Protein 2G6Z (pdb70)

Radius of gyration: 23.93 Å; Cα contacts (8 Å, |Δi|>4): 828; chains: 3; bounding box: 57×59×56 Å

Nearest PDB structures (foldseek):
  2g6z-assembly1_B  TM=1.006E+00  e=5.703E-30  Homo sapiens
  6apx-assembly1_A  TM=9.761E-01  e=1.807E-21  Escherichia coli K-12
  6d65-assembly2_C  TM=9.763E-01  e=1.696E-21  Escherichia coli K-12
  3ezz-assembly1_B  TM=9.803E-01  e=3.618E-21  Homo sapiens
  2wgp-assembly1_A  TM=9.678E-01  e=1.660E-16  Homo sapiens

Sequence (436 aa):
GSHMGPVEILPFLYLGSAYHASKCEFLANLHITALLNVSRRTSEACMTHLHYKWIPVEDSHTADISSHFQEAIDFIDCVREKGGKVLVHSEAGISRSPTICMAYLMKTKQFRLKEAFDYIKQRRSMVSPNFGFMGQLLQYESEILPSGPVEILPFLYLGSAYHASKCEFLANLHITALLNVSRRTSEACMTHLHYKWIPVEDSHTADISSHFQEAIDFIDCVREKGGKVLVHSEAGISRSPTICMAYLMKTKQFRLKEAFDYIKQRRSMVSPNFGFMGQLLQYESEILPSGSHMGPVEILPFLYLGSAYHASKCEFLANLHITALLNVSRRTSEACMTHLHYKWIPVEDSHTADISSHFQEAIDFIDCVREKGGKVLVHSEAGISRSPTICMAYLMKTKQFRLKEAFDYIKQRRSMVSPNFGFMGQLLQYESEILP

InterPro domains:
  IPR000340 Dual specificity phosphatase, catalytic domain [PF00782] (186-315)
  IPR000387 Tyrosine-specific protein phosphatases domain [PS50056] (240-297)
  IPR001763 Rhodanese-like domain [PF00581] (10-134)
  IPR001763 Rhodanese-like domain [PS50206] (19-141)
  IPR001763 Rhodanese-like domain [SM00450] (9-138)
  IPR003595 Protein-tyrosine phosphatase, catalytic [SM00404] (219-316)
  IPR008343 Mitogen-activated protein (MAP) kinase phosphatase [PIRSF000939] (4-383)
  IPR008343 Mitogen-activated protein (MAP) kinase phosphatase [PR01764] (24-34)
  IPR008343 Mitogen-activated protein (MAP) kinase phosphatase [PR01764] (50-62)
  IPR008343 Mitogen-activated protein (MAP) kinase phosphatase [PR01764] (205-215)
  IPR008343 Mitogen-activated protein (MAP) kinase phosphatase [PR01764] (225-234)
  IPR008343 Mitogen-activated protein (MAP) kinase phosphatase [PR01764] (241-253)
  IPR016130 Protein-tyrosine phosphatase, active site [PS00383] (261-271)
  IPR020422 Dual specificity protein phosphatase domain [PS50054] (178-319)
  IPR020422 Dual specificity protein phosphatase domain [SM00195] (178-316)
  IPR029021 Protein-tyrosine phosphatase-like [G3DSA:3.90.190.10] (175-320)
  IPR029021 Protein-tyrosine phosphatase-like [SSF52799] (165-319)
  IPR036873 Rhodanese-like domain superfamily [G3DSA:3.40.250.10] (2-143)
  IPR036873 Rhodanese-like domain superfamily [SSF52821] (3-144)

CATH classification: 3.90.190.10

Secondary structure (DSSP, 8-state):
--S---EEEETTEEEEEHHHHT-HHHHHHHT--EEEE-SS----TT-TTSEEEE----SSTTS--GGGHHHHHHHHHHHHHTT--EEEEESSSSSHHHHHHHHHHHHHH---HHHHHHHHHHH-TT----HHHHHHHHHHHHHHS--/-PEEEETTEEEEEHHHHT-HHHHHHHT--EEEE-SS----TT-BTSEEEE----SSTTS--GGGHHHHHHHHHHHHHTT--EEEEESSSSSHHHHHHHHHHHHHH---HHHHHHHHHHH-TT----HHHHHHHHHHHHHHS--/-TT--PEEEETTEEEEETTGGG-HHHHHHHT--EEEE-SS----TT-BTSEEEE----SSTTS--GGGHHHHHHHHHHHHHTT--EEEEESSSSSHHHHHHHHHHHHHH---HHHHHHHHHHH-TT----HHHHHHHHHHHHHH--

Organism: Homo sapiens (NCBI:txid9606)

Foldseek 3Di:
DVVDAWWALDLQETFGEPVNQQPQVNCVVSQAAEEEEADQDDDPRNPPNHHYHYHYWHQDLPTDQLVCLVVLLVVSVVCVVVVGHYYYYYHGRAARSLLSQLSNCCQPVVDASVRSVVSVCVGPVNHDHDVSSVVSSNVSRPVRHDD/DWWDLDLQETFDEPVCQQPLVNCVVSQAAEEEEADQDDDPRPPPNHHYHYHHWHQDLVTDQLVCLVVLLVVSVVCVVVVGHYYYYYHGRAARSLLSQLSNCCQPVVDASVRSVVSVCVRPVNHDHDVSSSVSSNVSRPVRDDD/DVVDAWWALDLQETEGAPVNQQPQVNCVVSQAAEEEEADQDDDCRNPPNHHYHYHHWHQDLVTDDLVCLVVLLVVSVVCVVVVGHYYYYYHGRAAPSLLSQLSNCCQPVVDASVRSVVSVCVGPVNHDHDPSSSVSSNVSRVVRHD

Structure (mmCIF, N/CA/C/O backbone):
data_2G6Z
#
_entry.id   2G6Z
#
_cell.length_a   92.712
_cell.length_b   92.712
_cell.length_c   165.213
_cell.angle_alpha   90.00
_cell.angle_beta   90.00
_cell.angle_gamma   90.00
#
_symmetry.space_group_name_H-M   'P 43 2 2'
#
loop_
_entity.id
_entity.type
_entity.pdbx_description
1 polymer 'Dual specificity protein phosphatase 5'
2 non-polymer 'SULFATE ION'
3 water water
#
loop_
_atom_site.group_PDB
_atom_site.id
_atom_site.type_symbol
_atom_site.label_atom_id
_atom_site.label_alt_id
_atom_site.label_comp_id
_atom_site.label_asym_id
_atom_site.label_entity_id
_atom_site.label_seq_id
_atom_site.pdbx_PDB_ins_code
_atom_site.Cartn_x
_atom_site.Cartn_y
_atom_site.Cartn_z
_atom_site.occupancy
_atom_site.B_iso_or_equiv
_atom_site.auth_seq_id
_atom_site.auth_comp_id
_atom_site.auth_asym_id
_atom_site.auth_atom_id
_atom_site.pdbx_PDB_model_num
ATOM 1 N N . GLY A 1 1 ? 20.032 92.360 13.895 1.00 76.79 174 GLY A N 1
ATOM 2 C CA . GLY A 1 1 ? 18.614 92.002 13.615 1.00 80.06 174 GLY A CA 1
ATOM 3 C C . GLY A 1 1 ? 17.733 91.838 14.848 1.00 86.26 174 GLY A C 1
ATOM 4 O O . GLY A 1 1 ? 17.862 92.572 15.835 1.00 85.76 174 GLY A O 1
ATOM 5 N N . SER A 1 2 ? 16.834 90.859 14.780 1.00 88.77 175 SER A N 1
ATOM 6 C CA . SER A 1 2 ? 15.887 90.567 15.858 1.00 90.00 175 SER A CA 1
ATOM 7 C C . SER A 1 2 ? 16.289 89.301 16.626 1.00 90.00 175 SER A C 1
ATOM 8 O O . SER A 1 2 ? 16.125 89.209 17.852 1.00 90.00 175 SER A O 1
ATOM 11 N N . HIS A 1 3 ? 16.810 88.327 15.887 1.00 90.00 176 HIS A N 1
ATOM 12 C CA . HIS A 1 3 ? 17.253 87.060 16.457 1.00 88.30 176 HIS A CA 1
ATOM 13 C C . HIS A 1 3 ? 18.652 87.300 17.020 1.00 87.32 176 HIS A C 1
ATOM 14 O O . HIS A 1 3 ? 19.246 86.417 17.645 1.00 85.10 176 HIS A O 1
ATOM 21 N N . MET A 1 4 ? 19.162 88.510 16.785 1.00 82.29 177 MET A N 1
ATOM 22 C CA . MET A 1 4 ? 20.492 88.893 17.238 1.00 75.31 177 MET A CA 1
ATOM 23 C C . MET A 1 4 ? 20.542 89.266 18.715 1.00 69.58 177 MET A C 1
ATOM 24 O O . MET A 1 4 ? 19.509 89.482 19.358 1.00 68.07 177 MET A O 1
ATOM 29 N N . GLY A 1 5 ? 21.763 89.326 19.242 1.00 64.00 178 GLY A N 1
ATOM 30 C CA . GLY A 1 5 ? 21.972 89.664 20.636 1.00 58.33 178 GLY A CA 1
ATOM 31 C C . GLY A 1 5 ? 23.091 90.668 20.837 1.00 55.24 178 GLY A C 1
ATOM 32 O O . GLY A 1 5 ? 23.522 91.320 19.889 1.00 61.16 178 GLY A O 1
ATOM 33 N N . PRO A 1 6 ? 23.602 90.796 22.069 1.00 54.74 179 PRO A N 1
ATOM 34 C CA . PRO A 1 6 ? 24.678 91.720 22.430 1.00 46.39 179 PRO A CA 1
ATOM 35 C C . PRO A 1 6 ? 25.804 91.679 21.421 1.00 43.21 179 PRO A C 1
ATOM 36 O O . PRO A 1 6 ? 26.122 90.619 20.902 1.00 49.07 179 PRO A O 1
ATOM 40 N N . VAL A 1 7 ? 26.407 92.828 21.146 1.00 42.50 180 VAL A N 1
ATOM 41 C CA . VAL A 1 7 ? 27.531 92.890 20.216 1.00 39.32 180 VAL A CA 1
ATOM 42 C C . VAL A 1 7 ? 28.816 93.038 21.022 1.00 36.02 180 VAL A C 1
ATOM 43 O O . VAL A 1 7 ? 28.830 93.637 22.103 1.00 34.69 180 VAL A O 1
ATOM 47 N N . GLU A 1 8 ? 29.903 92.502 20.500 1.00 33.45 181 GLU A N 1
ATOM 48 C CA . GLU A 1 8 ? 31.165 92.613 21.206 1.00 39.78 181 GLU A CA 1
ATOM 49 C C . GLU A 1 8 ? 31.822 93.968 20.925 1.00 38.80 181 GLU A C 1
ATOM 50 O O . GLU A 1 8 ? 31.884 94.404 19.785 1.00 40.95 181 GLU A O 1
ATOM 56 N N . ILE A 1 9 ? 32.311 94.629 21.965 1.00 32.88 182 ILE A N 1
ATOM 57 C CA . ILE A 1 9 ? 32.987 95.900 21.786 1.00 26.53 182 ILE A CA 1
ATOM 58 C C . ILE A 1 9 ? 34.454 95.584 21.975 1.00 28.08 182 ILE A C 1
ATOM 59 O O . ILE A 1 9 ? 35.289 95.975 21.183 1.00 37.61 182 ILE A O 1
ATOM 64 N N . LEU A 1 10 ? 34.751 94.878 23.055 1.00 31.05 183 LEU A N 1
ATOM 65 C CA . LEU A 1 10 ? 36.098 94.443 23.361 1.00 30.19 183 LEU A CA 1
ATOM 66 C C . LEU A 1 10 ? 35.896 92.998 23.836 1.00 31.11 183 LEU A C 1
ATOM 67 O O . LEU A 1 10 ? 34.775 92.605 24.140 1.00 27.57 183 LEU A O 1
ATOM 72 N N . PRO A 1 11 ? 36.966 92.187 23.909 1.00 32.40 184 PRO A N 1
ATOM 73 C CA . PRO A 1 11 ? 36.728 90.804 24.349 1.00 32.10 184 PRO A CA 1
ATOM 74 C C . PRO A 1 11 ? 36.024 90.661 25.686 1.00 33.48 184 PRO A C 1
ATOM 75 O O . PRO A 1 11 ? 35.266 89.717 25.893 1.00 31.11 184 PRO A O 1
ATOM 79 N N . PHE A 1 12 ? 36.253 91.605 26.589 1.00 30.46 185 PHE A N 1
ATOM 80 C CA . PHE A 1 12 ? 35.611 91.539 27.891 1.00 27.30 185 PHE A CA 1
ATOM 81 C C . PHE A 1 12 ? 34.418 92.468 27.987 1.00 32.21 185 PHE A C 1
ATOM 82 O O . PHE A 1 12 ? 33.772 92.519 29.033 1.00 37.33 185 PHE A O 1
ATOM 90 N N . LEU A 1 13 ? 34.115 93.186 26.903 1.00 27.29 186 LEU A N 1
ATOM 91 C CA . LEU A 1 13 ? 33.010 94.147 26.915 1.00 27.34 186 LEU A CA 1
ATOM 92 C C . LEU A 1 13 ? 31.969 94.051 25.803 1.00 32.78 186 LEU A C 1
ATOM 93 O O . LEU A 1 13 ? 32.267 94.331 24.630 1.00 30.35 186 LEU A O 1
ATOM 98 N N . TYR A 1 14 ? 30.744 93.684 26.181 1.00 24.47 187 TYR A N 1
ATOM 99 C CA . TYR A 1 14 ? 29.635 93.592 25.237 1.00 26.81 187 TYR A CA 1
ATOM 100 C C . TYR A 1 14 ? 28.597 94.699 25.468 1.00 33.04 187 TYR A C 1
ATOM 101 O O . TYR A 1 14 ? 28.413 95.171 26.595 1.00 28.40 187 TYR A O 1
ATOM 110 N N . LEU A 1 15 ? 27.949 95.135 24.387 1.00 32.84 188 LEU A N 1
ATOM 111 C CA . LEU A 1 15 ? 26.938 96.185 24.460 1.00 29.68 188 LEU A CA 1
ATOM 112 C C . LEU A 1 15 ? 25.611 95.619 24.017 1.00 28.80 188 LEU A C 1
ATOM 113 O O . LEU A 1 15 ? 25.569 94.805 23.100 1.00 35.19 188 LEU A O 1
ATOM 118 N N . GLY A 1 16 ? 24.526 96.046 24.658 1.00 29.86 189 GLY A N 1
ATOM 119 C CA . GLY A 1 16 ? 23.214 95.548 24.280 1.00 27.95 189 GLY A CA 1
ATOM 120 C C . GLY A 1 16 ? 22.023 96.200 24.954 1.00 33.05 189 GLY A C 1
ATOM 121 O O . GLY A 1 16 ? 22.168 97.152 25.725 1.00 35.58 189 GLY A O 1
ATOM 122 N N . SER A 1 17 ? 20.833 95.669 24.675 1.00 39.09 190 SER A N 1
ATOM 123 C CA . SER A 1 17 ? 19.592 96.200 25.249 1.00 39.86 190 SER A CA 1
ATOM 124 C C . SER A 1 17 ? 19.077 95.362 26.412 1.00 37.73 190 SER A C 1
ATOM 125 O O . SER A 1 17 ? 19.645 94.323 26.747 1.00 37.33 190 SER A O 1
ATOM 128 N N . ALA A 1 18 ? 17.993 95.819 27.030 1.00 34.26 191 ALA A N 1
ATOM 129 C CA . ALA A 1 18 ? 17.399 95.088 28.146 1.00 32.65 191 ALA A CA 1
ATOM 130 C C . ALA A 1 18 ? 16.996 93.689 27.689 1.00 35.66 191 ALA A C 1
ATOM 131 O O . ALA A 1 18 ? 17.155 92.714 28.424 1.00 35.82 191 ALA A O 1
ATOM 133 N N . TYR A 1 19 ? 16.476 93.600 26.467 1.00 31.44 192 TYR A N 1
ATOM 134 C CA . TYR A 1 19 ? 16.071 92.325 25.911 1.00 42.24 192 TYR A CA 1
ATOM 135 C C . TYR A 1 19 ? 17.261 91.356 25.859 1.00 47.03 192 TYR A C 1
ATOM 136 O O . TYR A 1 19 ? 17.144 90.183 26.231 1.00 43.94 192 TYR A O 1
ATOM 145 N N . HIS A 1 20 ? 18.403 91.843 25.388 1.00 45.60 193 HIS A N 1
ATOM 146 C CA . HIS A 1 20 ? 19.582 90.997 25.305 1.00 45.15 193 HIS A CA 1
ATOM 147 C C . HIS A 1 20 ? 19.971 90.495 26.687 1.00 41.03 193 HIS A C 1
ATOM 148 O O . HIS A 1 20 ? 20.427 89.360 26.834 1.00 37.97 193 HIS A O 1
ATOM 155 N N . ALA A 1 21 ? 19.774 91.330 27.704 1.00 37.81 194 ALA A N 1
ATOM 156 C CA . ALA A 1 21 ? 20.132 90.944 29.064 1.00 41.87 194 ALA A CA 1
ATOM 157 C C . ALA A 1 21 ? 19.235 89.855 29.622 1.00 44.78 194 ALA A C 1
ATOM 158 O O . ALA A 1 21 ? 19.580 89.205 30.603 1.00 51.05 194 ALA A O 1
ATOM 160 N N . SER A 1 22 ? 18.090 89.653 28.983 1.00 51.72 195 SER A N 1
ATOM 161 C CA . SER A 1 22 ? 17.125 88.653 29.421 1.00 54.27 195 SER A CA 1
ATOM 162 C C . SER A 1 22 ? 17.253 87.301 28.725 1.00 51.52 195 SER A C 1
ATOM 163 O O . SER A 1 22 ? 16.523 86.371 29.049 1.00 57.75 195 SER A O 1
ATOM 166 N N . LYS A 1 23 ? 18.158 87.195 27.761 1.00 49.15 196 LYS A N 1
ATOM 167 C CA . LYS A 1 23 ? 18.363 85.934 27.048 1.00 50.20 196 LYS A CA 1
ATOM 168 C C . LYS A 1 23 ? 19.503 85.163 27.688 1.00 46.66 196 LYS A C 1
ATOM 169 O O . LYS A 1 23 ? 20.630 85.141 27.179 1.00 46.58 196 LYS A O 1
ATOM 175 N N . CYS A 1 24 ? 19.209 84.527 28.815 1.00 45.10 197 CYS A N 1
ATOM 176 C CA . CYS A 1 24 ? 20.232 83.788 29.549 1.00 51.04 197 CYS A CA 1
ATOM 177 C C . CYS A 1 24 ? 21.068 82.802 28.738 1.00 53.23 197 CYS A C 1
ATOM 178 O O . CYS A 1 24 ? 22.286 82.816 28.850 1.00 53.74 197 CYS A O 1
ATOM 181 N N . GLU A 1 25 ? 20.446 81.977 27.906 1.00 56.80 198 GLU A N 1
ATOM 182 C CA . GLU A 1 25 ? 21.246 81.036 27.170 1.00 59.19 198 GLU A CA 1
ATOM 183 C C . GLU A 1 25 ? 22.259 81.753 26.295 1.00 56.06 198 GLU A C 1
ATOM 184 O O . GLU A 1 25 ? 23.387 81.283 26.087 1.00 55.90 198 GLU A O 1
ATOM 190 N N . PHE A 1 26 ? 21.863 82.908 25.784 1.00 53.02 199 PHE A N 1
ATOM 191 C CA . PHE A 1 26 ? 22.735 83.683 24.909 1.00 52.77 199 PHE A CA 1
ATOM 192 C C . PHE A 1 26 ? 23.914 84.255 25.702 1.00 48.98 199 PHE A C 1
ATOM 193 O O . PHE A 1 26 ? 25.058 84.213 25.253 1.00 44.71 199 PHE A O 1
ATOM 201 N N . LEU A 1 27 ? 23.641 84.754 26.898 1.00 35.26 200 LEU A N 1
ATOM 202 C CA . LEU A 1 27 ? 24.708 85.280 27.712 1.00 38.18 200 LEU A CA 1
ATOM 203 C C . LEU A 1 27 ? 25.671 84.169 28.103 1.00 45.54 200 LEU A C 1
ATOM 204 O O . LEU A 1 27 ? 26.884 84.370 28.099 1.00 51.72 200 LEU A O 1
ATOM 209 N N . ALA A 1 28 ? 25.132 82.994 28.424 1.00 45.43 201 ALA A N 1
ATOM 210 C CA . ALA A 1 28 ? 25.948 81.843 28.812 1.00 38.02 201 ALA A CA 1
ATOM 211 C C . ALA A 1 28 ? 26.854 81.417 27.677 1.00 38.19 201 ALA A C 1
ATOM 212 O O . ALA A 1 28 ? 28.002 81.061 27.891 1.00 42.96 201 ALA A O 1
ATOM 214 N N . ASN A 1 29 ? 26.342 81.448 26.457 1.00 43.01 202 ASN A N 1
ATOM 215 C CA . ASN A 1 29 ? 27.159 81.045 25.319 1.00 45.96 202 ASN A CA 1
ATOM 216 C C . ASN A 1 29 ? 28.349 81.975 25.098 1.00 45.83 202 ASN A C 1
ATOM 217 O O . ASN A 1 29 ? 29.416 81.533 24.693 1.00 49.40 202 ASN A O 1
ATOM 222 N N . LEU A 1 30 ? 28.178 83.263 25.372 1.00 42.36 203 LEU A N 1
ATOM 223 C CA . LEU A 1 30 ? 29.272 84.205 25.189 1.00 38.68 203 LEU A CA 1
ATOM 224 C C . LEU A 1 30 ? 30.207 84.227 26.402 1.00 38.49 203 LEU A C 1
ATOM 225 O O . LEU A 1 30 ? 31.287 84.819 26.350 1.00 36.31 203 LEU A O 1
ATOM 230 N N . HIS A 1 31 ? 29.790 83.561 27.478 1.00 31.83 204 HIS A N 1
ATOM 231 C CA . HIS A 1 31 ? 30.538 83.510 28.734 1.00 29.31 204 HIS A CA 1
ATOM 232 C C . HIS A 1 31 ? 30.446 84.846 29.475 1.00 33.25 204 HIS A C 1
ATOM 233 O O . HIS A 1 31 ? 31.435 85.343 30.015 1.00 36.68 204 HIS A O 1
ATOM 240 N N . ILE A 1 32 ? 29.256 85.431 29.493 1.00 31.58 205 ILE A N 1
ATOM 241 C CA . ILE A 1 32 ? 29.051 86.690 30.194 1.00 37.01 205 ILE A CA 1
ATOM 242 C C . ILE A 1 32 ? 29.043 86.452 31.707 1.00 34.05 205 ILE A C 1
ATOM 243 O O . ILE A 1 32 ? 28.223 85.707 32.228 1.00 40.17 205 ILE A O 1
ATOM 248 N N . THR A 1 33 ? 29.956 87.097 32.414 1.00 36.55 206 THR A N 1
ATOM 249 C CA . THR A 1 33 ? 30.037 86.921 33.854 1.00 36.69 206 THR A CA 1
ATOM 250 C C . THR A 1 33 ? 29.449 88.060 34.676 1.00 39.21 206 THR A C 1
ATOM 251 O O . THR A 1 33 ? 29.207 87.895 35.869 1.00 47.99 206 THR A O 1
ATOM 255 N N . ALA A 1 34 ? 29.213 89.211 34.056 1.00 40.06 207 ALA A N 1
ATOM 256 C CA . ALA A 1 34 ? 28.670 90.344 34.797 1.00 34.49 207 ALA A CA 1
ATOM 257 C C . ALA A 1 34 ? 27.767 91.233 33.967 1.00 31.94 207 ALA A C 1
ATOM 258 O O . ALA A 1 34 ? 27.870 91.307 32.743 1.00 44.60 207 ALA A O 1
ATOM 260 N N . LEU A 1 35 ? 26.886 91.924 34.658 1.00 29.38 208 LEU A N 1
ATOM 261 C CA . LEU A 1 35 ? 25.954 92.814 34.014 1.00 28.82 208 LEU A CA 1
ATOM 262 C C . LEU A 1 35 ? 26.040 94.195 34.649 1.00 32.49 208 LEU A C 1
ATOM 263 O O . LEU A 1 35 ? 26.110 94.342 35.871 1.00 33.31 208 LEU A O 1
ATOM 268 N N . LEU A 1 36 ? 26.071 95.212 33.800 1.00 32.11 209 LEU A N 1
ATOM 269 C CA . LEU A 1 36 ? 26.099 96.581 34.259 1.00 21.66 209 LEU A CA 1
ATOM 270 C C . LEU A 1 36 ? 24.847 97.188 33.650 1.00 22.10 209 LEU A C 1
ATOM 271 O O . LEU A 1 36 ? 24.790 97.468 32.456 1.00 26.32 209 LEU A O 1
ATOM 276 N N . ASN A 1 37 ? 23.832 97.354 34.487 1.00 26.30 210 ASN A N 1
ATOM 277 C CA . ASN A 1 37 ? 22.550 97.891 34.069 1.00 33.10 210 ASN A CA 1
ATOM 278 C C . ASN A 1 37 ? 22.431 99.394 34.281 1.00 35.21 210 ASN A C 1
ATOM 279 O O . ASN A 1 37 ? 22.452 99.861 35.425 1.00 35.31 210 ASN A O 1
ATOM 284 N N . VAL A 1 38 ? 22.290 100.145 33.186 1.00 27.84 211 VAL A N 1
ATOM 285 C CA . VAL A 1 38 ? 22.165 101.591 33.283 1.00 37.77 211 VAL A CA 1
ATOM 286 C C . VAL A 1 38 ? 20.747 102.124 33.083 1.00 35.63 211 VAL A C 1
ATOM 287 O O . VAL A 1 38 ? 20.557 103.310 32.902 1.00 44.23 211 VAL A O 1
ATOM 291 N N . SER A 1 39 ? 19.743 101.262 33.114 1.00 47.66 212 SER A N 1
ATOM 292 C CA . SER A 1 39 ? 18.369 101.736 32.978 1.00 49.98 212 SER A CA 1
ATOM 293 C C . SER A 1 39 ? 17.850 102.109 34.358 1.00 52.02 212 SER A C 1
ATOM 294 O O . SER A 1 39 ? 18.618 102.195 35.310 1.00 56.53 212 SER A O 1
ATOM 297 N N . ARG A 1 40 ? 16.548 102.338 34.470 1.00 53.05 213 ARG A N 1
ATOM 298 C CA . ARG A 1 40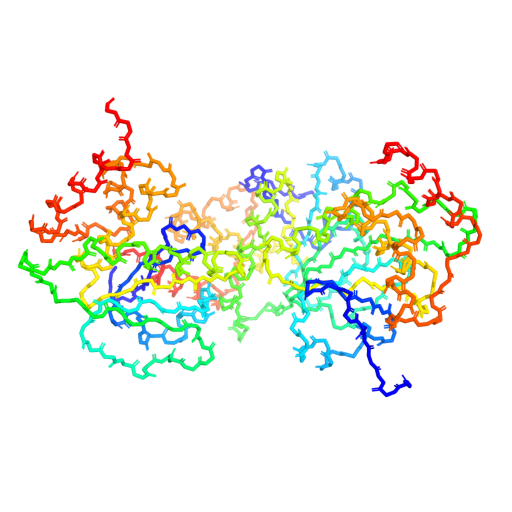 ? 15.968 102.682 35.761 1.00 52.82 213 ARG A CA 1
ATOM 299 C C . ARG A 1 40 ? 15.165 101.516 36.316 1.00 49.54 213 ARG A C 1
ATOM 300 O O . ARG A 1 40 ? 14.651 101.586 37.425 1.00 50.87 213 ARG A O 1
ATOM 308 N N . ARG A 1 41 ? 15.071 100.443 35.541 1.00 51.23 214 ARG A N 1
ATOM 309 C CA . ARG A 1 41 ? 14.338 99.255 35.954 1.00 59.59 214 ARG A CA 1
ATOM 310 C C . ARG A 1 41 ? 15.251 98.047 36.015 1.00 63.65 214 ARG A C 1
ATOM 311 O O . ARG A 1 41 ? 16.079 97.834 35.129 1.00 62.52 214 ARG A O 1
ATOM 319 N N . THR A 1 42 ? 15.084 97.253 37.065 1.00 70.20 215 THR A N 1
ATOM 320 C CA . THR A 1 42 ? 15.868 96.043 37.259 1.00 67.62 215 THR A CA 1
ATOM 321 C C . THR A 1 42 ? 15.059 94.881 36.711 1.00 67.71 215 THR A C 1
ATOM 322 O O . THR A 1 42 ? 13.834 94.929 36.675 1.00 67.43 215 THR A O 1
ATOM 326 N N . SER A 1 43 ? 15.742 93.838 36.271 1.00 71.73 216 SER A N 1
ATOM 327 C CA . SER A 1 43 ? 15.050 92.669 35.755 1.00 77.75 216 SER A CA 1
ATOM 328 C C . SER A 1 43 ? 15.770 91.437 36.284 1.00 80.56 216 SER A C 1
ATOM 329 O O . SER A 1 43 ? 16.890 91.125 35.874 1.00 83.87 216 SER A O 1
ATOM 332 N N . GLU A 1 44 ? 15.111 90.748 37.207 1.00 78.89 217 GLU A N 1
ATOM 333 C CA . GLU A 1 44 ? 15.646 89.550 37.842 1.00 78.09 217 GLU A CA 1
ATOM 334 C C . GLU A 1 44 ? 16.150 88.533 36.810 1.00 74.84 217 GLU A C 1
ATOM 335 O O . GLU A 1 44 ? 16.738 87.500 37.159 1.00 68.05 217 GLU A O 1
ATOM 341 N N . ALA A 1 45 ? 15.924 88.854 35.539 1.00 68.14 218 ALA A N 1
ATOM 342 C CA . ALA A 1 45 ? 16.323 88.008 34.424 1.00 67.58 218 ALA A CA 1
ATOM 343 C C . ALA A 1 45 ? 17.830 87.747 34.379 1.00 64.06 218 ALA A C 1
ATOM 344 O O . ALA A 1 45 ? 18.638 88.673 34.410 1.00 66.81 218 ALA A O 1
ATOM 346 N N . CYS A 1 46 ? 18.188 86.471 34.300 1.00 58.88 219 CYS A N 1
ATOM 347 C CA . CYS A 1 46 ? 19.575 86.034 34.249 1.00 55.76 219 CYS A CA 1
ATOM 348 C C . CYS A 1 46 ? 20.469 86.720 35.277 1.00 57.16 219 CYS A C 1
ATOM 349 O O . CYS A 1 46 ? 21.643 86.942 35.012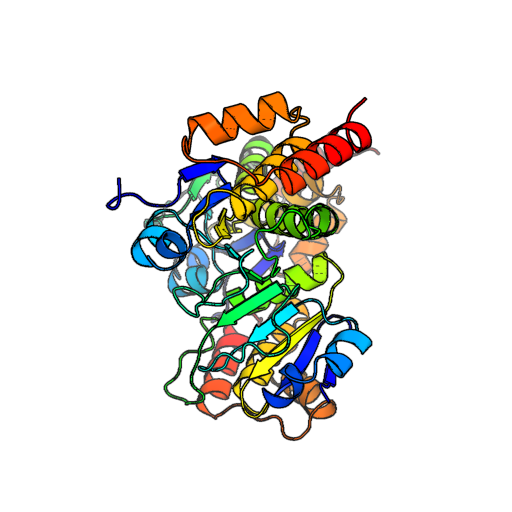 1.00 64.46 219 CYS A O 1
ATOM 352 N N . MET A 1 47 ? 19.945 87.056 36.448 1.00 53.58 220 MET A N 1
ATOM 353 C CA . MET A 1 47 ? 20.780 87.717 37.445 1.00 53.39 220 MET A CA 1
ATOM 354 C C . MET A 1 47 ? 21.606 86.790 38.342 1.00 54.75 220 MET A C 1
ATOM 355 O O . MET A 1 47 ? 22.555 87.240 38.988 1.00 70.27 220 MET A O 1
ATOM 360 N N . THR A 1 48 ? 21.270 85.506 38.384 1.00 44.15 221 THR A N 1
ATOM 361 C CA . THR A 1 48 ? 21.981 84.583 39.257 1.00 40.99 221 THR A CA 1
ATOM 362 C C . THR A 1 48 ? 23.420 84.270 38.876 1.00 42.37 221 THR A C 1
ATOM 363 O O . THR A 1 48 ? 23.763 84.172 37.698 1.00 38.65 221 THR A O 1
ATOM 367 N N . HIS A 1 49 ? 24.259 84.121 39.900 1.00 37.92 222 HIS A N 1
ATOM 368 C CA . HIS A 1 49 ? 25.671 83.803 39.714 1.00 42.33 222 HIS A CA 1
ATOM 369 C C . HIS A 1 49 ? 26.376 84.801 38.816 1.00 37.40 222 HIS A C 1
ATOM 370 O O . HIS A 1 49 ? 27.243 84.429 38.047 1.00 45.31 222 HIS A O 1
ATOM 377 N N . LEU A 1 50 ? 26.011 86.070 38.922 1.00 41.51 223 LEU A N 1
ATOM 378 C CA . LEU A 1 50 ? 26.621 87.088 38.083 1.00 40.88 223 LEU A CA 1
ATOM 379 C C . LEU A 1 50 ? 26.940 88.394 38.791 1.00 35.71 223 LEU A C 1
ATOM 380 O O . LEU A 1 50 ? 26.122 88.924 39.537 1.00 33.56 223 LEU A O 1
ATOM 385 N N . HIS A 1 51 ? 28.133 88.914 38.541 1.00 33.62 224 HIS A N 1
ATOM 386 C CA . HIS A 1 51 ? 28.519 90.198 39.098 1.00 43.57 224 HIS A CA 1
ATOM 387 C C . HIS A 1 51 ? 27.540 91.221 38.474 1.00 41.17 224 HIS A C 1
ATOM 388 O O . HIS A 1 51 ? 27.495 91.397 37.257 1.00 42.29 224 HIS A O 1
ATOM 395 N N . TYR A 1 52 ? 26.752 91.877 39.315 1.00 32.90 225 TYR A N 1
ATOM 396 C CA . TYR A 1 52 ? 25.762 92.839 38.856 1.00 27.08 225 TYR A CA 1
ATOM 397 C C . TYR A 1 52 ? 25.986 94.181 39.524 1.00 28.17 225 TYR A C 1
ATOM 398 O O . TYR A 1 52 ? 26.328 94.241 40.705 1.00 28.61 225 TYR A O 1
ATOM 407 N N . LYS A 1 53 ? 25.807 95.254 38.763 1.00 32.83 226 LYS A N 1
ATOM 408 C CA . LYS A 1 53 ? 25.943 96.618 39.278 1.00 33.25 226 LYS A CA 1
ATOM 409 C C . LYS A 1 53 ? 24.864 97.405 38.567 1.00 36.27 226 LYS A C 1
ATOM 410 O O . LYS A 1 53 ? 24.740 97.348 37.343 1.00 32.47 226 LYS A O 1
ATOM 416 N N . TRP A 1 54 ? 24.074 98.125 39.344 1.00 37.05 227 TRP A N 1
ATOM 417 C CA . TRP A 1 54 ? 22.987 98.902 38.793 1.00 34.36 227 TRP A CA 1
ATOM 418 C C . TRP A 1 54 ? 23.192 100.386 39.033 1.00 38.51 227 TRP A C 1
ATOM 419 O O . TRP A 1 54 ? 23.246 100.833 40.177 1.00 36.36 227 TRP A O 1
ATOM 430 N N . ILE A 1 55 ? 23.326 101.141 37.947 1.00 35.78 228 ILE A N 1
ATOM 431 C CA . ILE A 1 55 ? 23.502 102.590 38.021 1.00 36.85 228 ILE A CA 1
ATOM 432 C C . ILE A 1 55 ? 22.347 103.202 37.229 1.00 37.79 228 ILE A C 1
ATOM 433 O O . ILE A 1 55 ? 22.453 103.432 36.027 1.00 35.01 228 ILE A O 1
ATOM 438 N N . PRO A 1 56 ? 21.216 103.456 37.901 1.00 41.28 229 PRO A N 1
ATOM 439 C CA . PRO A 1 56 ? 20.036 104.033 37.253 1.00 36.64 229 PRO A CA 1
ATOM 440 C C . PRO A 1 56 ? 20.227 105.450 36.740 1.00 38.50 229 PRO A C 1
ATOM 441 O O . PRO A 1 56 ? 20.639 106.346 37.469 1.00 40.61 229 PRO A O 1
ATOM 445 N N . VAL A 1 57 ? 19.926 105.634 35.464 1.00 41.25 230 VAL A N 1
ATOM 446 C CA . VAL A 1 57 ? 20.039 106.925 34.806 1.00 39.38 230 VAL A CA 1
ATOM 447 C C . VAL A 1 57 ? 18.897 106.999 33.783 1.00 48.23 230 VAL A C 1
ATOM 448 O O . VAL A 1 57 ? 18.693 106.053 33.007 1.00 45.55 230 VAL A O 1
ATOM 452 N N . GLU A 1 58 ? 18.134 108.089 33.772 1.00 32.42 231 GLU A N 1
ATOM 453 C CA . GLU A 1 58 ? 17.083 108.145 32.769 1.00 45.61 231 GLU A CA 1
ATOM 454 C C . GLU A 1 58 ? 17.690 108.636 31.455 1.00 37.49 231 GLU A C 1
ATOM 455 O O . GLU A 1 58 ? 18.735 109.291 31.441 1.00 29.10 231 GLU A O 1
ATOM 461 N N . ASP A 1 59 ? 17.054 108.287 30.348 1.00 31.14 232 ASP A N 1
ATOM 462 C CA . ASP A 1 59 ? 17.567 108.713 29.069 1.00 36.23 232 ASP A CA 1
ATOM 463 C C . ASP A 1 59 ? 17.052 110.106 28.710 1.00 39.69 232 ASP A C 1
ATOM 464 O O . ASP A 1 59 ? 16.105 110.238 27.935 1.00 45.27 232 ASP A O 1
ATOM 469 N N . SER A 1 60 ? 17.675 111.130 29.292 1.00 30.54 233 SER A N 1
ATOM 470 C CA . SER A 1 60 ? 17.313 112.513 29.048 1.00 30.40 233 SER A CA 1
ATOM 471 C C . SER A 1 60 ? 18.512 113.422 29.100 1.00 34.18 233 SER A C 1
ATOM 472 O O . SER A 1 60 ? 19.474 113.150 29.815 1.00 41.25 233 SER A O 1
ATOM 475 N N . HIS A 1 61 ? 18.443 114.520 28.354 1.00 36.86 234 HIS A N 1
ATOM 476 C CA . HIS A 1 61 ? 19.533 115.487 28.329 1.00 30.89 234 HIS A CA 1
ATOM 477 C C . HIS A 1 61 ? 19.653 116.111 29.717 1.00 35.51 234 HIS A C 1
ATOM 478 O O . HIS A 1 61 ? 20.705 116.624 30.085 1.00 39.56 234 HIS A O 1
ATOM 485 N N . THR A 1 62 ? 18.576 116.073 30.493 1.00 35.41 235 THR A N 1
ATOM 486 C CA . THR A 1 62 ? 18.623 116.638 31.835 1.00 39.74 235 THR A CA 1
ATOM 487 C C . THR A 1 62 ? 19.318 115.681 32.808 1.00 42.74 235 THR A C 1
ATOM 488 O O . THR A 1 62 ? 19.629 116.051 33.938 1.00 42.96 235 THR A O 1
ATOM 492 N N . ALA A 1 63 ? 19.560 114.450 32.372 1.00 41.52 236 ALA A N 1
ATOM 493 C CA . ALA A 1 63 ? 20.186 113.467 33.238 1.00 33.70 236 ALA A CA 1
ATOM 494 C C . ALA A 1 63 ? 21.690 113.579 33.222 1.00 37.29 236 ALA A C 1
ATOM 495 O O . ALA A 1 63 ? 22.299 113.751 32.171 1.00 49.53 236 ALA A O 1
ATOM 497 N N . ASP A 1 64 ? 22.285 113.493 34.404 1.00 32.36 237 ASP A N 1
ATOM 498 C CA . ASP A 1 64 ? 23.729 113.572 34.547 1.00 33.37 237 ASP A CA 1
ATOM 499 C C . ASP A 1 64 ? 24.267 112.155 34.444 1.00 35.01 237 ASP A C 1
ATOM 500 O O . ASP A 1 64 ? 24.104 111.356 35.360 1.00 39.48 237 ASP A O 1
ATOM 505 N N . ILE A 1 65 ? 24.918 111.824 33.346 1.00 36.50 238 ILE A N 1
ATOM 506 C CA . ILE A 1 65 ? 25.426 110.473 33.234 1.00 36.90 238 ILE A CA 1
ATOM 507 C C . ILE A 1 65 ? 26.953 110.448 33.341 1.00 39.10 238 ILE A C 1
ATOM 508 O O . ILE A 1 65 ? 27.535 109.457 33.790 1.00 35.70 238 ILE A O 1
ATOM 513 N N . SER A 1 66 ? 27.594 111.550 32.961 1.00 36.65 239 SER A N 1
ATOM 514 C CA . SER A 1 66 ? 29.052 111.636 33.009 1.00 35.44 239 SER A CA 1
ATOM 515 C C . SER A 1 66 ? 29.678 111.481 34.397 1.00 33.00 239 SER A C 1
ATOM 516 O O . SER A 1 66 ? 30.779 110.967 34.504 1.00 33.19 239 SER A O 1
ATOM 519 N N . SER A 1 67 ? 29.008 111.901 35.462 1.00 29.72 240 SER A N 1
ATOM 520 C CA . SER A 1 67 ? 29.636 111.740 36.778 1.00 37.49 240 SER A CA 1
ATOM 521 C C . SER A 1 67 ? 29.587 110.316 37.303 1.00 32.12 240 SER A C 1
ATOM 522 O O . SER A 1 67 ? 30.053 110.037 38.391 1.00 35.25 240 SER A O 1
ATOM 525 N N . HIS A 1 68 ? 29.030 109.413 36.511 1.00 33.31 241 HIS A N 1
ATOM 526 C CA . HIS A 1 68 ? 28.968 108.024 36.888 1.00 27.65 241 HIS A CA 1
ATOM 527 C C . HIS A 1 68 ? 29.921 107.255 35.989 1.00 29.35 241 HIS A C 1
ATOM 528 O O . HIS A 1 68 ? 30.053 106.039 36.096 1.00 29.03 241 HIS A O 1
ATOM 535 N N . PHE A 1 69 ? 30.615 107.977 35.121 1.00 28.62 242 PHE A N 1
ATOM 536 C CA . PHE A 1 69 ? 31.550 107.332 34.217 1.00 32.43 242 PHE A CA 1
ATOM 537 C C . PHE A 1 69 ? 32.602 106.508 34.947 1.00 32.95 242 PHE A C 1
ATOM 538 O O . PHE A 1 69 ? 32.774 105.329 34.657 1.00 36.39 242 PHE A O 1
ATOM 546 N N . GLN A 1 70 ? 33.295 107.109 35.907 1.00 30.51 243 GLN A N 1
ATOM 547 C CA . GLN A 1 70 ? 34.346 106.374 36.612 1.00 30.55 243 GLN A CA 1
ATOM 548 C C . GLN A 1 70 ? 33.831 105.119 37.318 1.00 31.44 243 GLN A C 1
ATOM 549 O O . GLN A 1 70 ? 34.470 104.064 37.238 1.00 29.31 243 GLN A O 1
ATOM 555 N N . GLU A 1 71 ? 32.686 105.215 37.997 1.00 24.86 244 GLU A N 1
ATOM 556 C CA . GLU A 1 71 ? 32.153 104.036 38.665 1.00 20.20 244 GLU A CA 1
ATOM 557 C C . GLU A 1 71 ? 31.948 102.920 37.652 1.00 27.13 244 GLU A C 1
ATOM 558 O O . GLU A 1 71 ? 32.335 101.779 37.893 1.00 33.01 244 GLU A O 1
ATOM 564 N N . ALA A 1 72 ? 31.357 103.262 36.510 1.00 26.26 245 ALA A N 1
ATOM 565 C CA . ALA A 1 72 ? 31.090 102.296 35.454 1.00 27.06 245 ALA A CA 1
ATOM 566 C C . ALA A 1 72 ? 32.376 101.727 34.881 1.00 27.60 245 ALA A C 1
ATOM 567 O O . ALA A 1 72 ? 32.490 100.530 34.634 1.00 33.00 245 ALA A O 1
ATOM 569 N N . ILE A 1 73 ? 33.343 102.595 34.662 1.00 26.94 246 ILE A N 1
ATOM 570 C CA . ILE A 1 73 ? 34.594 102.162 34.113 1.00 29.57 246 ILE A CA 1
ATOM 571 C C . ILE A 1 73 ? 35.329 101.242 35.094 1.00 35.81 246 ILE A C 1
ATOM 572 O O . ILE A 1 73 ? 35.824 100.175 34.695 1.00 27.88 246 ILE A O 1
ATOM 577 N N . ASP A 1 74 ? 35.381 101.614 36.371 1.00 30.41 247 ASP A N 1
ATOM 578 C CA . ASP A 1 74 ? 36.077 100.755 37.336 1.00 33.58 247 ASP A CA 1
ATOM 579 C C . ASP A 1 74 ? 35.443 99.382 37.368 1.00 29.79 247 ASP A C 1
ATOM 580 O O . ASP A 1 74 ? 36.132 98.367 37.492 1.00 37.38 247 ASP A O 1
ATOM 585 N N . PHE A 1 75 ? 34.124 99.361 37.246 1.00 24.25 248 PHE A N 1
ATOM 586 C CA . PHE A 1 75 ? 33.395 98.118 37.258 1.00 24.84 248 PHE A CA 1
ATOM 587 C C . PHE A 1 75 ? 33.827 97.282 36.088 1.00 23.82 248 PHE A C 1
ATOM 588 O O . PHE A 1 75 ? 34.113 96.100 36.241 1.00 35.96 248 PHE A O 1
ATOM 596 N N . ILE A 1 76 ? 33.861 97.889 34.910 1.00 28.23 249 ILE A N 1
ATOM 597 C CA . ILE A 1 76 ? 34.254 97.155 33.720 1.00 27.17 249 ILE A CA 1
ATOM 598 C C . ILE A 1 76 ? 35.688 96.681 33.842 1.00 23.10 249 ILE A C 1
ATOM 599 O O . ILE A 1 76 ? 35.995 95.565 33.437 1.00 24.22 249 ILE A O 1
ATOM 604 N N . ASP A 1 77 ? 36.566 97.510 34.402 1.00 25.51 250 ASP A N 1
ATOM 605 C CA . ASP A 1 77 ? 37.953 97.090 34.546 1.00 26.66 250 ASP A CA 1
ATOM 606 C C . ASP A 1 77 ? 38.083 95.943 35.535 1.00 31.03 250 ASP A C 1
ATOM 607 O O . ASP A 1 77 ? 39.006 95.140 35.435 1.00 39.22 250 ASP A O 1
ATOM 612 N N . CYS A 1 78 ? 37.153 95.850 36.477 1.00 32.24 251 CYS A N 1
ATOM 613 C CA . CYS A 1 78 ? 37.201 94.795 37.468 1.00 29.28 251 CYS A CA 1
ATOM 614 C C . CYS A 1 78 ? 36.940 93.468 36.780 1.00 36.25 251 CYS A C 1
ATOM 615 O O . CYS A 1 78 ? 37.637 92.479 37.010 1.00 41.04 251 CYS A O 1
ATOM 618 N N . VAL A 1 79 ? 35.922 93.448 35.935 1.00 34.29 252 VAL A N 1
ATOM 619 C CA . VAL A 1 79 ? 35.571 92.254 35.195 1.00 32.54 252 VAL A CA 1
ATOM 620 C C . VAL A 1 79 ? 36.763 91.889 34.298 1.00 38.81 252 VAL A C 1
ATOM 621 O O . VAL A 1 79 ? 37.163 90.728 34.195 1.00 32.75 252 VAL A O 1
ATOM 625 N N . ARG A 1 80 ? 37.331 92.902 33.662 1.00 37.28 253 ARG A N 1
ATOM 626 C CA . ARG A 1 80 ? 38.482 92.725 32.788 1.00 43.32 253 ARG A CA 1
ATOM 627 C C . ARG A 1 80 ? 39.607 92.030 33.575 1.00 41.52 253 ARG A C 1
ATOM 628 O O . ARG A 1 80 ? 40.148 91.015 33.130 1.00 43.47 253 ARG A O 1
ATOM 636 N N . GLU A 1 81 ? 39.959 92.581 34.736 1.00 33.14 254 GLU A N 1
ATOM 637 C CA . GLU A 1 81 ? 41.005 91.992 35.568 1.00 39.70 254 GLU A CA 1
ATOM 638 C C . GLU A 1 81 ? 40.679 90.541 35.939 1.00 41.21 254 GLU A C 1
ATOM 639 O O . GLU A 1 81 ? 41.546 89.676 35.887 1.00 40.59 254 GLU A O 1
ATOM 645 N N . LYS A 1 82 ? 39.438 90.282 36.336 1.00 35.36 255 LYS A N 1
ATOM 646 C CA . LYS A 1 82 ? 39.050 88.936 36.721 1.00 37.09 255 LYS A CA 1
ATOM 647 C C . LYS A 1 82 ? 38.877 88.041 35.508 1.00 35.07 255 LYS A C 1
ATOM 648 O O . LYS A 1 82 ? 38.384 86.923 35.631 1.00 42.45 255 LYS A O 1
ATOM 654 N N . GLY A 1 83 ? 39.272 88.540 34.335 1.00 42.34 256 GLY A N 1
ATOM 655 C CA . GLY A 1 83 ? 39.150 87.776 33.093 1.00 35.56 256 GLY A CA 1
ATOM 656 C C . GLY A 1 83 ? 37.743 87.336 32.673 1.00 33.31 256 GLY A C 1
ATOM 657 O O . GLY A 1 83 ? 37.576 86.280 32.071 1.00 30.80 256 GLY A O 1
ATOM 658 N N . GLY A 1 84 ? 36.731 88.139 32.983 1.00 31.24 257 GLY A N 1
ATOM 659 C CA . GLY A 1 84 ? 35.366 87.793 32.630 1.00 24.23 257 GLY A CA 1
ATOM 660 C C . GLY A 1 84 ? 34.829 88.696 31.538 1.00 26.93 257 GLY A C 1
ATOM 661 O O . GLY A 1 84 ? 35.594 89.303 30.799 1.00 27.59 257 GLY A O 1
ATOM 662 N N . LYS A 1 85 ? 33.512 88.801 31.435 1.00 29.31 258 LYS A N 1
ATOM 663 C CA . LYS A 1 85 ? 32.914 89.633 30.401 1.00 26.84 258 LYS A CA 1
ATOM 664 C C . LYS A 1 85 ? 31.661 90.350 30.898 1.00 29.50 258 LYS A C 1
ATOM 665 O O . LYS A 1 85 ? 30.754 89.728 31.467 1.00 28.60 258 LYS A O 1
ATOM 671 N N . VAL A 1 86 ? 31.604 91.659 30.688 1.00 25.29 259 VAL A N 1
ATOM 672 C CA . VAL A 1 86 ? 30.431 92.413 31.120 1.00 27.82 259 VAL A CA 1
ATOM 673 C C . VAL A 1 86 ? 29.571 92.830 29.945 1.00 30.83 259 VAL A C 1
ATOM 674 O O . VAL A 1 86 ? 30.071 93.258 28.901 1.00 23.35 259 VAL A O 1
ATOM 678 N N . LEU A 1 87 ? 28.269 92.725 30.145 1.00 32.56 260 LEU A N 1
ATOM 679 C CA . LEU A 1 87 ? 27.321 93.143 29.143 1.00 31.23 260 LEU A CA 1
ATOM 680 C C . LEU A 1 87 ? 26.753 94.436 29.680 1.00 31.50 260 LEU A C 1
ATOM 681 O O . LEU A 1 87 ? 25.943 94.417 30.607 1.00 45.48 260 LEU A O 1
ATOM 686 N N . VAL A 1 88 ? 27.192 95.560 29.141 1.00 23.27 261 VAL A N 1
ATOM 687 C CA . VAL A 1 88 ? 26.646 96.829 29.586 1.00 21.21 261 VAL A CA 1
ATOM 688 C C . VAL A 1 88 ? 25.341 97.041 28.820 1.00 23.37 261 VAL A C 1
ATOM 689 O O . VAL A 1 88 ? 25.316 96.926 27.595 1.00 21.45 261 VAL A O 1
ATOM 693 N N . HIS A 1 89 ? 24.255 97.344 29.521 1.00 19.81 262 HIS A N 1
ATOM 694 C CA . HIS A 1 89 ? 22.988 97.530 28.813 1.00 33.34 262 HIS A CA 1
ATOM 695 C C . HIS A 1 89 ? 22.038 98.575 29.395 1.00 34.46 262 HIS A C 1
ATOM 696 O O . HIS A 1 89 ? 22.129 98.976 30.560 1.00 34.92 262 HIS A O 1
ATOM 703 N N . SER A 1 90 ? 21.113 98.995 28.545 1.00 33.15 263 SER A N 1
ATOM 704 C CA . SER A 1 90 ? 20.091 99.953 28.904 1.00 36.04 263 SER A CA 1
ATOM 705 C C . SER A 1 90 ? 18.878 99.553 28.074 1.00 36.75 263 SER A C 1
ATOM 706 O O . SER A 1 90 ? 18.997 98.742 27.166 1.00 40.35 263 SER A O 1
ATOM 709 N N . GLU A 1 91 ? 17.718 100.111 28.394 1.00 39.44 264 GLU A N 1
ATOM 710 C CA . GLU A 1 91 ? 16.471 99.762 27.722 1.00 43.07 264 GLU A CA 1
ATOM 711 C C . GLU A 1 91 ? 16.507 99.444 26.232 1.00 39.45 264 GLU A C 1
ATOM 712 O O . GLU A 1 91 ? 16.268 98.302 25.830 1.00 39.85 264 GLU A O 1
ATOM 718 N N . ALA A 1 92 ? 16.799 100.443 25.412 1.00 37.12 265 ALA A N 1
ATOM 719 C CA . ALA A 1 92 ? 16.822 100.240 23.966 1.00 39.17 265 ALA A CA 1
ATOM 720 C C . ALA A 1 92 ? 18.198 99.883 23.422 1.00 40.02 265 ALA A C 1
ATOM 721 O O . ALA A 1 92 ? 18.311 99.350 22.317 1.00 47.22 265 ALA A O 1
ATOM 723 N N . GLY A 1 93 ? 19.240 100.183 24.194 1.00 34.93 266 GLY A N 1
ATOM 724 C CA . GLY A 1 93 ? 20.595 99.906 23.744 1.00 33.79 266 GLY A CA 1
ATOM 725 C C . GLY A 1 93 ? 21.022 100.906 22.688 1.00 30.06 266 GLY A C 1
ATOM 726 O O . GLY A 1 93 ? 21.796 100.580 21.795 1.00 32.22 266 GLY A O 1
ATOM 727 N N . ILE A 1 94 ? 20.529 102.134 22.817 1.00 24.99 267 ILE A N 1
ATOM 728 C CA . ILE A 1 94 ? 20.796 103.196 21.860 1.00 28.27 267 ILE A CA 1
ATOM 729 C C . ILE A 1 94 ? 21.517 104.417 22.401 1.00 24.19 267 ILE A C 1
ATOM 730 O O . ILE A 1 94 ? 22.374 104.987 21.741 1.00 28.03 267 ILE A O 1
ATOM 735 N N . SER A 1 95 ? 21.142 104.827 23.600 1.00 30.05 268 SER A N 1
ATOM 736 C CA . SER A 1 95 ? 21.693 106.014 24.217 1.00 28.22 268 SER A CA 1
ATOM 737 C C . SER A 1 95 ? 22.585 105.791 25.443 1.00 31.49 268 SER A C 1
ATOM 738 O O . SER A 1 95 ? 23.772 106.113 25.426 1.00 32.17 268 SER A O 1
ATOM 741 N N . ARG A 1 96 ? 22.020 105.238 26.508 1.00 29.82 269 ARG A N 1
ATOM 742 C CA . ARG A 1 96 ? 22.784 105.056 27.727 1.00 27.99 269 ARG A CA 1
ATOM 743 C C . ARG A 1 96 ? 23.942 104.073 27.690 1.00 31.11 269 ARG A C 1
ATOM 744 O O . ARG A 1 96 ? 25.098 104.473 27.834 1.00 24.88 269 ARG A O 1
ATOM 752 N N . SER A 1 97 ? 23.653 102.793 27.494 1.00 32.58 270 SER A N 1
ATOM 753 C CA . SER A 1 97 ? 24.729 101.816 27.456 1.00 32.84 270 SER A CA 1
ATOM 754 C C . SER A 1 97 ? 25.790 102.181 26.406 1.00 29.39 270 SER A C 1
ATOM 755 O O . SER A 1 97 ? 26.981 101.948 26.609 1.00 31.55 270 SER A O 1
ATOM 758 N N . PRO A 1 98 ? 25.380 102.748 25.264 1.00 28.79 271 PRO A N 1
ATOM 759 C CA . PRO A 1 98 ? 26.478 103.067 24.346 1.00 28.94 271 PRO A CA 1
ATOM 760 C C . PRO A 1 98 ? 27.278 104.301 24.776 1.00 32.30 271 PRO A C 1
ATOM 761 O O . PRO A 1 98 ? 28.462 104.415 24.457 1.00 36.38 271 PRO A O 1
ATOM 765 N N . THR A 1 99 ? 26.651 105.218 25.507 1.00 30.55 272 THR A N 1
ATOM 766 C CA . THR A 1 99 ? 27.384 106.387 25.984 1.00 34.21 272 THR A CA 1
ATOM 767 C C . THR A 1 99 ? 28.508 105.896 26.912 1.00 37.37 272 THR A C 1
ATOM 768 O O . THR A 1 99 ? 29.664 106.316 26.780 1.00 30.94 272 THR A O 1
ATOM 772 N N . ILE A 1 100 ? 28.161 105.008 27.848 1.00 33.85 273 ILE A N 1
ATOM 773 C CA . ILE A 1 100 ? 29.141 104.450 28.778 1.00 30.28 273 ILE A CA 1
ATOM 774 C C . ILE A 1 100 ? 30.288 103.775 28.024 1.00 31.36 273 ILE A C 1
ATOM 775 O O . ILE A 1 100 ? 31.466 103.989 28.344 1.00 30.92 273 ILE A O 1
ATOM 780 N N . CYS A 1 101 ? 29.958 102.960 27.027 1.00 16.36 274 CYS A N 1
ATOM 781 C CA . CYS A 1 101 ? 31.007 102.292 26.282 1.00 23.53 274 CYS A CA 1
ATOM 782 C C . CYS A 1 101 ? 31.955 103.279 25.604 1.00 28.11 274 CYS A C 1
ATOM 783 O O . CYS A 1 101 ? 33.163 103.039 25.499 1.00 29.09 274 CYS A O 1
ATOM 786 N N . MET A 1 102 ? 31.412 104.384 25.121 1.00 27.52 275 MET A N 1
ATOM 787 C CA . MET A 1 102 ? 32.253 105.384 24.499 1.00 27.23 275 MET A CA 1
ATOM 788 C C . MET A 1 102 ? 33.196 105.938 25.572 1.00 31.74 275 MET A C 1
ATOM 789 O O . MET A 1 102 ? 34.409 105.990 25.383 1.00 34.73 275 MET A O 1
ATOM 794 N N . ALA A 1 103 ? 32.640 106.326 26.713 1.00 27.14 276 ALA A N 1
ATOM 795 C CA . ALA A 1 103 ? 33.467 106.874 27.782 1.00 30.11 276 ALA A CA 1
ATOM 796 C C . ALA A 1 103 ? 34.573 105.886 28.135 1.00 33.96 276 ALA A C 1
ATOM 797 O O . ALA A 1 103 ? 35.717 106.284 28.386 1.00 28.11 276 ALA A O 1
ATOM 799 N N . TYR A 1 104 ? 34.235 104.598 28.146 1.00 31.42 277 TYR A N 1
ATOM 800 C CA . TYR A 1 104 ? 35.223 103.596 28.480 1.00 24.69 277 TYR A CA 1
ATOM 801 C C . TYR A 1 104 ? 36.376 103.621 27.478 1.00 27.38 277 TYR A C 1
ATOM 802 O O . TYR A 1 104 ? 37.546 103.645 27.871 1.00 30.05 277 TYR A O 1
ATOM 811 N N . LEU A 1 105 ? 36.051 103.627 26.189 1.00 28.42 278 LEU A N 1
ATOM 812 C CA . LEU A 1 105 ? 37.085 103.641 25.164 1.00 28.59 278 LEU A CA 1
ATOM 813 C C . LEU A 1 105 ? 37.995 104.852 25.300 1.00 34.59 278 LEU A C 1
ATOM 814 O O . LEU A 1 105 ? 39.207 104.754 25.089 1.00 34.32 278 LEU A O 1
ATOM 819 N N . MET A 1 106 ? 37.418 105.987 25.679 1.00 30.57 279 MET A N 1
ATOM 820 C CA . MET A 1 106 ? 38.196 107.207 25.823 1.00 32.17 279 MET A CA 1
ATOM 821 C C . MET A 1 106 ? 39.180 107.170 27.010 1.00 35.26 279 MET A C 1
ATOM 822 O O . MET A 1 106 ? 40.375 107.490 26.869 1.00 37.36 279 MET A O 1
ATOM 827 N N . LYS A 1 107 ? 38.677 106.762 28.168 1.00 28.99 280 LYS A N 1
ATOM 828 C CA . LYS A 1 107 ? 39.470 106.685 29.390 1.00 25.15 280 LYS A CA 1
ATOM 829 C C . LYS A 1 107 ? 40.536 105.584 29.393 1.00 31.04 280 LYS A C 1
ATOM 830 O O . LYS A 1 107 ? 41.638 105.802 29.867 1.00 30.25 280 LYS A O 1
ATOM 836 N N . THR A 1 108 ? 40.235 104.407 28.862 1.00 32.10 281 THR A N 1
ATOM 837 C CA . THR A 1 108 ? 41.233 103.365 28.927 1.00 39.29 281 THR A CA 1
ATOM 838 C C . THR A 1 108 ? 42.049 103.129 27.664 1.00 46.39 281 THR A C 1
ATOM 839 O O . THR A 1 108 ? 43.185 102.656 27.750 1.00 50.25 281 THR A O 1
ATOM 843 N N . LYS A 1 109 ? 41.502 103.473 26.501 1.00 43.85 282 LYS A N 1
ATOM 844 C CA . LYS A 1 109 ? 42.233 103.273 25.247 1.00 42.82 282 LYS A CA 1
ATOM 845 C C . LYS A 1 109 ? 42.677 104.601 24.616 1.00 42.41 282 LYS A C 1
ATOM 846 O O . LYS A 1 109 ? 43.289 104.617 23.553 1.00 45.95 282 LYS A O 1
ATOM 852 N N . GLN A 1 110 ? 42.361 105.712 25.269 1.00 36.07 283 GLN A N 1
ATOM 853 C CA . GLN A 1 110 ? 42.726 107.027 24.762 1.00 43.68 283 GLN A CA 1
ATOM 854 C C . GLN A 1 110 ? 42.014 107.457 23.470 1.00 46.44 283 GLN A C 1
ATOM 855 O O . GLN A 1 110 ? 42.430 108.430 22.825 1.00 45.16 283 GLN A O 1
ATOM 861 N N . PHE A 1 111 ? 40.950 106.750 23.087 1.00 38.74 284 PHE A N 1
ATOM 862 C CA . PHE A 1 111 ? 40.198 107.124 21.885 1.00 37.65 284 PHE A CA 1
ATOM 863 C C . PHE A 1 111 ? 39.624 108.502 22.080 1.00 36.20 284 PHE A C 1
ATOM 864 O O . PHE A 1 111 ? 39.349 108.908 23.201 1.00 41.35 284 PHE A O 1
ATOM 872 N N . ARG A 1 112 ? 39.427 109.215 20.984 1.00 38.80 285 ARG A N 1
ATOM 873 C CA . ARG A 1 112 ? 38.813 110.528 21.057 1.00 40.27 285 ARG A CA 1
ATOM 874 C C . ARG A 1 112 ? 37.331 110.257 20.809 1.00 37.04 285 ARG A C 1
ATOM 875 O O . ARG A 1 112 ? 36.993 109.271 20.149 1.00 34.46 285 ARG A O 1
ATOM 883 N N . LEU A 1 113 ? 36.456 111.119 21.321 1.00 25.02 286 LEU A N 1
ATOM 884 C CA . LEU A 1 113 ? 35.025 110.940 21.129 1.00 27.12 286 LEU A CA 1
ATOM 885 C C . LEU A 1 113 ? 34.663 110.448 19.717 1.00 31.94 286 LEU A C 1
ATOM 886 O O . LEU A 1 113 ? 33.934 109.469 19.558 1.00 36.52 286 LEU A O 1
ATOM 891 N N . LYS A 1 114 ? 35.187 111.112 18.697 1.00 30.15 287 LYS A N 1
ATOM 892 C CA . LYS A 1 114 ? 34.935 110.722 17.315 1.00 34.43 287 LYS A CA 1
ATOM 893 C C . LYS A 1 114 ? 35.290 109.253 17.045 1.00 34.68 287 LYS A C 1
ATOM 894 O O . LYS A 1 114 ? 34.512 108.519 16.446 1.00 39.35 287 LYS A O 1
ATOM 900 N N . GLU A 1 115 ? 36.465 108.823 17.489 1.00 34.16 288 GLU A N 1
ATOM 901 C CA . GLU A 1 115 ? 36.890 107.446 17.263 1.00 34.69 288 GLU A CA 1
ATOM 902 C C . GLU A 1 115 ? 36.088 106.475 18.128 1.00 35.59 288 GLU A C 1
ATOM 903 O O . GLU A 1 115 ? 35.745 105.378 17.705 1.00 31.06 288 GLU A O 1
ATOM 909 N N . ALA A 1 116 ? 35.800 106.877 19.353 1.00 32.05 289 ALA A N 1
ATOM 910 C CA . ALA A 1 116 ? 35.035 106.024 20.229 1.00 36.02 289 ALA A CA 1
ATOM 911 C C . ALA A 1 116 ? 33.659 105.782 19.583 1.00 37.42 289 ALA A C 1
ATOM 912 O O . ALA A 1 116 ? 33.216 104.639 19.439 1.00 31.03 289 ALA A O 1
ATOM 914 N N . PHE A 1 117 ? 33.008 106.871 19.179 1.00 31.62 290 PHE A N 1
ATOM 915 C CA . PHE A 1 117 ? 31.692 106.808 18.562 1.00 29.58 290 PHE A CA 1
ATOM 916 C C . PHE A 1 117 ? 31.657 105.954 17.301 1.00 33.69 290 PHE A C 1
ATOM 917 O O . PHE A 1 117 ? 30.759 105.141 17.141 1.00 33.99 290 PHE A O 1
ATOM 925 N N . ASP A 1 118 ? 32.604 106.149 16.390 1.00 34.16 291 ASP A N 1
ATOM 926 C CA . ASP A 1 118 ? 32.593 105.355 15.172 1.00 36.23 291 ASP A CA 1
ATOM 927 C C . ASP A 1 118 ? 32.824 103.895 15.490 1.00 37.06 291 ASP A C 1
ATOM 928 O O . ASP A 1 118 ? 32.170 103.020 14.938 1.00 42.83 291 ASP A O 1
ATOM 933 N N . TYR A 1 119 ? 33.759 103.634 16.388 1.00 32.21 292 TYR A N 1
ATOM 934 C CA . TYR A 1 119 ? 34.061 102.279 16.787 1.00 30.49 292 TYR A CA 1
ATOM 935 C C . TYR A 1 119 ? 32.800 101.546 17.251 1.00 33.88 292 TYR A C 1
ATOM 936 O O . TYR A 1 119 ? 32.548 100.408 16.858 1.00 32.82 292 TYR A O 1
ATOM 945 N N . ILE A 1 120 ? 32.003 102.188 18.092 1.00 25.26 293 ILE A N 1
ATOM 946 C CA . ILE A 1 120 ? 30.791 101.542 18.561 1.00 28.90 293 ILE A CA 1
ATOM 947 C C . ILE A 1 120 ? 29.701 101.573 17.491 1.00 35.25 293 ILE A C 1
ATOM 948 O O . ILE A 1 120 ? 28.868 100.670 17.405 1.00 36.14 293 ILE A O 1
ATOM 953 N N . LYS A 1 121 ? 29.729 102.602 16.657 1.00 33.22 294 LYS A N 1
ATOM 954 C CA . LYS A 1 121 ? 28.762 102.739 15.585 1.00 33.14 294 LYS A CA 1
ATOM 955 C C . LYS A 1 121 ? 28.899 101.537 14.630 1.00 41.86 294 LYS A C 1
ATOM 956 O O . LYS A 1 121 ? 27.903 100.901 14.260 1.00 42.55 294 LYS A O 1
ATOM 962 N N . GLN A 1 122 ? 30.134 101.219 14.244 1.00 34.89 295 GLN A N 1
ATOM 963 C CA . GLN A 1 122 ? 30.381 100.100 13.344 1.00 37.00 295 GLN A CA 1
ATOM 964 C C . GLN A 1 122 ? 29.830 98.778 13.857 1.00 35.33 295 GLN A C 1
ATOM 965 O O . GLN A 1 122 ? 29.474 97.922 13.064 1.00 37.14 295 GLN A O 1
ATOM 971 N N . ARG A 1 123 ? 29.767 98.590 15.171 1.00 34.86 296 ARG A N 1
ATOM 972 C CA . ARG A 1 123 ? 29.278 97.314 15.694 1.00 34.02 296 ARG A CA 1
ATOM 973 C C . ARG A 1 123 ? 27.797 97.306 16.038 1.00 34.61 296 ARG A C 1
ATOM 974 O O . ARG A 1 123 ? 27.191 96.247 16.152 1.00 38.96 296 ARG A O 1
ATOM 982 N N . ARG A 1 124 ? 27.217 98.491 16.190 1.00 39.93 297 ARG A N 1
ATOM 983 C CA . ARG A 1 124 ? 25.799 98.634 16.503 1.00 35.18 297 ARG A CA 1
ATOM 984 C C . ARG A 1 124 ? 25.433 100.007 15.943 1.00 38.52 297 ARG A C 1
ATOM 985 O O . ARG A 1 124 ? 25.512 101.012 16.647 1.00 38.78 297 ARG A O 1
ATOM 993 N N . SER A 1 125 ? 25.034 100.034 14.673 1.00 40.22 298 SER A N 1
ATOM 994 C CA . SER A 1 125 ? 24.696 101.270 13.957 1.00 44.46 298 SER A CA 1
ATOM 995 C C . SER A 1 125 ? 23.618 102.200 14.535 1.00 43.65 298 SER A C 1
ATOM 996 O O . SER A 1 125 ? 23.721 103.420 14.402 1.00 47.42 298 SER A O 1
ATOM 999 N N . MET A 1 126 ? 22.589 101.648 15.164 1.00 40.89 299 MET A N 1
ATOM 1000 C CA . MET A 1 126 ? 21.530 102.484 15.727 1.00 40.04 299 MET A CA 1
ATOM 1001 C C . MET A 1 126 ? 21.974 103.323 16.925 1.00 38.32 299 MET A C 1
ATOM 1002 O O . MET A 1 126 ? 21.244 104.189 17.396 1.00 45.45 299 MET A O 1
ATOM 1007 N N . VAL A 1 127 ? 23.174 103.063 17.418 1.00 37.20 300 VAL A N 1
ATOM 1008 C CA . VAL A 1 127 ? 23.713 103.794 18.558 1.00 29.97 300 VAL A CA 1
ATOM 1009 C C . VAL A 1 127 ? 23.600 105.300 18.339 1.00 35.42 300 VAL A C 1
ATOM 1010 O O . VAL A 1 127 ? 23.917 105.802 17.255 1.00 31.40 300 VAL A O 1
ATOM 1014 N N . SER A 1 128 ? 23.148 106.011 19.375 1.00 33.97 301 SER A N 1
ATOM 1015 C CA . SER A 1 128 ? 22.964 107.457 19.308 1.00 30.31 301 SER A CA 1
ATOM 1016 C C . SER A 1 128 ? 22.580 108.093 20.661 1.00 32.11 301 SER A C 1
ATOM 1017 O O . SER A 1 128 ? 21.408 108.143 21.060 1.00 31.27 301 SER A O 1
ATOM 1020 N N . PRO A 1 129 ? 23.576 108.596 21.383 1.00 33.16 302 PRO A N 1
ATOM 1021 C CA . PRO A 1 129 ? 23.359 109.233 22.684 1.00 28.79 302 PRO A CA 1
ATOM 1022 C C . PRO A 1 129 ? 22.505 110.497 22.534 1.00 32.34 302 PRO A C 1
ATOM 1023 O O . PRO A 1 129 ? 22.694 111.255 21.587 1.00 27.37 302 PRO A O 1
ATOM 1027 N N . ASN A 1 130 ? 21.580 110.733 23.464 1.00 29.04 303 ASN A N 1
ATOM 1028 C CA . ASN A 1 130 ? 20.753 111.917 23.378 1.00 28.77 303 ASN A CA 1
ATOM 1029 C C . ASN A 1 130 ? 21.698 113.129 23.347 1.00 34.64 303 ASN A C 1
ATOM 1030 O O . ASN A 1 130 ? 22.829 113.030 23.823 1.00 39.43 303 ASN A O 1
ATOM 1035 N N . PHE A 1 131 ? 21.262 114.254 22.775 1.00 31.70 304 PHE A N 1
ATOM 1036 C CA . PHE A 1 131 ? 22.142 115.420 22.651 1.00 34.22 304 PHE A CA 1
ATOM 1037 C C . PHE A 1 131 ? 22.745 115.910 23.965 1.00 36.60 304 PHE A C 1
ATOM 1038 O O . PHE A 1 131 ? 23.807 116.541 23.979 1.00 36.00 304 PHE A O 1
ATOM 1046 N N . GLY A 1 132 ? 22.085 115.623 25.077 1.00 33.34 305 GLY A N 1
ATOM 1047 C CA . GLY A 1 132 ? 22.653 116.046 26.343 1.00 36.54 305 GLY A CA 1
ATOM 1048 C C . GLY A 1 132 ? 23.870 115.189 26.667 1.00 35.58 305 GLY A C 1
ATOM 1049 O O . GLY A 1 132 ? 24.925 115.686 27.058 1.00 33.33 305 GLY A O 1
ATOM 1050 N N . PHE A 1 133 ? 23.717 113.884 26.478 1.00 32.62 306 PHE A N 1
ATOM 1051 C CA . PHE A 1 133 ? 24.787 112.943 26.746 1.00 34.37 306 PHE A CA 1
ATOM 1052 C C . PHE A 1 133 ? 25.997 113.186 25.840 1.00 36.92 306 PHE A C 1
ATOM 1053 O O . PHE A 1 133 ? 27.147 113.069 26.282 1.00 38.28 306 PHE A O 1
ATOM 1061 N N . MET A 1 134 ? 25.750 113.505 24.572 1.00 36.78 307 MET A N 1
ATOM 1062 C CA . MET A 1 134 ? 26.857 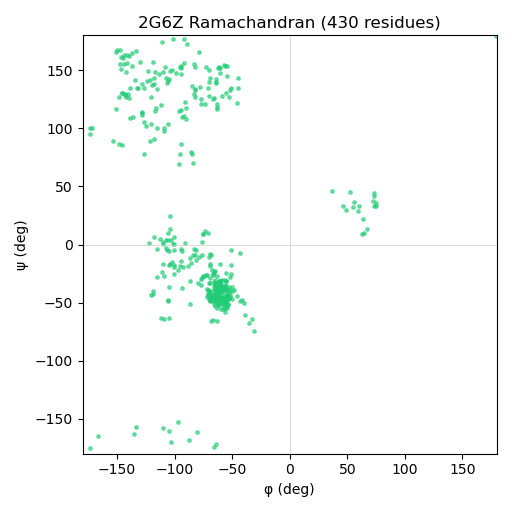113.749 23.644 1.00 37.50 307 MET A CA 1
ATOM 1063 C C . MET A 1 134 ? 27.601 114.987 24.123 1.00 38.54 307 MET A C 1
ATOM 1064 O O . MET A 1 134 ? 28.817 115.099 23.975 1.00 37.03 307 MET A O 1
ATOM 1069 N N . GLY A 1 135 ? 26.846 115.916 24.701 1.00 38.54 308 GLY A N 1
ATOM 1070 C CA . GLY A 1 135 ? 27.436 117.125 25.235 1.00 34.93 308 GLY A CA 1
ATOM 1071 C C . GLY A 1 135 ? 28.349 116.795 26.398 1.00 38.73 308 GLY A C 1
ATOM 1072 O O . GLY A 1 135 ? 29.467 117.300 26.480 1.00 39.75 308 GLY A O 1
ATOM 1073 N N . GLN A 1 136 ? 27.870 115.941 27.300 1.00 38.65 309 GLN A N 1
ATOM 1074 C CA . GLN A 1 136 ? 28.656 115.525 28.457 1.00 35.97 309 GLN A CA 1
ATOM 1075 C C . GLN A 1 136 ? 29.903 114.762 27.994 1.00 41.17 309 GLN A C 1
ATOM 1076 O O . GLN A 1 136 ? 30.979 114.876 28.596 1.00 41.90 309 GLN A O 1
ATOM 1082 N N . LEU A 1 137 ? 29.751 113.998 26.913 1.00 41.77 310 LEU A N 1
ATOM 1083 C CA . LEU A 1 137 ? 30.846 113.225 26.346 1.00 37.81 310 LEU A CA 1
ATOM 1084 C C . LEU A 1 137 ? 31.922 114.170 25.865 1.00 41.51 310 LEU A C 1
ATOM 1085 O O . LEU A 1 137 ? 33.121 113.877 25.954 1.00 39.78 310 LEU A O 1
ATOM 1090 N N . LEU A 1 138 ? 31.480 115.303 25.333 1.00 39.74 311 LEU A N 1
ATOM 1091 C CA . LEU A 1 138 ? 32.399 116.312 24.837 1.00 41.07 311 LEU A CA 1
ATOM 1092 C C . LEU A 1 138 ? 33.136 116.958 26.003 1.00 40.16 311 LEU A C 1
ATOM 1093 O O . LEU A 1 138 ? 34.357 117.092 25.967 1.00 37.63 311 LEU A O 1
ATOM 1098 N N . GLN A 1 139 ? 32.404 117.347 27.041 1.00 35.60 312 GLN A N 1
ATOM 1099 C CA . GLN A 1 139 ? 33.048 117.933 28.203 1.00 44.04 312 GLN A CA 1
ATOM 1100 C C . GLN A 1 139 ? 34.033 116.890 28.723 1.00 45.92 312 GLN A C 1
ATOM 1101 O O . GLN A 1 139 ? 35.168 117.210 29.088 1.00 43.23 312 GLN A O 1
ATOM 1107 N N . TYR A 1 140 ? 33.602 115.631 28.711 1.00 38.52 313 TYR A N 1
ATOM 1108 C CA . TYR A 1 140 ? 34.437 114.546 29.188 1.00 42.72 313 TYR A CA 1
ATOM 1109 C C . TYR A 1 140 ? 35.728 114.362 28.389 1.00 46.57 313 TYR A C 1
ATOM 1110 O O . TYR A 1 140 ? 36.781 114.054 28.966 1.00 44.54 313 TYR A O 1
ATOM 1119 N N . GLU A 1 141 ? 35.650 114.536 27.068 1.00 47.79 314 GLU A N 1
ATOM 1120 C CA . GLU A 1 141 ? 36.826 114.363 26.226 1.00 44.65 314 GLU A CA 1
ATOM 1121 C C . GLU A 1 141 ? 37.917 115.347 26.604 1.00 47.17 314 GLU A C 1
ATOM 1122 O O . GLU A 1 141 ? 39.072 114.963 26.809 1.00 45.66 314 GLU A O 1
ATOM 1128 N N . SER A 1 142 ? 37.537 116.616 26.710 1.00 47.29 315 SER A N 1
ATOM 1129 C CA . SER A 1 142 ? 38.473 117.675 27.062 1.00 50.26 315 SER A CA 1
ATOM 1130 C C . SER A 1 142 ? 39.092 117.453 28.432 1.00 51.87 315 SER A C 1
ATOM 1131 O O . SER A 1 142 ? 40.233 117.841 28.662 1.00 56.69 315 SER A O 1
ATOM 1134 N N . GLU A 1 143 ? 38.347 116.838 29.345 1.00 47.08 316 GLU A N 1
ATOM 1135 C CA . GLU A 1 143 ? 38.873 116.594 30.680 1.00 48.65 316 GLU A CA 1
ATOM 1136 C C . GLU A 1 143 ? 39.874 115.447 30.797 1.00 46.64 316 GLU A C 1
ATOM 1137 O O . GLU A 1 143 ? 40.738 115.477 31.672 1.00 49.18 316 GLU A O 1
ATOM 1143 N N . ILE A 1 144 ? 39.778 114.439 29.938 1.00 40.88 317 ILE A N 1
ATOM 1144 C CA . ILE A 1 144 ? 40.702 113.315 30.056 1.00 41.22 317 ILE A CA 1
ATOM 1145 C C . ILE A 1 144 ? 41.675 113.177 28.912 1.00 38.48 317 ILE A C 1
ATOM 1146 O O . ILE A 1 144 ? 42.438 112.217 28.849 1.00 42.94 317 ILE A O 1
ATOM 1151 N N . LEU A 1 145 ? 41.657 114.127 27.997 1.00 43.58 318 LEU A N 1
ATOM 1152 C CA . LEU A 1 145 ? 42.578 114.049 26.885 1.00 52.78 318 LEU A CA 1
ATOM 1153 C C . LEU A 1 145 ? 43.338 115.350 26.660 1.00 58.13 318 LEU A C 1
ATOM 1154 O O . LEU A 1 145 ? 42.906 116.421 27.094 1.00 57.07 318 LEU A O 1
ATOM 1159 N N . PRO A 1 146 ? 44.514 115.264 26.014 1.00 62.39 319 PRO A N 1
ATOM 1160 C CA . PRO A 1 146 ? 45.318 116.460 25.731 1.00 66.61 319 PRO A CA 1
ATOM 1161 C C . PRO A 1 146 ? 44.482 117.263 24.743 1.00 73.05 319 PRO A C 1
ATOM 1162 O O . PRO A 1 146 ? 43.351 116.873 24.433 1.00 77.99 319 PRO A O 1
ATOM 1166 N N . SER A 1 147 ? 45.030 118.357 24.219 1.00 80.57 320 SER A N 1
ATOM 1167 C CA . SER A 1 147 ? 44.268 119.157 23.264 1.00 83.47 320 SER A CA 1
ATOM 1168 C C . SER A 1 147 ? 44.764 119.030 21.821 1.00 84.72 320 SER A C 1
ATOM 1169 O O . SER A 1 147 ? 45.977 118.817 21.622 1.00 88.53 320 SER A O 1
ATOM 1172 N N . GLY B 1 5 ? 49.469 67.217 5.263 1.00 67.50 178 GLY B N 1
ATOM 1173 C CA . GLY B 1 5 ? 49.738 68.268 6.314 1.00 74.14 178 GLY B CA 1
ATOM 1174 C C . GLY B 1 5 ? 48.622 69.278 6.577 1.00 73.17 178 GLY B C 1
ATOM 1175 O O . GLY B 1 5 ? 47.766 69.499 5.713 1.00 75.75 178 GLY B O 1
ATOM 1176 N N . PRO B 1 6 ? 48.610 69.921 7.764 1.00 73.75 179 PRO B N 1
ATOM 1177 C CA . PRO B 1 6 ? 47.611 70.919 8.180 1.00 68.83 179 PRO B CA 1
ATOM 1178 C C . PRO B 1 6 ? 47.605 72.113 7.251 1.00 65.84 179 PRO B C 1
ATOM 1179 O O . PRO B 1 6 ? 48.649 72.482 6.717 1.00 73.07 179 PRO B O 1
ATOM 1183 N N . VAL B 1 7 ? 46.439 72.725 7.071 1.00 66.93 180 VAL B N 1
ATOM 1184 C CA . VAL B 1 7 ? 46.320 73.895 6.199 1.00 63.86 180 VAL B CA 1
ATOM 1185 C C . VAL B 1 7 ? 46.244 75.172 7.025 1.00 59.38 180 VAL B C 1
ATOM 1186 O O . VAL B 1 7 ? 45.741 75.164 8.151 1.00 57.89 180 VAL B O 1
ATOM 1190 N N . GLU B 1 8 ? 46.738 76.270 6.466 1.00 56.12 181 GLU B N 1
ATOM 1191 C CA . GLU B 1 8 ? 46.696 77.538 7.179 1.00 59.50 181 GLU B CA 1
ATOM 1192 C C . GLU B 1 8 ? 45.408 78.306 6.883 1.00 58.14 181 GLU B C 1
ATOM 1193 O O . GLU B 1 8 ? 45.145 78.689 5.743 1.00 62.09 181 GLU B O 1
ATOM 1199 N N . ILE B 1 9 ? 44.603 78.529 7.912 1.00 56.05 182 ILE B N 1
ATOM 1200 C CA . ILE B 1 9 ? 43.364 79.269 7.738 1.00 49.00 182 ILE B CA 1
ATOM 1201 C C . ILE B 1 9 ? 43.735 80.731 7.893 1.00 49.67 182 ILE B C 1
ATOM 1202 O O . ILE B 1 9 ? 43.405 81.559 7.050 1.00 48.30 182 ILE B O 1
ATOM 1207 N N . LEU B 1 10 ? 44.423 81.030 8.990 1.00 49.79 183 LEU B N 1
ATOM 1208 C CA . LEU B 1 10 ? 44.909 82.373 9.276 1.00 51.81 183 LEU B CA 1
ATOM 1209 C C . LEU B 1 10 ? 46.359 82.196 9.723 1.00 50.26 183 LEU B C 1
ATOM 1210 O O . LEU B 1 10 ? 46.786 81.082 10.008 1.00 54.61 183 LEU B O 1
ATOM 1215 N N . PRO B 1 11 ? 47.137 83.287 9.795 1.00 54.17 184 PRO B N 1
ATOM 1216 C CA . PRO B 1 11 ? 48.539 83.133 10.210 1.00 49.74 184 PRO B CA 1
ATOM 1217 C C . PRO B 1 11 ? 48.725 82.374 11.525 1.00 52.41 184 PRO B C 1
ATOM 1218 O O . PRO B 1 11 ? 49.669 81.595 11.676 1.00 54.55 184 PRO B O 1
ATOM 1222 N N . PHE B 1 12 ? 47.814 82.589 12.466 1.00 49.28 185 PHE B N 1
ATOM 1223 C CA . PHE B 1 12 ? 47.897 81.941 13.774 1.00 48.08 185 PHE B CA 1
ATOM 1224 C C . PHE B 1 12 ? 46.930 80.782 13.930 1.00 48.93 185 PHE B C 1
ATOM 1225 O O . PHE B 1 12 ? 46.838 80.214 15.016 1.00 56.22 185 PHE B O 1
ATOM 1233 N N . LEU B 1 13 ? 46.203 80.448 12.865 1.00 44.32 186 LEU B N 1
ATOM 1234 C CA . LEU B 1 13 ? 45.213 79.370 12.905 1.00 39.06 186 LEU B CA 1
ATOM 1235 C C . LEU B 1 13 ? 45.343 78.322 11.788 1.00 44.97 186 LEU B C 1
ATOM 1236 O O . LEU B 1 13 ? 45.142 78.627 10.600 1.00 45.59 186 LEU B O 1
ATOM 1241 N N . TYR B 1 14 ? 45.669 77.086 12.166 1.00 41.78 187 TYR B N 1
ATOM 1242 C CA . TYR B 1 14 ? 45.793 75.994 11.196 1.00 44.88 187 TYR B CA 1
ATOM 1243 C C . TYR B 1 14 ? 44.700 74.950 11.433 1.00 44.32 187 TYR B C 1
ATOM 1244 O O . TYR B 1 14 ? 44.270 74.741 12.565 1.00 45.79 187 TYR B O 1
ATOM 1253 N N . LEU B 1 15 ? 44.232 74.327 10.352 1.00 47.68 188 LEU B N 1
ATOM 1254 C CA . LEU B 1 15 ? 43.182 73.308 10.417 1.00 43.11 188 LEU B CA 1
ATOM 1255 C C . LEU B 1 15 ? 43.720 71.979 9.910 1.00 43.89 188 LEU B C 1
ATOM 1256 O O . LEU B 1 15 ? 44.431 71.940 8.907 1.00 46.74 188 LEU B O 1
ATOM 1261 N N . GLY B 1 16 ? 43.368 70.891 10.588 1.00 44.78 189 GLY B N 1
ATOM 1262 C CA . GLY B 1 16 ? 43.847 69.586 10.170 1.00 45.72 189 GLY B CA 1
ATOM 1263 C C . GLY B 1 16 ? 43.133 68.409 10.805 1.00 46.55 189 GLY B C 1
ATOM 1264 O O . GLY B 1 16 ? 42.066 68.564 11.393 1.00 49.00 189 GLY B O 1
ATOM 1265 N N . SER B 1 17 ? 43.731 67.225 10.692 1.00 52.67 190 SER B N 1
ATOM 1266 C CA . SER B 1 17 ? 43.142 66.003 11.248 1.00 51.57 190 SER B CA 1
ATOM 1267 C C . SER B 1 17 ? 43.922 65.458 12.439 1.00 48.85 190 SER B C 1
ATOM 1268 O O . SER B 1 17 ? 44.994 65.964 12.791 1.00 44.88 190 SER B O 1
ATOM 1271 N N . ALA B 1 18 ? 43.378 64.416 13.057 1.00 44.41 191 ALA B N 1
ATOM 1272 C CA . ALA B 1 18 ? 44.044 63.784 14.186 1.00 45.22 191 ALA B CA 1
ATOM 1273 C C . ALA B 1 18 ? 45.457 63.389 13.757 1.00 52.18 191 ALA B C 1
ATOM 1274 O O . ALA B 1 18 ? 46.429 63.607 14.488 1.00 51.03 191 ALA B O 1
ATOM 1276 N N . TYR B 1 19 ? 45.562 62.814 12.558 1.00 56.64 192 TYR B N 1
ATOM 1277 C CA . TYR B 1 19 ? 46.847 62.391 12.025 1.00 62.65 192 TYR B CA 1
ATOM 1278 C C . TYR B 1 19 ? 47.833 63.554 11.999 1.00 65.54 192 TYR B C 1
ATOM 1279 O O . TYR B 1 19 ? 48.963 63.434 12.477 1.00 67.39 192 TYR B O 1
ATOM 1288 N N . HIS B 1 20 ? 47.406 64.676 11.430 1.00 67.78 193 HIS B N 1
ATOM 1289 C CA . HIS B 1 20 ? 48.261 65.855 11.345 1.00 68.81 193 HIS B CA 1
ATOM 1290 C C . HIS B 1 20 ? 48.786 66.252 12.726 1.00 63.97 193 HIS B C 1
ATOM 1291 O O . HIS B 1 20 ? 49.939 66.649 12.872 1.00 62.07 193 HIS B O 1
ATOM 1298 N N . ALA B 1 21 ? 47.938 66.123 13.742 1.00 65.30 194 ALA B N 1
ATOM 1299 C CA . ALA B 1 21 ? 48.317 66.492 15.098 1.00 65.78 194 ALA B CA 1
ATOM 1300 C C . ALA B 1 21 ? 49.417 65.624 15.690 1.00 66.71 194 ALA B C 1
ATOM 1301 O O . ALA B 1 21 ? 50.121 66.057 16.604 1.00 70.60 194 ALA B O 1
ATOM 1303 N N . SER B 1 22 ? 49.571 64.409 15.173 1.00 71.02 195 SER B N 1
ATOM 1304 C CA . SER B 1 22 ? 50.593 63.492 15.680 1.00 75.19 195 SER B CA 1
ATOM 1305 C C . SER B 1 22 ? 51.938 63.587 14.952 1.00 77.61 195 SER B C 1
ATOM 1306 O O . SER B 1 22 ? 52.873 62.851 15.276 1.00 82.51 195 SER B O 1
ATOM 1309 N N . LYS B 1 23 ? 52.036 64.491 13.980 1.00 76.95 196 LYS B N 1
ATOM 1310 C CA . LYS B 1 23 ? 53.273 64.682 13.216 1.00 78.46 196 LYS B CA 1
ATOM 1311 C C . LYS B 1 23 ? 54.101 65.831 13.796 1.00 79.85 196 LYS B C 1
ATOM 1312 O O . LYS B 1 23 ? 54.239 66.890 13.168 1.00 78.72 196 LYS B O 1
ATOM 1318 N N . CYS B 1 24 ? 54.655 65.609 14.986 1.00 76.03 197 CYS B N 1
ATOM 1319 C CA . CYS B 1 24 ? 55.455 66.617 15.681 1.00 77.84 197 CYS B CA 1
ATOM 1320 C C . CYS B 1 24 ? 56.355 67.443 14.765 1.00 79.66 197 CYS B C 1
ATOM 1321 O O . CYS B 1 24 ? 56.229 68.669 14.696 1.00 78.85 197 CYS B O 1
ATOM 1324 N N . GLU B 1 25 ? 57.266 66.774 14.067 1.00 82.74 198 GLU B N 1
ATOM 1325 C CA . GLU B 1 25 ? 58.175 67.466 13.158 1.00 83.44 198 GLU B CA 1
ATOM 1326 C C . GLU B 1 25 ? 57.438 68.523 12.344 1.00 80.63 198 GLU B C 1
ATOM 1327 O O . GLU B 1 25 ? 57.880 69.673 12.254 1.00 77.58 198 GLU B O 1
ATOM 1333 N N . PHE B 1 26 ? 56.307 68.130 11.763 1.00 77.15 199 PHE B N 1
ATOM 1334 C CA . PHE B 1 26 ? 55.520 69.043 10.947 1.00 77.95 199 PHE B CA 1
ATOM 1335 C C . PHE B 1 26 ? 55.013 70.220 11.782 1.00 75.29 199 PHE B C 1
ATOM 1336 O O . PHE B 1 26 ? 55.061 71.376 11.342 1.00 73.38 199 PHE B O 1
ATOM 1344 N N . LEU B 1 27 ? 54.540 69.930 12.990 1.00 65.88 200 LEU B N 1
ATOM 1345 C CA . LEU B 1 27 ? 54.061 70.988 13.864 1.00 65.51 200 LEU B CA 1
ATOM 1346 C C . LEU B 1 27 ? 55.203 71.960 14.182 1.00 71.06 200 LEU B C 1
ATOM 1347 O O . LEU B 1 27 ? 55.071 73.175 13.995 1.00 74.96 200 LEU B O 1
ATOM 1352 N N . ALA B 1 28 ? 56.325 71.414 14.646 1.00 66.52 201 ALA B N 1
ATOM 1353 C CA . ALA B 1 28 ? 57.497 72.210 14.991 1.00 63.93 201 ALA B CA 1
ATOM 1354 C C . ALA B 1 28 ? 57.924 73.139 13.867 1.00 67.47 201 ALA B C 1
ATOM 1355 O O . ALA B 1 28 ? 58.223 74.307 14.097 1.00 73.52 201 ALA B O 1
ATOM 1357 N N . ASN B 1 29 ? 57.959 72.623 12.647 1.00 69.65 202 ASN B N 1
ATOM 1358 C CA . ASN B 1 29 ? 58.371 73.433 11.507 1.00 74.00 202 ASN B CA 1
ATOM 1359 C C . ASN B 1 29 ? 57.444 74.613 11.247 1.00 73.57 202 ASN B C 1
ATOM 1360 O O . ASN B 1 29 ? 57.892 75.673 10.814 1.00 78.97 202 ASN B O 1
ATOM 1365 N N . LEU B 1 30 ? 56.155 74.433 11.509 1.00 71.77 203 LEU B N 1
ATOM 1366 C CA . LEU B 1 30 ? 55.183 75.502 11.296 1.00 65.27 203 LEU B CA 1
ATOM 1367 C C . LEU B 1 30 ? 55.149 76.478 12.469 1.00 64.73 203 LEU B C 1
ATOM 1368 O O . LEU B 1 30 ? 54.506 77.535 12.388 1.00 60.33 203 LEU B O 1
ATOM 1373 N N . HIS B 1 31 ? 55.842 76.117 13.550 1.00 57.62 204 HIS B N 1
ATOM 1374 C CA . HIS B 1 31 ? 55.886 76.927 14.767 1.00 57.30 204 HIS B CA 1
ATOM 1375 C C . HIS B 1 31 ? 54.543 76.833 15.501 1.00 59.17 204 HIS B C 1
ATOM 1376 O O . HIS B 1 31 ? 53.999 77.839 15.970 1.00 59.24 204 HIS B O 1
ATOM 1383 N N . ILE B 1 32 ? 54.015 75.615 15.593 1.00 52.24 205 ILE B N 1
ATOM 1384 C CA . ILE B 1 32 ? 52.744 75.377 16.262 1.00 56.58 205 ILE B CA 1
ATOM 1385 C C . ILE B 1 32 ? 52.938 75.409 17.774 1.00 54.96 205 ILE B C 1
ATOM 1386 O O . ILE B 1 32 ? 53.709 74.621 18.321 1.00 56.83 205 ILE B O 1
ATOM 1391 N N . THR B 1 33 ? 52.238 76.314 18.454 1.00 53.68 206 THR B N 1
ATOM 1392 C CA . THR B 1 33 ? 52.391 76.418 19.902 1.00 50.93 206 THR B CA 1
ATOM 1393 C C . THR B 1 33 ? 51.241 75.839 20.705 1.00 49.88 206 THR B C 1
ATOM 1394 O O . THR B 1 33 ? 51.392 75.569 21.896 1.00 58.02 206 THR B O 1
ATOM 1398 N N . ALA B 1 34 ? 50.094 75.633 20.072 1.00 48.79 207 ALA B N 1
ATOM 1399 C CA . ALA B 1 34 ? 48.953 75.093 20.801 1.00 46.24 207 ALA B CA 1
ATOM 1400 C C . ALA B 1 34 ? 48.112 74.181 19.942 1.00 44.01 207 ALA B C 1
ATOM 1401 O O . ALA B 1 34 ? 48.172 74.227 18.711 1.00 52.44 207 ALA B O 1
ATOM 1403 N N . LEU B 1 35 ? 47.319 73.358 20.610 1.00 39.74 208 LEU B N 1
ATOM 1404 C CA . LEU B 1 35 ? 46.434 72.421 19.944 1.00 39.86 208 LEU B CA 1
ATOM 1405 C C . LEU B 1 35 ? 45.079 72.501 20.605 1.00 43.69 208 LEU B C 1
ATOM 1406 O O . LEU B 1 35 ? 44.973 72.646 21.821 1.00 45.98 208 LEU B O 1
ATOM 1411 N N . LEU B 1 36 ? 44.042 72.415 19.787 1.00 46.07 209 LEU B N 1
ATOM 1412 C CA . LEU B 1 36 ? 42.671 72.446 20.258 1.00 38.50 209 LEU B CA 1
ATOM 1413 C C . LEU B 1 36 ? 42.059 71.198 19.654 1.00 37.01 209 LEU B C 1
ATOM 1414 O O . LEU B 1 36 ? 41.811 71.150 18.459 1.00 40.08 209 LEU B O 1
ATOM 1419 N N . ASN B 1 37 ? 41.854 70.180 20.484 1.00 40.00 210 ASN B N 1
ATOM 1420 C CA . ASN B 1 37 ? 41.296 68.917 20.026 1.00 44.50 210 ASN B CA 1
ATOM 1421 C C . ASN B 1 37 ? 39.792 68.836 20.241 1.00 45.85 210 ASN B C 1
ATOM 1422 O O . ASN B 1 37 ? 39.326 68.813 21.379 1.00 49.59 210 ASN B O 1
ATOM 1427 N N . VAL B 1 38 ? 39.042 68.767 19.144 1.00 39.47 211 VAL B N 1
ATOM 1428 C CA . VAL B 1 38 ? 37.589 68.703 19.217 1.00 48.36 211 VAL B CA 1
ATOM 1429 C C . VAL B 1 38 ? 37.014 67.311 18.948 1.00 49.15 211 VAL B C 1
ATOM 1430 O O . VAL B 1 38 ? 35.869 67.180 18.525 1.00 55.19 211 VAL B O 1
ATOM 1434 N N . SER B 1 39 ? 37.804 66.270 19.184 1.00 57.42 212 SER B N 1
ATOM 1435 C CA . SER B 1 39 ? 37.323 64.898 19.001 1.00 62.17 212 SER B CA 1
ATOM 1436 C C . SER B 1 39 ? 37.018 64.309 20.370 1.00 65.04 212 SER B C 1
ATOM 1437 O O . SER B 1 39 ? 37.018 65.020 21.372 1.00 71.29 212 SER B O 1
ATOM 1440 N N . ARG B 1 40 ? 36.765 63.010 20.419 1.00 61.59 213 ARG B N 1
ATOM 1441 C CA . ARG B 1 40 ? 36.472 62.377 21.689 1.00 61.77 213 ARG B CA 1
ATOM 1442 C C . ARG B 1 40 ? 37.651 61.566 22.204 1.00 60.44 213 ARG B C 1
ATOM 1443 O O . ARG B 1 40 ? 37.612 61.050 23.314 1.00 64.75 213 ARG B O 1
ATOM 1451 N N . ARG B 1 41 ? 38.703 61.452 21.407 1.00 63.87 214 ARG B N 1
ATOM 1452 C CA . ARG B 1 41 ? 39.874 60.697 21.839 1.00 76.35 214 ARG B CA 1
ATOM 1453 C C . ARG B 1 41 ? 41.072 61.618 21.937 1.00 80.00 214 ARG B C 1
ATOM 1454 O O . ARG B 1 41 ? 41.183 62.584 21.182 1.00 82.66 214 ARG B O 1
ATOM 1462 N N . THR B 1 42 ? 41.966 61.317 22.871 1.00 83.74 215 THR B N 1
ATOM 1463 C CA . THR B 1 42 ? 43.166 62.119 23.048 1.00 84.04 215 THR B CA 1
ATOM 1464 C C . THR B 1 42 ? 44.345 61.314 22.538 1.00 85.19 215 THR B C 1
ATOM 1465 O O . THR B 1 42 ? 44.387 60.093 22.689 1.00 83.34 215 THR B O 1
ATOM 1469 N N . SER B 1 43 ? 45.296 61.994 21.913 1.00 87.10 216 SER B N 1
ATOM 1470 C CA . SER B 1 43 ? 46.478 61.314 21.416 1.00 87.85 216 SER B CA 1
ATOM 1471 C C . SER B 1 43 ? 47.695 62.004 22.006 1.00 90.00 216 SER B C 1
ATOM 1472 O O . SER B 1 43 ? 48.094 63.084 21.553 1.00 90.00 216 SER B O 1
ATOM 1475 N N . GLU B 1 44 ? 48.263 61.368 23.031 1.00 90.00 217 GLU B N 1
ATOM 1476 C CA . GLU B 1 44 ? 49.441 61.855 23.749 1.00 90.00 217 GLU B CA 1
ATOM 1477 C C . GLU B 1 44 ? 50.503 62.387 22.784 1.00 90.00 217 GLU B C 1
ATOM 1478 O O . GLU B 1 44 ? 51.514 62.971 23.197 1.00 85.66 217 GLU B O 1
ATOM 1484 N N . ALA B 1 45 ? 50.245 62.177 21.495 1.00 87.53 218 ALA B N 1
ATOM 1485 C CA . ALA B 1 45 ? 51.122 62.607 20.421 1.00 86.04 218 ALA B CA 1
ATOM 1486 C C . ALA B 1 45 ? 51.414 64.106 20.476 1.00 80.85 218 ALA B C 1
ATOM 1487 O O . ALA B 1 45 ? 50.504 64.926 20.588 1.00 74.22 218 ALA B O 1
ATOM 1489 N N . CYS B 1 46 ? 52.699 64.437 20.392 1.00 79.73 219 CYS B N 1
ATOM 1490 C CA . CYS B 1 46 ? 53.184 65.812 20.421 1.00 78.95 219 CYS B CA 1
ATOM 1491 C C . CYS B 1 46 ? 52.399 66.715 21.373 1.00 77.96 219 CYS B C 1
ATOM 1492 O O . CYS B 1 46 ? 52.030 67.824 20.999 1.00 81.99 219 CYS B O 1
ATOM 1495 N N . MET B 1 47 ? 52.138 66.257 22.595 1.00 76.33 220 MET B N 1
ATOM 1496 C CA . MET B 1 47 ? 51.400 67.075 23.561 1.00 72.50 220 MET B CA 1
ATOM 1497 C C . MET B 1 47 ? 52.299 67.889 24.495 1.00 76.26 220 MET B C 1
ATOM 1498 O O . MET B 1 47 ? 51.833 68.812 25.178 1.00 82.81 220 MET B O 1
ATOM 1503 N N . THR B 1 48 ? 53.584 67.554 24.522 1.00 68.78 221 THR B N 1
ATOM 1504 C CA . THR B 1 48 ? 54.523 68.239 25.395 1.00 63.21 221 THR B CA 1
ATOM 1505 C C . THR B 1 48 ? 54.809 69.676 24.969 1.00 57.98 221 THR B C 1
ATOM 1506 O O . THR B 1 48 ? 54.733 70.010 23.795 1.00 52.92 221 THR B O 1
ATOM 1510 N N . HIS B 1 49 ? 55.107 70.524 25.947 1.00 56.48 222 HIS B N 1
ATOM 1511 C CA . HIS B 1 49 ? 55.410 71.935 25.712 1.00 58.33 222 HIS B CA 1
ATOM 1512 C C . HIS B 1 49 ? 54.423 72.670 24.813 1.00 57.02 222 HIS B C 1
ATOM 1513 O O . HIS B 1 49 ? 54.806 73.613 24.125 1.00 61.75 222 HIS B O 1
ATOM 1520 N N . LEU B 1 50 ? 53.162 72.253 24.817 1.00 56.35 223 LEU B N 1
ATOM 1521 C CA . LEU B 1 50 ? 52.160 72.914 23.982 1.00 56.55 223 LEU B CA 1
ATOM 1522 C C . LEU B 1 50 ? 50.859 73.244 24.713 1.00 52.88 223 LEU B C 1
ATOM 1523 O O . LEU B 1 50 ? 50.319 72.403 25.441 1.00 47.46 223 LEU B O 1
ATOM 1528 N N . HIS B 1 51 ? 50.361 74.465 24.516 1.00 47.10 224 HIS B N 1
ATOM 1529 C CA . HIS B 1 51 ? 49.086 74.861 25.103 1.00 54.18 224 HIS B CA 1
ATOM 1530 C C . HIS B 1 51 ? 48.072 73.910 24.450 1.00 52.24 224 HIS B C 1
ATOM 1531 O O . HIS B 1 51 ? 47.938 73.870 23.228 1.00 55.03 224 HIS B O 1
ATOM 1538 N N . TYR B 1 52 ? 47.371 73.140 25.268 1.00 46.13 225 TYR B N 1
ATOM 1539 C CA . TYR B 1 52 ? 46.415 72.152 24.783 1.00 43.07 225 TYR B CA 1
ATOM 1540 C C . TYR B 1 52 ? 45.075 72.343 25.487 1.00 42.50 225 TYR B C 1
ATOM 1541 O O . TYR B 1 52 ? 45.020 72.589 26.685 1.00 42.90 225 TYR B O 1
ATOM 1550 N N . LYS B 1 53 ? 43.995 72.233 24.732 1.00 47.42 226 LYS B N 1
ATOM 1551 C CA . LYS B 1 53 ? 42.648 72.376 25.267 1.00 46.77 226 LYS B CA 1
ATOM 1552 C C . LYS B 1 53 ? 41.882 71.309 24.531 1.00 48.51 226 LYS B C 1
ATOM 1553 O O . LYS B 1 53 ? 41.956 71.226 23.304 1.00 40.00 226 LYS B O 1
ATOM 1559 N N . TRP B 1 54 ? 41.161 70.489 25.283 1.00 49.08 227 TRP B N 1
ATOM 1560 C CA . TRP B 1 54 ? 40.393 69.403 24.708 1.00 44.27 227 TRP B CA 1
ATOM 1561 C C . TRP B 1 54 ? 38.904 69.593 24.963 1.00 46.77 227 TRP B C 1
ATOM 1562 O O . TRP B 1 54 ? 38.462 69.577 26.106 1.00 49.48 227 TRP B O 1
ATOM 1573 N N . ILE B 1 55 ? 38.139 69.796 23.893 1.00 44.54 228 ILE B N 1
ATOM 1574 C CA . ILE B 1 55 ? 36.687 69.962 23.989 1.00 45.57 228 ILE B CA 1
ATOM 1575 C C . ILE B 1 55 ? 36.049 68.809 23.212 1.00 48.24 228 ILE B C 1
ATOM 1576 O O . ILE B 1 55 ? 35.810 68.919 22.008 1.00 44.46 228 ILE B O 1
ATOM 1581 N N . PRO B 1 56 ? 35.762 67.689 23.895 1.00 50.65 229 PRO B N 1
ATOM 1582 C CA . PRO B 1 56 ? 35.155 66.522 23.246 1.00 47.34 229 PRO B CA 1
ATOM 1583 C C . PRO B 1 56 ? 33.733 66.726 22.737 1.00 47.08 229 PRO B C 1
ATOM 1584 O O . PRO B 1 56 ? 32.837 67.115 23.480 1.00 47.88 229 PRO B O 1
ATOM 1588 N N . VAL B 1 57 ? 33.543 66.456 21.454 1.00 51.87 230 VAL B N 1
ATOM 1589 C CA . VAL B 1 57 ? 32.240 66.564 20.808 1.00 52.23 230 VAL B CA 1
ATOM 1590 C C . VAL B 1 57 ? 32.189 65.452 19.761 1.00 57.43 230 VAL B C 1
ATOM 1591 O O . VAL B 1 57 ? 33.133 65.302 18.971 1.00 54.10 230 VAL B O 1
ATOM 1595 N N . GLU B 1 58 ? 31.115 64.664 19.747 1.00 50.84 231 GLU B N 1
ATOM 1596 C CA . GLU B 1 58 ? 31.038 63.611 18.742 1.00 55.40 231 GLU B CA 1
ATOM 1597 C C . GLU B 1 58 ? 30.530 64.198 17.422 1.00 51.74 231 GLU B C 1
ATOM 1598 O O . GLU B 1 58 ? 29.816 65.210 17.403 1.00 39.79 231 GLU B O 1
ATOM 1604 N N . ASP B 1 59 ? 30.914 63.569 16.315 1.00 48.03 232 ASP B N 1
ATOM 1605 C CA . ASP B 1 59 ? 30.498 64.054 15.011 1.00 48.64 232 ASP B CA 1
ATOM 1606 C C . ASP B 1 59 ? 29.116 63.557 14.616 1.00 48.90 232 ASP B C 1
ATOM 1607 O O . ASP B 1 59 ? 28.981 62.726 13.715 1.00 55.33 232 ASP B O 1
ATOM 1612 N N . SER B 1 60 ? 28.099 64.073 15.304 1.00 46.10 233 SER B N 1
ATOM 1613 C CA . SER B 1 60 ? 26.711 63.721 15.047 1.00 46.03 233 SER B CA 1
ATOM 1614 C C . SER B 1 60 ? 25.848 64.963 15.069 1.00 50.85 233 SER B C 1
ATOM 1615 O O . SER B 1 60 ? 26.186 65.947 15.730 1.00 57.17 233 SER B O 1
ATOM 1618 N N . HIS B 1 61 ? 24.729 64.904 14.351 1.00 49.27 234 HIS B N 1
ATOM 1619 C CA . HIS B 1 61 ? 23.794 66.018 14.290 1.00 47.41 234 HIS B CA 1
ATOM 1620 C C . HIS B 1 61 ? 23.117 66.160 15.645 1.00 50.11 234 HIS B C 1
ATOM 1621 O O . HIS B 1 61 ? 22.546 67.204 15.958 1.00 57.58 234 HIS B O 1
ATOM 1628 N N . THR B 1 62 ? 23.169 65.102 16.446 1.00 51.17 235 THR B N 1
ATOM 1629 C CA . THR B 1 62 ? 22.555 65.136 17.770 1.00 55.71 235 THR B CA 1
ATOM 1630 C C . THR B 1 62 ? 23.494 65.837 18.746 1.00 56.56 235 THR B C 1
ATOM 1631 O O . THR B 1 62 ? 23.097 66.197 19.853 1.00 51.07 235 THR B O 1
ATOM 1635 N N . ALA B 1 63 ? 24.739 66.027 18.319 1.00 54.37 236 ALA B N 1
ATOM 1636 C CA . ALA B 1 63 ? 25.756 66.670 19.143 1.00 53.61 236 ALA B CA 1
ATOM 1637 C C . ALA B 1 63 ? 25.623 68.189 19.183 1.00 53.96 236 ALA B C 1
ATOM 1638 O O . ALA B 1 63 ? 25.401 68.828 18.154 1.00 60.37 236 ALA B O 1
ATOM 1640 N N . ASP B 1 64 ? 25.751 68.761 20.378 1.00 51.06 237 ASP B N 1
ATOM 1641 C CA . ASP B 1 64 ? 25.687 70.208 20.544 1.00 49.12 237 ASP B CA 1
ATOM 1642 C C . ASP B 1 64 ? 27.115 70.711 20.442 1.00 49.41 237 ASP B C 1
ATOM 1643 O O . ASP B 1 64 ? 27.926 70.444 21.326 1.00 56.69 237 ASP B O 1
ATOM 1648 N N . ILE B 1 65 ? 27.432 71.427 19.373 1.00 43.65 238 ILE B N 1
ATOM 1649 C CA . ILE B 1 65 ? 28.786 71.939 19.210 1.00 45.09 238 ILE B CA 1
ATOM 1650 C C . ILE B 1 65 ? 28.790 73.479 19.242 1.00 48.04 238 ILE B C 1
ATOM 1651 O O . ILE B 1 65 ? 29.775 74.101 19.648 1.00 44.63 238 ILE B O 1
ATOM 1656 N N . SER B 1 66 ? 27.676 74.085 18.838 1.00 45.34 239 SER B N 1
ATOM 1657 C CA . SER B 1 66 ? 27.570 75.540 18.824 1.00 43.03 239 SER B CA 1
ATOM 1658 C C . SER B 1 66 ? 27.792 76.171 20.206 1.00 41.60 239 SER B C 1
ATOM 1659 O O . SER B 1 66 ? 28.437 77.206 20.309 1.00 39.53 239 SER B O 1
ATOM 1662 N N . SER B 1 67 ? 27.287 75.543 21.264 1.00 39.91 240 SER B N 1
ATOM 1663 C CA . SER B 1 67 ? 27.441 76.095 22.618 1.00 45.76 240 SER B CA 1
ATOM 1664 C C . SER B 1 67 ? 28.855 75.961 23.179 1.00 40.23 240 SER B C 1
ATOM 1665 O O . SER B 1 67 ? 29.084 76.175 24.356 1.00 44.11 240 SER B O 1
ATOM 1668 N N . HIS B 1 68 ? 29.800 75.605 22.326 1.00 41.59 241 HIS B N 1
ATOM 1669 C CA . HIS B 1 68 ? 31.177 75.465 22.738 1.00 36.24 241 HIS B CA 1
ATOM 1670 C C . HIS B 1 68 ? 32.000 76.399 21.880 1.00 38.49 241 HIS B C 1
ATOM 1671 O O . HIS B 1 68 ? 33.217 76.482 22.016 1.00 40.88 241 HIS B O 1
ATOM 1678 N N . PHE B 1 69 ? 31.322 77.121 21.001 1.00 41.86 242 PHE B N 1
ATOM 1679 C CA . PHE B 1 69 ? 32.004 78.050 20.117 1.00 47.60 242 PHE B CA 1
ATOM 1680 C C . PHE B 1 69 ? 32.822 79.112 20.841 1.00 44.39 242 PHE B C 1
ATOM 1681 O O . PHE B 1 69 ? 34.000 79.312 20.534 1.00 43.08 242 PHE B O 1
ATOM 1689 N N . GLN B 1 70 ? 32.202 79.803 21.791 1.00 40.57 243 GLN B N 1
ATOM 1690 C CA . GLN B 1 70 ? 32.914 80.864 22.504 1.00 44.08 243 GLN B CA 1
ATOM 1691 C C . GLN B 1 70 ? 34.170 80.347 23.186 1.00 42.67 243 GLN B C 1
ATOM 1692 O O . GLN B 1 70 ? 35.241 80.950 23.053 1.00 38.75 243 GLN B O 1
ATOM 1698 N N . GLU B 1 71 ? 34.045 79.232 23.905 1.00 38.65 244 GLU B N 1
ATOM 1699 C CA . GLU B 1 71 ? 35.205 78.674 24.578 1.00 35.50 244 GLU B CA 1
ATOM 1700 C C . GLU B 1 71 ? 36.328 78.429 23.581 1.00 36.72 244 GLU B C 1
ATOM 1701 O O . GLU B 1 71 ? 37.493 78.709 23.866 1.00 43.88 244 GLU B O 1
ATOM 1707 N N . ALA B 1 72 ? 35.971 77.915 22.408 1.00 37.78 245 ALA B N 1
ATOM 1708 C CA . ALA B 1 72 ? 36.948 77.603 21.370 1.00 35.91 245 ALA B CA 1
ATOM 1709 C C . ALA B 1 72 ? 37.541 78.853 20.777 1.00 37.67 245 ALA B C 1
ATOM 1710 O O . ALA B 1 72 ? 38.742 78.923 20.511 1.00 44.82 245 ALA B O 1
ATOM 1712 N N . ILE B 1 73 ? 36.693 79.844 20.566 1.00 36.20 246 ILE B N 1
ATOM 1713 C CA . ILE B 1 73 ? 37.149 81.085 19.985 1.00 43.23 246 ILE B CA 1
ATOM 1714 C C . ILE B 1 73 ? 38.088 81.829 20.946 1.00 44.15 246 ILE B C 1
ATOM 1715 O O . ILE B 1 73 ? 39.159 82.301 20.541 1.00 35.11 246 ILE B O 1
ATOM 1720 N N . ASP B 1 74 ? 37.701 81.907 22.218 1.00 43.98 247 ASP B N 1
ATOM 1721 C CA . ASP B 1 74 ? 38.527 82.590 23.211 1.00 46.34 247 ASP B CA 1
ATOM 1722 C C . ASP B 1 74 ? 39.891 81.945 23.271 1.00 43.73 247 ASP B C 1
ATOM 1723 O O . ASP B 1 74 ? 40.904 82.623 23.459 1.00 47.17 247 ASP B O 1
ATOM 1728 N N . PHE B 1 75 ? 39.903 80.627 23.121 1.00 36.12 248 PHE B N 1
ATOM 1729 C CA . PHE B 1 75 ? 41.139 79.883 23.172 1.00 36.03 248 PHE B CA 1
ATOM 1730 C C . PHE B 1 75 ? 42.014 80.277 22.024 1.00 32.08 248 PHE B C 1
ATOM 1731 O O . PHE B 1 75 ? 43.197 80.529 22.215 1.00 47.53 248 PHE B O 1
ATOM 1739 N N . ILE B 1 76 ? 41.447 80.325 20.825 1.00 39.73 249 ILE B N 1
ATOM 1740 C CA . ILE B 1 76 ? 42.231 80.704 19.651 1.00 37.39 249 ILE B CA 1
ATOM 1741 C C . ILE B 1 76 ? 42.702 82.154 19.757 1.00 37.14 249 ILE B C 1
ATOM 1742 O O . ILE B 1 76 ? 43.805 82.475 19.317 1.00 31.53 249 ILE B O 1
ATOM 1747 N N . ASP B 1 77 ? 41.874 83.026 20.333 1.00 35.00 250 ASP B N 1
ATOM 1748 C CA . ASP B 1 77 ? 42.278 84.418 20.491 1.00 40.70 250 ASP B CA 1
ATOM 1749 C C . ASP B 1 77 ? 43.474 84.505 21.441 1.00 41.64 250 ASP B C 1
ATOM 1750 O O . ASP B 1 77 ? 44.316 85.395 21.311 1.00 45.32 250 ASP B O 1
ATOM 1755 N N . CYS B 1 78 ? 43.549 83.580 22.390 1.00 38.69 251 CYS B N 1
ATOM 1756 C CA . CYS B 1 78 ? 44.636 83.586 23.352 1.00 41.55 251 CYS B CA 1
ATOM 1757 C C . CYS B 1 78 ? 45.949 83.337 22.623 1.00 47.46 251 CYS B C 1
ATOM 1758 O O . CYS B 1 78 ? 46.910 84.101 22.760 1.00 47.86 251 CYS B O 1
ATOM 1761 N N . VAL B 1 79 ? 45.992 82.267 21.843 1.00 41.52 252 VAL B N 1
ATOM 1762 C CA . VAL B 1 79 ? 47.184 81.950 21.082 1.00 43.31 252 VAL B CA 1
ATOM 1763 C C . VAL B 1 79 ? 47.512 83.156 20.190 1.00 49.17 252 VAL B C 1
ATOM 1764 O O . VAL B 1 79 ? 48.681 83.522 20.006 1.00 44.41 252 VAL B O 1
ATOM 1768 N N . ARG B 1 80 ? 46.466 83.770 19.646 1.00 49.89 253 ARG B N 1
ATOM 1769 C CA . ARG B 1 80 ? 46.618 84.941 18.791 1.00 53.64 253 ARG B CA 1
ATOM 1770 C C . ARG B 1 80 ? 47.377 86.019 19.567 1.00 54.53 253 ARG B C 1
ATOM 1771 O O . ARG B 1 80 ? 48.432 86.483 19.129 1.00 51.34 253 ARG B O 1
ATOM 1779 N N . GLU B 1 81 ? 46.837 86.417 20.716 1.00 50.46 254 GLU B N 1
ATOM 1780 C CA . GLU B 1 81 ? 47.487 87.433 21.539 1.00 56.43 254 GLU B CA 1
ATOM 1781 C C . GLU B 1 81 ? 48.937 87.052 21.884 1.00 56.31 254 GLU B C 1
ATOM 1782 O O . GLU B 1 81 ? 49.827 87.888 21.816 1.00 53.10 254 GLU B O 1
ATOM 1788 N N . LYS B 1 82 ? 49.177 85.798 22.261 1.00 55.18 255 LYS B N 1
ATOM 1789 C CA . LYS B 1 82 ? 50.529 85.376 22.612 1.00 54.02 255 LYS B CA 1
ATOM 1790 C C . LYS B 1 82 ? 51.416 85.185 21.379 1.00 53.91 255 LYS B C 1
ATOM 1791 O O . LYS B 1 82 ? 52.528 84.670 21.484 1.00 58.37 255 LYS B O 1
ATOM 1797 N N . GLY B 1 83 ? 50.922 85.598 20.213 1.00 56.66 256 GLY B N 1
ATOM 1798 C CA . GLY B 1 83 ? 51.688 85.468 18.977 1.00 45.09 256 GLY B CA 1
ATOM 1799 C C . GLY B 1 83 ? 52.014 84.054 18.515 1.00 46.10 256 GLY B C 1
ATOM 1800 O O . GLY B 1 83 ? 52.951 83.854 17.743 1.00 46.33 256 GLY B O 1
ATOM 1801 N N . GLY B 1 84 ? 51.238 83.068 18.962 1.00 46.41 257 GLY B N 1
ATOM 1802 C CA . GLY B 1 84 ? 51.504 81.691 18.574 1.00 44.90 257 GLY B CA 1
ATOM 1803 C C . GLY B 1 84 ? 50.676 81.188 17.406 1.00 47.71 257 GLY B C 1
ATOM 1804 O O . GLY B 1 84 ? 50.242 81.962 16.552 1.00 47.94 257 GLY B O 1
ATOM 1805 N N . LYS B 1 85 ? 50.456 79.878 17.371 1.00 48.96 258 LYS B N 1
ATOM 1806 C CA . LYS B 1 85 ? 49.678 79.252 16.305 1.00 47.68 258 LYS B CA 1
ATOM 1807 C C . LYS B 1 85 ? 48.927 78.023 16.822 1.00 48.14 258 LYS B C 1
ATOM 1808 O O . LYS B 1 85 ? 49.533 77.116 17.407 1.00 53.03 258 LYS B O 1
ATOM 1814 N N . VAL B 1 86 ? 47.615 77.980 16.605 1.00 42.23 259 VAL B N 1
ATOM 1815 C CA . VAL B 1 86 ? 46.834 76.834 17.063 1.00 42.03 259 VAL B CA 1
ATOM 1816 C C . VAL B 1 86 ? 46.442 75.935 15.919 1.00 44.86 259 VAL B C 1
ATOM 1817 O O . VAL B 1 86 ? 46.074 76.398 14.846 1.00 45.16 259 VAL B O 1
ATOM 1821 N N . LEU B 1 87 ? 46.495 74.640 16.174 1.00 47.28 260 LEU B N 1
ATOM 1822 C CA . LEU B 1 87 ? 46.101 73.666 15.186 1.00 43.53 260 LEU B CA 1
ATOM 1823 C C . LEU B 1 87 ? 44.797 73.075 15.687 1.00 44.69 260 LEU B C 1
ATOM 1824 O O . LEU B 1 87 ? 44.793 72.236 16.586 1.00 53.67 260 LEU B O 1
ATOM 1829 N N . VAL B 1 88 ? 43.683 73.533 15.140 1.00 40.74 261 VAL B N 1
ATOM 1830 C CA . VAL B 1 88 ? 42.396 72.993 15.544 1.00 38.13 261 VAL B CA 1
ATOM 1831 C C . VAL B 1 88 ? 42.195 71.705 14.762 1.00 36.32 261 VAL B C 1
ATOM 1832 O O . VAL B 1 88 ? 42.294 71.701 13.542 1.00 39.06 261 VAL B O 1
ATOM 1836 N N . HIS B 1 89 ? 41.913 70.610 15.449 1.00 36.82 262 HIS B N 1
ATOM 1837 C CA . HIS B 1 89 ? 41.742 69.349 14.740 1.00 47.57 262 HIS B CA 1
ATOM 1838 C C . HIS B 1 89 ? 40.677 68.439 15.307 1.00 49.16 262 HIS B C 1
ATOM 1839 O O . HIS B 1 89 ? 40.236 68.587 16.449 1.00 51.50 262 HIS B O 1
ATOM 1846 N N . SER B 1 90 ? 40.279 67.488 14.476 1.00 49.33 263 SER B N 1
ATOM 1847 C CA . SER B 1 90 ? 39.301 66.482 14.839 1.00 52.34 263 SER B CA 1
ATOM 1848 C C . SER B 1 90 ? 39.663 65.258 14.004 1.00 54.37 263 SER B C 1
ATOM 1849 O O . SER B 1 90 ? 40.445 65.354 13.067 1.00 55.48 263 SER B O 1
ATOM 1852 N N . GLU B 1 91 ? 39.109 64.109 14.365 1.00 61.13 264 GLU B N 1
ATOM 1853 C CA . GLU B 1 91 ? 39.399 62.848 13.688 1.00 62.18 264 GLU B CA 1
ATOM 1854 C C . GLU B 1 91 ? 39.739 62.922 12.198 1.00 54.03 264 GLU B C 1
ATOM 1855 O O . GLU B 1 91 ? 40.897 62.779 11.813 1.00 55.27 264 GLU B O 1
ATOM 1861 N N . ALA B 1 92 ? 38.733 63.150 11.365 1.00 51.53 265 ALA B N 1
ATOM 1862 C CA . ALA B 1 92 ? 38.946 63.200 9.919 1.00 54.53 265 ALA B CA 1
ATOM 1863 C C . ALA B 1 92 ? 39.325 64.572 9.381 1.00 54.42 265 ALA B C 1
ATOM 1864 O O . ALA B 1 92 ? 39.843 64.679 8.269 1.00 61.68 265 ALA B O 1
ATOM 1866 N N . GLY B 1 93 ? 39.064 65.619 10.162 1.00 52.82 266 GLY B N 1
ATOM 1867 C CA . GLY B 1 93 ? 39.369 66.969 9.714 1.00 41.84 266 GLY B CA 1
ATOM 1868 C C . GLY B 1 93 ? 38.370 67.396 8.653 1.00 43.50 266 GLY B C 1
ATOM 1869 O O . GLY B 1 93 ? 38.693 68.159 7.747 1.00 41.41 266 GLY B O 1
ATOM 1870 N N . ILE B 1 94 ? 37.139 66.912 8.783 1.00 40.33 267 ILE B N 1
ATOM 1871 C CA . ILE B 1 94 ? 36.089 67.202 7.812 1.00 43.37 267 ILE B CA 1
ATOM 1872 C C . ILE B 1 94 ? 34.878 67.950 8.354 1.00 41.45 267 ILE B C 1
ATOM 1873 O O . ILE B 1 94 ? 34.362 68.861 7.707 1.00 38.65 267 ILE B O 1
ATOM 1878 N N . SER B 1 95 ? 34.414 67.547 9.533 1.00 45.13 268 SER B N 1
ATOM 1879 C CA . SER B 1 95 ? 33.228 68.143 10.130 1.00 43.46 268 SER B CA 1
ATOM 1880 C C . SER B 1 95 ? 33.437 69.029 11.361 1.00 48.22 268 SER B C 1
ATOM 1881 O O . SER B 1 95 ? 33.155 70.235 11.328 1.00 47.21 268 SER B O 1
ATOM 1884 N N . ARG B 1 96 ? 33.928 68.428 12.442 1.00 48.33 269 ARG B N 1
ATOM 1885 C CA . ARG B 1 96 ? 34.127 69.151 13.692 1.00 42.41 269 ARG B CA 1
ATOM 1886 C C . ARG B 1 96 ? 35.119 70.300 13.695 1.00 41.41 269 ARG B C 1
ATOM 1887 O O . ARG B 1 96 ? 34.721 71.449 13.878 1.00 34.39 269 ARG B O 1
ATOM 1895 N N . SER B 1 97 ? 36.399 70.015 13.499 1.00 43.31 270 SER B N 1
ATOM 1896 C CA . SER B 1 97 ? 37.382 71.093 13.496 1.00 48.09 270 SER B CA 1
ATOM 1897 C C . SER B 1 97 ? 37.063 72.199 12.464 1.00 48.66 270 SER B C 1
ATOM 1898 O O . SER B 1 97 ? 37.285 73.385 12.723 1.00 53.50 270 SER B O 1
ATOM 1901 N N . PRO B 1 98 ? 36.552 71.834 11.280 1.00 48.20 271 PRO B N 1
ATOM 1902 C CA . PRO B 1 98 ? 36.261 72.934 10.350 1.00 48.48 271 PRO B CA 1
ATOM 1903 C C . PRO B 1 98 ? 35.046 73.783 10.746 1.00 47.24 271 PRO B C 1
ATOM 1904 O O . PRO B 1 98 ? 34.965 74.962 10.395 1.00 49.08 271 PRO B O 1
ATOM 1908 N N . THR B 1 99 ? 34.106 73.193 11.477 1.00 47.26 272 THR B N 1
ATOM 1909 C CA . THR B 1 99 ? 32.937 73.942 11.918 1.00 50.29 272 THR B CA 1
ATOM 1910 C C . THR B 1 99 ? 33.412 75.035 12.880 1.00 55.41 272 THR B C 1
ATOM 1911 O O . THR B 1 99 ? 32.945 76.180 12.816 1.00 49.12 272 THR B O 1
ATOM 1915 N N . ILE B 1 100 ? 34.342 74.678 13.768 1.00 48.84 273 ILE B N 1
ATOM 1916 C CA . ILE B 1 100 ? 34.868 75.639 14.720 1.00 44.75 273 ILE B CA 1
ATOM 1917 C C . ILE B 1 100 ? 35.509 76.794 13.961 1.00 47.36 273 ILE B C 1
ATOM 1918 O O . ILE B 1 100 ? 35.275 77.973 14.283 1.00 41.34 273 ILE B O 1
ATOM 1923 N N . CYS B 1 101 ? 36.305 76.461 12.947 1.00 34.28 274 CYS B N 1
ATOM 1924 C CA . CYS B 1 101 ? 36.953 77.492 12.151 1.00 37.13 274 CYS B CA 1
ATOM 1925 C C . CYS B 1 101 ? 35.957 78.424 11.450 1.00 43.24 274 CYS B C 1
ATOM 1926 O O . CYS B 1 101 ? 36.203 79.630 11.303 1.00 41.18 274 CYS B O 1
ATOM 1929 N N . MET B 1 102 ? 34.826 77.884 11.019 1.00 34.72 275 MET B N 1
ATOM 1930 C CA . MET B 1 102 ? 33.845 78.745 10.395 1.00 42.71 275 MET B CA 1
ATOM 1931 C C . MET B 1 102 ? 33.350 79.696 11.487 1.00 41.25 275 MET B C 1
ATOM 1932 O O . MET B 1 102 ? 33.365 80.913 11.334 1.00 41.91 275 MET B O 1
ATOM 1937 N N . ALA B 1 103 ? 32.953 79.123 12.612 1.00 43.79 276 ALA B N 1
ATOM 1938 C CA . ALA B 1 103 ? 32.453 79.916 13.720 1.00 44.26 276 ALA B CA 1
ATOM 1939 C C . ALA B 1 103 ? 33.440 81.027 14.055 1.00 45.08 276 ALA B C 1
ATOM 1940 O O . ALA B 1 103 ? 33.038 82.169 14.278 1.00 36.69 276 ALA B O 1
ATOM 1942 N N . TYR B 1 104 ? 34.729 80.689 14.079 1.00 41.91 277 TYR B N 1
ATOM 1943 C CA . TYR B 1 104 ? 35.753 81.673 14.388 1.00 39.50 277 TYR B CA 1
ATOM 1944 C C . TYR B 1 104 ? 35.768 82.834 13.385 1.00 43.96 277 TYR B C 1
ATOM 1945 O O . TYR B 1 104 ? 35.813 84.001 13.793 1.00 43.68 277 TYR B O 1
ATOM 1954 N N . LEU B 1 105 ? 35.736 82.523 12.087 1.00 41.36 278 LEU B N 1
ATOM 1955 C CA . LEU B 1 105 ? 35.751 83.566 11.058 1.00 42.74 278 LEU B CA 1
ATOM 1956 C C . LEU B 1 105 ? 34.515 84.458 11.176 1.00 46.35 278 LEU B C 1
ATOM 1957 O O . LEU B 1 105 ? 34.585 85.670 10.978 1.00 42.72 278 LEU B O 1
ATOM 1962 N N . MET B 1 106 ? 33.384 83.859 11.519 1.00 39.78 279 MET B N 1
ATOM 1963 C CA . MET B 1 106 ? 32.164 84.624 11.662 1.00 45.59 279 MET B CA 1
ATOM 1964 C C . MET B 1 106 ? 32.220 85.586 12.857 1.00 52.26 279 MET B C 1
ATOM 1965 O O . MET B 1 106 ? 31.896 86.773 12.723 1.00 58.05 279 MET B O 1
ATOM 1970 N N . LYS B 1 107 ? 32.642 85.078 14.016 1.00 49.61 280 LYS B N 1
ATOM 1971 C CA . LYS B 1 107 ? 32.694 85.878 15.237 1.00 41.34 280 LYS B CA 1
ATOM 1972 C C . LYS B 1 107 ? 33.771 86.943 15.273 1.00 43.57 280 LYS B C 1
ATOM 1973 O O . LYS B 1 107 ? 33.510 88.055 15.714 1.00 41.56 280 LYS B O 1
ATOM 1979 N N . THR B 1 108 ? 34.974 86.629 14.814 1.00 44.13 281 THR B N 1
ATOM 1980 C CA . THR B 1 108 ? 36.024 87.630 14.869 1.00 55.19 281 THR B CA 1
ATOM 1981 C C . THR B 1 108 ? 36.209 88.476 13.607 1.00 59.78 281 THR B C 1
ATOM 1982 O O . THR B 1 108 ? 36.484 89.676 13.709 1.00 60.91 281 THR B O 1
ATOM 1986 N N . LYS B 1 109 ? 36.054 87.874 12.429 1.00 58.62 282 LYS B N 1
ATOM 1987 C CA . LYS B 1 109 ? 36.218 88.615 11.173 1.00 59.34 282 LYS B CA 1
ATOM 1988 C C . LYS B 1 109 ? 34.889 89.026 10.530 1.00 57.08 282 LYS B C 1
ATOM 1989 O O . LYS B 1 109 ? 34.873 89.545 9.419 1.00 61.23 282 LYS B O 1
ATOM 1995 N N . GLN B 1 110 ? 33.783 88.787 11.227 1.00 56.77 283 GLN B N 1
ATOM 1996 C CA . GLN B 1 110 ? 32.445 89.120 10.728 1.00 59.63 283 GLN B CA 1
ATOM 1997 C C . GLN B 1 110 ? 31.942 88.387 9.473 1.00 60.34 283 GLN B C 1
ATOM 1998 O O . GLN B 1 110 ? 30.903 88.760 8.922 1.00 64.14 283 GLN B O 1
ATOM 2004 N N . PHE B 1 111 ? 32.653 87.353 9.025 1.00 54.91 284 PHE B N 1
ATOM 2005 C CA . PHE B 1 111 ? 32.227 86.582 7.852 1.00 52.60 284 PHE B CA 1
ATOM 2006 C C . PHE B 1 111 ? 30.812 86.061 8.000 1.00 54.13 284 PHE B C 1
ATOM 2007 O O . PHE B 1 111 ? 30.330 85.838 9.113 1.00 59.79 284 PHE B O 1
ATOM 2015 N N . ARG B 1 112 ? 30.151 85.853 6.871 1.00 56.90 285 ARG B N 1
ATOM 2016 C CA . ARG B 1 112 ? 28.808 85.289 6.881 1.00 58.01 285 ARG B CA 1
ATOM 2017 C C . ARG B 1 112 ? 29.066 83.801 6.685 1.00 55.59 285 ARG B C 1
ATOM 2018 O O . ARG B 1 112 ? 30.071 83.419 6.067 1.00 52.70 285 ARG B O 1
ATOM 2026 N N . LEU B 1 113 ? 28.178 82.960 7.203 1.00 49.72 286 LEU B N 1
ATOM 2027 C CA . LEU B 1 113 ? 28.365 81.515 7.082 1.00 52.55 286 LEU B CA 1
ATOM 2028 C C . LEU B 1 113 ? 28.868 81.093 5.705 1.00 54.89 286 LEU B C 1
ATOM 2029 O O . LEU B 1 113 ? 29.829 80.325 5.594 1.00 54.54 286 LEU B O 1
ATOM 2034 N N . LYS B 1 114 ? 28.221 81.614 4.665 1.00 51.30 287 LYS B N 1
ATOM 2035 C CA . LYS B 1 114 ? 28.567 81.306 3.284 1.00 48.95 287 LYS B CA 1
ATOM 2036 C C . LYS B 1 114 ? 30.034 81.619 2.988 1.00 52.40 287 LYS B C 1
ATOM 2037 O O . LYS B 1 114 ? 30.792 80.759 2.534 1.00 50.27 287 LYS B O 1
ATOM 2043 N N . GLU B 1 115 ? 30.432 82.855 3.261 1.00 52.18 288 GLU B N 1
ATOM 2044 C CA . GLU B 1 115 ? 31.799 83.285 3.010 1.00 53.22 288 GLU B CA 1
ATOM 2045 C C . GLU B 1 115 ? 32.780 82.493 3.852 1.00 52.05 288 GLU B C 1
ATOM 2046 O O . GLU B 1 115 ? 33.857 82.109 3.388 1.00 48.44 288 GLU B O 1
ATOM 2052 N N . ALA B 1 116 ? 32.402 82.260 5.102 1.00 51.71 289 ALA B N 1
ATOM 2053 C CA . ALA B 1 116 ? 33.249 81.517 6.016 1.00 51.81 289 ALA B CA 1
ATOM 2054 C C . ALA B 1 116 ? 33.530 80.133 5.432 1.00 52.95 289 ALA B C 1
ATOM 2055 O O . ALA B 1 116 ? 34.692 79.741 5.263 1.00 41.29 289 ALA B O 1
ATOM 2057 N N . PHE B 1 117 ? 32.456 79.408 5.118 1.00 48.09 290 PHE B N 1
ATOM 2058 C CA . PHE B 1 117 ? 32.567 78.073 4.553 1.00 46.74 290 PHE B CA 1
ATOM 2059 C C . PHE B 1 117 ? 33.430 78.057 3.303 1.00 51.96 290 PHE B C 1
ATOM 2060 O O . PHE B 1 117 ? 34.303 77.201 3.164 1.00 52.58 290 PHE B O 1
ATOM 2068 N N . ASP B 1 118 ? 33.179 78.989 2.386 1.00 48.81 291 ASP B N 1
ATOM 2069 C CA . ASP B 1 118 ? 33.943 79.008 1.154 1.00 51.68 291 ASP B CA 1
ATOM 2070 C C . ASP B 1 118 ? 35.375 79.318 1.429 1.00 51.59 291 ASP B C 1
ATOM 2071 O O . ASP B 1 118 ? 36.265 78.829 0.730 1.00 55.46 291 ASP B O 1
ATOM 2076 N N . TYR B 1 119 ? 35.606 80.128 2.453 1.00 46.97 292 TYR B N 1
ATOM 2077 C CA . TYR B 1 119 ? 36.971 80.491 2.798 1.00 48.60 292 TYR B CA 1
ATOM 2078 C C . TYR B 1 119 ? 37.757 79.244 3.180 1.00 44.47 292 TYR B C 1
ATOM 2079 O O . TYR B 1 119 ? 38.841 78.999 2.658 1.00 41.17 292 TYR B O 1
ATOM 2088 N N . ILE B 1 120 ? 37.200 78.460 4.097 1.00 42.09 293 ILE B N 1
ATOM 2089 C CA . ILE B 1 120 ? 37.856 77.247 4.546 1.00 49.58 293 ILE B CA 1
ATOM 2090 C C . ILE B 1 120 ? 37.841 76.213 3.432 1.00 55.06 293 ILE B C 1
ATOM 2091 O O . ILE B 1 120 ? 38.774 75.415 3.297 1.00 54.93 293 ILE B O 1
ATOM 2096 N N . LYS B 1 121 ? 36.783 76.239 2.627 1.00 54.32 294 LYS B N 1
ATOM 2097 C CA . LYS B 1 121 ? 36.650 75.318 1.508 1.00 55.33 294 LYS B CA 1
ATOM 2098 C C . LYS B 1 121 ? 37.898 75.396 0.612 1.00 58.20 294 LYS B C 1
ATOM 2099 O O . LYS B 1 121 ? 38.514 74.375 0.293 1.00 54.81 294 LYS B O 1
ATOM 2105 N N . GLN B 1 122 ? 38.264 76.616 0.220 1.00 55.79 295 GLN B N 1
ATOM 2106 C CA . GLN B 1 122 ? 39.425 76.850 -0.638 1.00 58.91 295 GLN B CA 1
ATOM 2107 C C . GLN B 1 122 ? 40.722 76.272 -0.083 1.00 59.22 295 GLN B C 1
ATOM 2108 O O . GLN B 1 122 ? 41.610 75.899 -0.851 1.00 61.70 295 GLN B O 1
ATOM 2114 N N . ARG B 1 123 ? 40.847 76.220 1.242 1.00 59.07 296 ARG B N 1
ATOM 2115 C CA . ARG B 1 123 ? 42.070 75.713 1.874 1.00 55.24 296 ARG B CA 1
ATOM 2116 C C . ARG B 1 123 ? 42.057 74.200 2.057 1.00 50.70 296 ARG B C 1
ATOM 2117 O O . ARG B 1 123 ? 43.102 73.556 2.010 1.00 44.40 296 ARG B O 1
ATOM 2125 N N . ARG B 1 124 ? 40.867 73.642 2.257 1.00 49.63 297 ARG B N 1
ATOM 2126 C CA . ARG B 1 124 ? 40.699 72.202 2.461 1.00 51.84 297 ARG B CA 1
ATOM 2127 C C . ARG B 1 124 ? 39.334 71.824 1.869 1.00 52.66 297 ARG B C 1
ATOM 2128 O O . ARG B 1 124 ? 38.322 71.792 2.580 1.00 53.40 297 ARG B O 1
ATOM 2136 N N . SER B 1 125 ? 39.310 71.534 0.568 1.00 54.53 298 SER B N 1
ATOM 2137 C CA . SER B 1 125 ? 38.056 71.216 -0.132 1.00 61.48 298 SER B CA 1
ATOM 2138 C C . SER B 1 125 ? 37.138 70.156 0.480 1.00 62.07 298 SER B C 1
ATOM 2139 O O . SER B 1 125 ? 35.915 70.319 0.471 1.00 61.59 298 SER B O 1
ATOM 2142 N N . MET B 1 126 ? 37.708 69.081 1.013 1.00 56.74 299 MET B N 1
ATOM 2143 C CA . MET B 1 126 ? 36.889 68.025 1.595 1.00 60.23 299 MET B CA 1
ATOM 2144 C C . MET B 1 126 ? 36.008 68.470 2.760 1.00 56.06 299 MET B C 1
ATOM 2145 O O . MET B 1 126 ? 35.056 67.788 3.128 1.00 61.59 299 MET B O 1
ATOM 2150 N N . VAL B 1 127 ? 36.324 69.619 3.334 1.00 54.35 300 VAL B N 1
ATOM 2151 C CA . VAL B 1 127 ? 35.571 70.141 4.467 1.00 47.13 300 VAL B CA 1
ATOM 2152 C C . VAL B 1 127 ? 34.050 70.054 4.294 1.00 51.12 300 VAL B C 1
ATOM 2153 O O . VAL B 1 127 ? 33.508 70.387 3.230 1.00 47.87 300 VAL B O 1
ATOM 2157 N N . SER B 1 128 ? 33.366 69.596 5.345 1.00 48.79 301 SER B N 1
ATOM 2158 C CA . SER B 1 128 ? 31.912 69.462 5.312 1.00 46.53 301 SER B CA 1
ATOM 2159 C C . SER B 1 128 ? 31.279 69.077 6.650 1.00 44.77 301 SER B C 1
ATOM 2160 O O . SER B 1 128 ? 31.261 67.915 7.041 1.00 48.33 301 SER B O 1
ATOM 2163 N N . PRO B 1 129 ? 30.734 70.063 7.365 1.00 48.64 302 PRO B N 1
ATOM 2164 C CA . PRO B 1 129 ? 30.088 69.847 8.664 1.00 43.29 302 PRO B CA 1
ATOM 2165 C C . PRO B 1 129 ? 28.856 68.962 8.499 1.00 47.24 302 PRO B C 1
ATOM 2166 O O . PRO B 1 129 ? 28.134 69.103 7.515 1.00 43.56 302 PRO B O 1
ATOM 2170 N N . ASN B 1 130 ? 28.596 68.063 9.449 1.00 40.92 303 ASN B N 1
ATOM 2171 C CA . ASN B 1 130 ? 27.422 67.227 9.316 1.00 36.46 303 ASN B CA 1
ATOM 2172 C C . ASN B 1 130 ? 26.230 68.181 9.284 1.00 43.64 303 ASN B C 1
ATOM 2173 O O . ASN B 1 130 ? 26.314 69.282 9.831 1.00 48.07 303 ASN B O 1
ATOM 2178 N N . PHE B 1 131 ? 25.137 67.788 8.630 1.00 45.01 304 PHE B N 1
ATOM 2179 C CA . PHE B 1 131 ? 23.967 68.669 8.508 1.00 40.42 304 PHE B CA 1
ATOM 2180 C C . PHE B 1 131 ? 23.465 69.268 9.829 1.00 42.84 304 PHE B C 1
ATOM 2181 O O . PHE B 1 131 ? 22.832 70.326 9.842 1.00 43.58 304 PHE B O 1
ATOM 2189 N N . GLY B 1 132 ? 23.732 68.607 10.943 1.00 38.24 305 GLY B N 1
ATOM 2190 C CA . GLY B 1 132 ? 23.265 69.163 12.201 1.00 45.91 305 GLY B CA 1
ATOM 2191 C C . GLY B 1 132 ? 24.081 70.394 12.524 1.00 41.99 305 GLY B C 1
ATOM 2192 O O . GLY B 1 132 ? 23.562 71.430 12.933 1.00 37.56 305 GLY B O 1
ATOM 2193 N N . PHE B 1 133 ? 25.383 70.261 12.319 1.00 42.74 306 PHE B N 1
ATOM 2194 C CA . PHE B 1 133 ? 26.327 71.329 12.576 1.00 43.57 306 PHE B CA 1
ATOM 2195 C C . PHE B 1 133 ? 26.084 72.535 11.665 1.00 50.53 306 PHE B C 1
ATOM 2196 O O . PHE B 1 133 ? 26.181 73.685 12.106 1.00 49.22 306 PHE B O 1
ATOM 2204 N N . MET B 1 134 ? 25.772 72.276 10.397 1.00 47.31 307 MET B N 1
ATOM 2205 C CA . MET B 1 134 ? 25.499 73.360 9.470 1.00 42.03 307 MET B CA 1
ATOM 2206 C C . MET B 1 134 ? 24.280 74.093 9.995 1.00 44.00 307 MET B C 1
ATOM 2207 O O . MET B 1 134 ? 24.161 75.311 9.871 1.00 42.68 307 MET B O 1
ATOM 2212 N N . GLY B 1 135 ? 23.370 73.328 10.585 1.00 46.45 308 GLY B N 1
ATOM 2213 C CA . GLY B 1 135 ? 22.171 73.908 11.152 1.00 45.70 308 GLY B CA 1
ATOM 2214 C C . GLY B 1 135 ? 22.505 74.844 12.303 1.00 52.16 308 GLY B C 1
ATOM 2215 O O . GLY B 1 135 ? 22.013 75.976 12.353 1.00 49.28 308 GLY B O 1
ATOM 2216 N N . GLN B 1 136 ? 23.344 74.373 13.228 1.00 51.75 309 GLN B N 1
ATOM 2217 C CA . GLN B 1 136 ? 23.744 75.169 14.384 1.00 47.11 309 GLN B CA 1
ATOM 2218 C C . GLN B 1 136 ? 24.529 76.412 13.952 1.00 49.02 309 GLN B C 1
ATOM 2219 O O . GLN B 1 136 ? 24.435 77.469 14.587 1.00 45.77 309 GLN B O 1
ATOM 2225 N N . LEU B 1 137 ? 25.284 76.273 12.862 1.00 50.43 310 LEU B N 1
ATOM 2226 C CA . LEU B 1 137 ? 26.074 77.365 12.294 1.00 52.03 310 LEU B CA 1
ATOM 2227 C C . LEU B 1 137 ? 25.171 78.476 11.776 1.00 54.00 310 LEU B C 1
ATOM 2228 O O . LEU B 1 137 ? 25.482 79.669 11.892 1.00 50.42 310 LEU B O 1
ATOM 2233 N N . LEU B 1 138 ? 24.055 78.066 11.186 1.00 55.80 311 LEU B N 1
ATOM 2234 C CA . LEU B 1 138 ? 23.090 79.002 10.646 1.00 52.76 311 LEU B CA 1
ATOM 2235 C C . LEU B 1 138 ? 22.426 79.730 11.800 1.00 48.75 311 LEU B C 1
ATOM 2236 O O . LEU B 1 138 ? 22.269 80.951 11.776 1.00 50.81 311 LEU B O 1
ATOM 2241 N N . GLN B 1 139 ? 22.052 78.979 12.825 1.00 47.92 312 GLN B N 1
ATOM 2242 C CA . GLN B 1 139 ? 21.423 79.585 13.982 1.00 55.96 312 GLN B CA 1
ATOM 2243 C C . GLN B 1 139 ? 22.429 80.559 14.577 1.00 59.52 312 GLN B C 1
ATOM 2244 O O . GLN B 1 139 ? 22.075 81.670 14.998 1.00 55.41 312 GLN B O 1
ATOM 2250 N N . TYR B 1 140 ? 23.690 80.130 14.587 1.00 52.41 313 TYR B N 1
ATOM 2251 C CA . TYR B 1 140 ? 24.775 80.939 15.110 1.00 51.70 313 TYR B CA 1
ATOM 2252 C C . TYR B 1 140 ? 24.937 82.240 14.331 1.00 56.01 313 TYR B C 1
ATOM 2253 O O . TYR B 1 140 ? 25.132 83.309 14.922 1.00 55.28 313 TYR B O 1
ATOM 2262 N N . GLU B 1 141 ? 24.862 82.147 13.005 1.00 56.34 314 GLU B N 1
ATOM 2263 C CA . GLU B 1 141 ? 25.019 83.323 12.167 1.00 57.31 314 GLU B CA 1
ATOM 2264 C C . GLU B 1 141 ? 24.015 84.393 12.549 1.00 59.05 314 GLU B C 1
ATOM 2265 O O . GLU B 1 141 ? 24.377 85.558 12.750 1.00 59.19 314 GLU B O 1
ATOM 2271 N N . SER B 1 142 ? 22.755 83.985 12.655 1.00 58.17 315 SER B N 1
ATOM 2272 C CA . SER B 1 142 ? 21.667 84.891 13.002 1.00 59.07 315 SER B CA 1
ATOM 2273 C C . SER B 1 142 ? 21.865 85.569 14.353 1.00 62.91 315 SER B C 1
ATOM 2274 O O . SER B 1 142 ? 21.400 86.692 14.563 1.00 66.25 315 SER B O 1
ATOM 2277 N N . GLU B 1 143 ? 22.534 84.884 15.275 1.00 60.53 316 GLU B N 1
ATOM 2278 C CA . GLU B 1 143 ? 22.749 85.436 16.607 1.00 57.02 316 GLU B CA 1
ATOM 2279 C C . GLU B 1 143 ? 23.883 86.447 16.728 1.00 52.21 316 GLU B C 1
ATOM 2280 O O . GLU B 1 143 ? 23.793 87.389 17.519 1.00 49.38 316 GLU B O 1
ATOM 2286 N N . ILE B 1 144 ? 24.938 86.272 15.943 1.00 46.06 317 ILE B N 1
ATOM 2287 C CA . ILE B 1 144 ? 26.071 87.186 16.025 1.00 55.48 317 ILE B CA 1
ATOM 2288 C C . ILE B 1 144 ? 26.174 88.166 14.872 1.00 56.91 317 ILE B C 1
ATOM 2289 O O . ILE B 1 144 ? 27.181 88.861 14.733 1.00 59.89 317 ILE B O 1
ATOM 2294 N N . LEU B 1 145 ? 25.144 88.225 14.040 1.00 61.76 318 LEU B N 1
ATOM 2295 C CA . LEU B 1 145 ? 25.164 89.144 12.912 1.00 68.10 318 LEU B CA 1
ATOM 2296 C C . LEU B 1 145 ? 23.806 89.801 12.636 1.00 74.28 318 LEU B C 1
ATOM 2297 O O . LEU B 1 145 ? 22.748 89.279 13.019 1.00 67.38 318 LEU B O 1
ATOM 2302 N N . PRO B 1 146 ? 23.826 90.980 11.988 1.00 81.25 319 PRO B N 1
ATOM 2303 C CA . PRO B 1 146 ? 22.610 91.731 11.643 1.00 84.38 319 PRO B CA 1
ATOM 2304 C C . PRO B 1 146 ? 21.772 90.923 10.650 1.00 86.32 319 PRO B C 1
ATOM 2305 O O . PRO B 1 146 ? 22.084 89.767 10.369 1.00 89.63 319 PRO B O 1
ATOM 2309 N N . SER B 1 147 ? 20.725 91.530 10.105 1.00 90.00 320 SER B N 1
ATOM 2310 C CA . SER B 1 147 ? 19.867 90.835 9.147 1.00 89.31 320 SER B CA 1
ATOM 2311 C C . SER B 1 147 ? 20.279 91.107 7.692 1.00 90.00 320 SER B C 1
ATOM 2312 O O . SER B 1 147 ? 21.136 91.991 7.474 1.00 90.00 320 SER B O 1
ATOM 2315 N N . GLY C 1 1 ? 45.402 65.662 55.114 1.00 69.34 174 GLY C N 1
ATOM 2316 C CA . GLY C 1 1 ? 45.274 64.190 54.984 1.00 77.14 174 GLY C CA 1
ATOM 2317 C C . GLY C 1 1 ? 45.038 63.744 53.554 1.00 80.45 174 GLY C C 1
ATOM 2318 O O . GLY C 1 1 ? 45.221 64.523 52.621 1.00 82.75 174 GLY C O 1
ATOM 2319 N N . SER C 1 2 ? 44.636 62.485 53.384 1.00 86.31 175 SER C N 1
ATOM 2320 C CA . SER C 1 2 ? 44.366 61.920 52.061 1.00 88.50 175 SER C CA 1
ATOM 2321 C C . SER C 1 2 ? 42.949 62.269 51.588 1.00 90.00 175 SER C C 1
ATOM 2322 O O . SER C 1 2 ? 42.556 61.935 50.464 1.00 90.00 175 SER C O 1
ATOM 2325 N N . HIS C 1 3 ? 42.184 62.930 52.457 1.00 90.00 176 HIS C N 1
ATOM 2326 C CA . HIS C 1 3 ? 40.822 63.354 52.124 1.00 88.73 176 HIS C CA 1
ATOM 2327 C C . HIS C 1 3 ? 40.937 64.787 51.597 1.00 86.99 176 HIS C C 1
ATOM 2328 O O . HIS C 1 3 ? 39.947 65.376 51.155 1.00 84.35 176 HIS C O 1
ATOM 2335 N N . MET C 1 4 ? 42.154 65.336 51.661 1.00 81.42 177 MET C N 1
ATOM 2336 C CA . MET C 1 4 ? 42.429 66.702 51.212 1.00 75.71 177 MET C CA 1
ATOM 2337 C C . MET C 1 4 ? 42.809 66.767 49.735 1.00 69.68 177 MET C C 1
ATOM 2338 O O . MET C 1 4 ? 42.993 65.740 49.080 1.00 72.66 177 MET C O 1
ATOM 2343 N N . GLY C 1 5 ? 42.922 67.986 49.220 1.00 61.86 178 GLY C N 1
ATOM 2344 C CA . GLY C 1 5 ? 43.268 68.177 47.826 1.00 57.18 178 GLY C CA 1
ATOM 2345 C C . GLY C 1 5 ? 44.347 69.223 47.637 1.00 52.24 178 GLY C C 1
ATOM 2346 O O . GLY C 1 5 ? 45.096 69.504 48.569 1.00 60.32 178 GLY C O 1
ATOM 2347 N N . PRO C 1 6 ? 44.445 69.831 46.445 1.00 48.15 179 PRO C N 1
ATOM 2348 C CA . PRO C 1 6 ? 45.447 70.856 46.140 1.00 47.23 179 PRO C CA 1
ATOM 2349 C C . PRO C 1 6 ? 45.408 72.016 47.133 1.00 45.28 179 PRO C C 1
ATOM 2350 O O . PRO C 1 6 ? 44.344 72.404 47.600 1.00 50.94 179 PRO C O 1
ATOM 2354 N N . VAL C 1 7 ? 46.573 72.570 47.438 1.00 43.74 180 VAL C N 1
ATOM 2355 C CA . VAL C 1 7 ? 46.675 73.703 48.348 1.00 46.45 180 VAL C CA 1
ATOM 2356 C C . VAL C 1 7 ? 46.793 75.005 47.548 1.00 41.40 180 VAL C C 1
ATOM 2357 O O . VAL C 1 7 ? 47.381 75.036 46.462 1.00 44.81 180 VAL C O 1
ATOM 2361 N N . GLU C 1 8 ? 46.249 76.086 48.081 1.00 37.25 181 GLU C N 1
ATOM 2362 C CA . GLU C 1 8 ? 46.347 77.362 47.390 1.00 43.92 181 GLU C CA 1
ATOM 2363 C C . GLU C 1 8 ? 47.716 77.995 47.688 1.00 43.79 181 GLU C C 1
ATOM 2364 O O . GLU C 1 8 ? 48.155 78.022 48.834 1.00 44.61 181 GLU C O 1
ATOM 2370 N N . ILE C 1 9 ? 48.394 78.478 46.653 1.00 41.47 182 ILE C N 1
ATOM 2371 C CA . ILE C 1 9 ? 49.671 79.149 46.834 1.00 34.13 182 ILE C CA 1
ATOM 2372 C C . ILE C 1 9 ? 49.340 80.623 46.631 1.00 39.85 182 ILE C C 1
ATOM 2373 O O . ILE C 1 9 ? 49.740 81.480 47.406 1.00 44.41 182 ILE C O 1
ATOM 2378 N N . LEU C 1 10 ? 48.603 80.898 45.560 1.00 41.05 183 LEU C N 1
ATOM 2379 C CA . LEU C 1 10 ? 48.158 82.243 45.231 1.00 39.13 183 LEU C CA 1
ATOM 2380 C C . LEU C 1 10 ? 46.710 82.076 44.733 1.00 43.06 183 LEU C C 1
ATOM 2381 O O . LEU C 1 10 ? 46.288 80.969 44.395 1.00 32.04 183 LEU C O 1
ATOM 2386 N N . PRO C 1 11 ? 45.925 83.165 44.701 1.00 40.77 184 PRO C N 1
ATOM 2387 C CA . PRO C 1 11 ? 44.544 83.005 44.236 1.00 38.13 184 PRO C CA 1
ATOM 2388 C C . PRO C 1 11 ? 44.416 82.268 42.917 1.00 40.44 184 PRO C C 1
ATOM 2389 O O . PRO C 1 11 ? 43.476 81.491 42.736 1.00 35.60 184 PRO C O 1
ATOM 2393 N N . PHE C 1 12 ? 45.365 82.493 42.004 1.00 40.55 185 PHE C N 1
ATOM 2394 C CA . PHE C 1 12 ? 45.342 81.838 40.690 1.00 36.39 185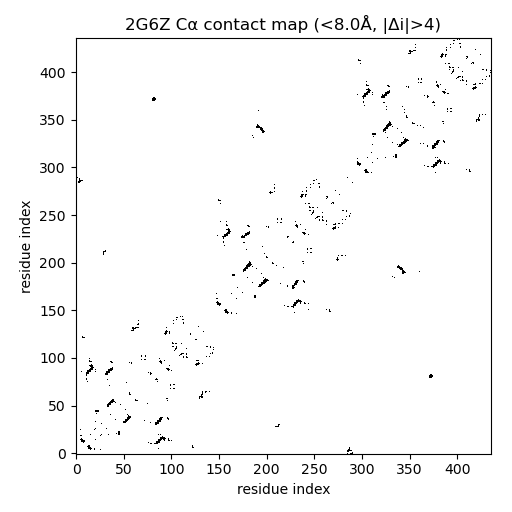 PHE C CA 1
ATOM 2395 C C . PHE C 1 12 ? 46.293 80.650 40.592 1.00 40.86 185 PHE C C 1
ATOM 2396 O O . PHE C 1 12 ? 46.368 79.995 39.540 1.00 42.16 185 PHE C O 1
ATOM 2404 N N . LEU C 1 13 ? 47.003 80.359 41.683 1.00 38.54 186 LEU C N 1
ATOM 2405 C CA . LEU C 1 13 ? 47.977 79.272 41.677 1.00 36.64 186 LEU C CA 1
ATOM 2406 C C . LEU C 1 13 ? 47.891 78.223 42.780 1.00 38.78 186 LEU C C 1
ATOM 2407 O O . LEU C 1 13 ? 48.185 78.504 43.950 1.00 39.05 186 LEU C O 1
ATOM 2412 N N . TYR C 1 14 ? 47.525 77.006 42.386 1.00 29.80 187 TYR C N 1
ATOM 2413 C CA . TYR C 1 14 ? 47.429 75.872 43.300 1.00 32.55 187 TYR C CA 1
ATOM 2414 C C . TYR C 1 14 ? 48.560 74.845 43.067 1.00 41.15 187 TYR C C 1
ATOM 2415 O O . TYR C 1 14 ? 49.107 74.732 41.963 1.00 36.06 187 TYR C O 1
ATOM 2424 N N . LEU C 1 15 ? 48.923 74.117 44.120 1.00 41.16 188 LEU C N 1
ATOM 2425 C CA . LEU C 1 15 ? 49.981 73.114 44.026 1.00 37.56 188 LEU C CA 1
ATOM 2426 C C . LEU C 1 15 ? 49.405 71.793 44.467 1.00 37.62 188 LEU C C 1
ATOM 2427 O O . LEU C 1 15 ? 48.507 71.769 45.296 1.00 46.54 188 LEU C O 1
ATOM 2432 N N . GLY C 1 16 ? 49.909 70.693 43.917 1.00 39.42 189 GLY C N 1
ATOM 2433 C CA . GLY C 1 16 ? 49.388 69.390 44.301 1.00 39.21 189 GLY C CA 1
ATOM 2434 C C . GLY C 1 16 ? 49.995 68.171 43.623 1.00 42.43 189 GLY C C 1
ATOM 2435 O O . GLY C 1 16 ? 50.869 68.279 42.756 1.00 37.44 189 GLY C O 1
ATOM 2436 N N . SER C 1 17 ? 49.499 67.001 44.017 1.00 45.83 190 SER C N 1
ATOM 2437 C CA . SER C 1 17 ? 49.972 65.724 43.491 1.00 48.48 190 SER C CA 1
ATOM 2438 C C . SER C 1 17 ? 49.152 65.283 42.293 1.00 50.94 190 SER C C 1
ATOM 2439 O O . SER C 1 17 ? 48.181 65.947 41.915 1.00 50.66 190 SER C O 1
ATOM 2442 N N . ALA C 1 18 ? 49.547 64.152 41.707 1.00 49.71 191 ALA C N 1
ATOM 2443 C CA . ALA C 1 18 ? 48.850 63.594 40.547 1.00 50.69 191 ALA C CA 1
ATOM 2444 C C . ALA C 1 18 ? 47.449 63.173 40.956 1.00 51.05 191 ALA C C 1
ATOM 2445 O O . ALA C 1 18 ? 46.502 63.294 40.178 1.00 49.15 191 ALA C O 1
ATOM 2447 N N . TYR C 1 19 ? 47.329 62.680 42.185 1.00 47.37 192 TYR C N 1
ATOM 2448 C CA . TYR C 1 19 ? 46.042 62.259 42.711 1.00 53.60 192 TYR C CA 1
ATOM 2449 C C . TYR C 1 19 ? 45.085 63.451 42.733 1.00 54.85 192 TYR C C 1
ATOM 2450 O O . TYR C 1 19 ? 43.928 63.336 42.329 1.00 50.27 192 TYR C O 1
ATOM 2459 N N . HIS C 1 20 ? 45.567 64.594 43.210 1.00 51.81 193 HIS C N 1
ATOM 2460 C CA . HIS C 1 20 ? 44.727 65.783 43.265 1.00 52.40 193 HIS C CA 1
ATOM 2461 C C . HIS C 1 20 ? 44.233 66.167 41.874 1.00 48.56 193 HIS C C 1
ATOM 2462 O O . HIS C 1 20 ? 43.092 66.598 41.721 1.00 46.84 193 HIS C O 1
ATOM 2469 N N . ALA C 1 21 ? 45.084 65.997 40.864 1.00 45.55 194 ALA C N 1
ATOM 2470 C CA . ALA C 1 21 ? 44.719 66.343 39.494 1.00 48.29 194 ALA C CA 1
ATOM 2471 C C . ALA C 1 21 ? 43.676 65.400 38.909 1.00 53.33 194 ALA C C 1
ATOM 2472 O O . ALA C 1 21 ? 43.120 65.661 37.841 1.00 61.14 194 ALA C O 1
ATOM 2474 N N . SER C 1 22 ? 43.410 64.303 39.607 1.00 56.96 195 SER C N 1
ATOM 2475 C CA . SER C 1 22 ? 42.440 63.322 39.135 1.00 57.63 195 SER C CA 1
ATOM 2476 C C . SER C 1 22 ? 41.073 63.441 39.809 1.00 53.92 195 SER C C 1
ATOM 2477 O O . SER C 1 22 ? 40.146 62.726 39.440 1.00 59.30 195 SER C O 1
ATOM 2480 N N . LYS C 1 23 ? 40.951 64.324 40.795 1.00 50.17 196 LYS C N 1
ATOM 2481 C CA . LYS C 1 23 ? 39.679 64.525 41.485 1.00 50.27 196 LYS C CA 1
ATOM 2482 C C . LYS C 1 23 ? 38.962 65.680 40.804 1.00 48.26 196 LYS C C 1
ATOM 2483 O O . LYS C 1 23 ? 39.076 66.830 41.213 1.00 50.59 196 LYS C O 1
ATOM 2489 N N . CYS C 1 24 ? 38.213 65.371 39.761 1.00 47.34 197 CYS C N 1
ATOM 2490 C CA . CYS C 1 24 ? 37.533 66.407 39.013 1.00 54.05 197 CYS C CA 1
ATOM 2491 C C . CYS C 1 24 ? 36.546 67.247 39.802 1.00 57.15 197 CYS C C 1
ATOM 2492 O O . CYS C 1 24 ? 36.544 68.468 39.681 1.00 57.10 197 CYS C O 1
ATOM 2495 N N . GLU C 1 25 ? 35.705 66.608 40.603 1.00 61.45 198 GLU C N 1
ATOM 2496 C CA . GLU C 1 25 ? 34.746 67.364 41.377 1.00 62.14 198 GLU C CA 1
ATOM 2497 C C . GLU C 1 25 ? 35.471 68.361 42.271 1.00 59.28 198 GLU C C 1
ATOM 2498 O O . GLU C 1 25 ? 35.012 69.490 42.483 1.00 59.38 198 GLU C O 1
ATOM 2504 N N . PHE C 1 26 ? 36.621 67.953 42.785 1.00 55.31 199 PHE C N 1
ATOM 2505 C CA . PHE C 1 26 ? 37.390 68.832 43.646 1.00 53.93 199 PHE C CA 1
ATOM 2506 C C . PHE C 1 26 ? 37.915 70.025 42.849 1.00 50.86 199 PHE C C 1
ATOM 2507 O O . PHE C 1 26 ? 37.776 71.169 43.278 1.00 51.22 199 PHE C O 1
ATOM 2515 N N . LEU C 1 27 ? 38.508 69.773 41.689 1.00 41.80 200 LEU C N 1
ATOM 2516 C CA . LEU C 1 27 ? 39.015 70.867 40.882 1.00 41.16 200 LEU C CA 1
ATOM 2517 C C . LEU C 1 27 ? 37.905 71.820 40.454 1.00 48.94 200 LEU C C 1
ATOM 2518 O O . LEU C 1 27 ? 38.122 73.031 40.339 1.00 54.51 200 LEU C O 1
ATOM 2523 N N . ALA C 1 28 ? 36.717 71.278 40.201 1.00 44.77 201 ALA C N 1
ATOM 2524 C CA . ALA C 1 28 ? 35.585 72.101 39.787 1.00 40.51 201 ALA C CA 1
ATOM 2525 C C . ALA C 1 28 ? 35.161 73.031 40.913 1.00 43.13 201 ALA C C 1
ATOM 2526 O O . ALA C 1 28 ? 34.865 74.195 40.679 1.00 39.64 201 ALA C O 1
ATOM 2528 N N . ASN C 1 29 ? 35.113 72.503 42.134 1.00 42.89 202 ASN C N 1
ATOM 2529 C CA . ASN C 1 29 ? 34.712 73.294 43.285 1.00 44.69 202 ASN C CA 1
ATOM 2530 C C . ASN C 1 29 ? 35.644 74.479 43.510 1.00 46.84 202 ASN C C 1
ATOM 2531 O O . ASN C 1 29 ? 35.223 75.522 43.993 1.00 48.31 202 ASN C O 1
ATOM 2536 N N . LEU C 1 30 ? 36.913 74.318 43.157 1.00 43.41 203 LEU C N 1
ATOM 2537 C CA . LEU C 1 30 ? 37.878 75.384 43.337 1.00 38.72 203 LEU C CA 1
ATOM 2538 C C . LEU C 1 30 ? 37.912 76.350 42.154 1.00 41.18 203 LEU C C 1
ATOM 2539 O O . LEU C 1 30 ? 38.500 77.428 42.242 1.00 43.30 203 LEU C O 1
ATOM 2544 N N . HIS C 1 31 ? 37.271 75.968 41.057 1.00 39.03 204 HIS C N 1
ATOM 2545 C CA . HIS C 1 31 ? 37.249 76.774 39.838 1.00 34.81 204 HIS C CA 1
ATOM 2546 C C . HIS C 1 31 ? 38.586 76.700 39.107 1.00 35.78 204 HIS C C 1
ATOM 2547 O O . HIS C 1 31 ? 39.045 77.682 38.519 1.00 39.14 204 HIS C O 1
ATOM 2554 N N . ILE C 1 32 ? 39.218 75.536 39.158 1.00 35.66 205 ILE C N 1
ATOM 2555 C CA . ILE C 1 32 ? 40.479 75.340 38.461 1.00 42.60 205 ILE C CA 1
ATOM 2556 C C . ILE C 1 32 ? 40.208 75.319 36.954 1.00 40.25 205 ILE C C 1
ATOM 2557 O O . ILE C 1 32 ? 39.357 74.581 36.476 1.00 47.67 205 ILE C O 1
ATOM 2562 N N . THR C 1 33 ? 40.934 76.127 36.201 1.00 45.31 206 THR C N 1
ATOM 2563 C CA . THR C 1 33 ? 40.724 76.171 34.764 1.00 44.76 206 THR C CA 1
ATOM 2564 C C . THR C 1 33 ? 41.866 75.583 33.940 1.00 48.77 206 THR C C 1
ATOM 2565 O O . THR C 1 33 ? 41.679 75.272 32.765 1.00 52.44 206 THR C O 1
ATOM 2569 N N . ALA C 1 34 ? 43.038 75.412 34.552 1.00 48.57 207 ALA C N 1
ATOM 2570 C CA . ALA C 1 34 ? 44.190 74.874 33.830 1.00 45.35 207 ALA C CA 1
ATOM 2571 C C . ALA C 1 34 ? 45.069 73.941 34.638 1.00 42.32 207 ALA C C 1
ATOM 2572 O O . ALA C 1 34 ? 45.228 74.090 35.846 1.00 54.75 207 ALA C O 1
ATOM 2574 N N . LEU C 1 35 ? 45.655 72.982 33.941 1.00 40.53 208 LEU C N 1
ATOM 2575 C CA . LEU C 1 35 ? 46.541 72.018 34.551 1.00 40.29 208 LEU C CA 1
ATOM 2576 C C . LEU C 1 35 ? 47.910 72.102 33.895 1.00 42.23 208 LEU C C 1
ATOM 2577 O O . LEU C 1 35 ? 48.025 72.050 32.673 1.00 45.32 208 LEU C O 1
ATOM 2582 N N . LEU C 1 36 ? 48.942 72.267 34.716 1.00 42.89 209 LEU C N 1
ATOM 2583 C CA . LEU C 1 36 ? 50.317 72.309 34.241 1.00 32.83 209 LEU C CA 1
ATOM 2584 C C . LEU C 1 36 ? 50.949 71.067 34.860 1.00 35.93 209 LEU C C 1
ATOM 2585 O O . LEU C 1 36 ? 51.299 71.051 36.035 1.00 39.09 209 LEU C O 1
ATOM 2590 N N . ASN C 1 37 ? 51.063 70.017 34.060 1.00 41.76 210 ASN C N 1
ATOM 2591 C CA . ASN C 1 37 ? 51.617 68.750 34.510 1.00 46.73 210 ASN C CA 1
ATOM 2592 C C . ASN C 1 37 ? 53.130 68.668 34.293 1.00 51.03 210 ASN C C 1
ATOM 2593 O O . ASN C 1 37 ? 53.614 68.806 33.165 1.00 47.86 210 ASN C O 1
ATOM 2598 N N . VAL C 1 38 ? 53.869 68.427 35.376 1.00 46.47 211 VAL C N 1
ATOM 2599 C CA . VAL C 1 38 ? 55.318 68.344 35.303 1.00 51.57 211 VAL C CA 1
ATOM 2600 C C . VAL C 1 38 ? 55.904 66.938 35.447 1.00 53.51 211 VAL C C 1
ATOM 2601 O O . VAL C 1 38 ? 57.116 66.773 35.459 1.00 56.23 211 VAL C O 1
ATOM 2605 N N . SER C 1 39 ? 55.062 65.917 35.552 1.00 61.00 212 SER C N 1
ATOM 2606 C CA . SER C 1 39 ? 55.574 64.549 35.650 1.00 60.65 212 SER C CA 1
ATOM 2607 C C . SER C 1 39 ? 55.920 64.055 34.254 1.00 63.06 212 SER C C 1
ATOM 2608 O O . SER C 1 39 ? 56.082 64.848 33.328 1.00 64.86 212 SER C O 1
ATOM 2611 N N . ARG C 1 40 ? 56.030 62.742 34.102 1.00 64.78 213 ARG C N 1
ATOM 2612 C CA . ARG C 1 40 ? 56.342 62.168 32.804 1.00 64.41 213 ARG C CA 1
ATOM 2613 C C . ARG C 1 40 ? 55.182 61.317 32.304 1.00 63.65 213 ARG C C 1
ATOM 2614 O O . ARG C 1 40 ? 55.219 60.803 31.187 1.00 64.68 213 ARG C O 1
ATOM 2622 N N . ARG C 1 41 ? 54.153 61.173 33.132 1.00 62.97 214 ARG C N 1
ATOM 2623 C CA . ARG C 1 41 ? 52.977 60.404 32.747 1.00 70.29 214 ARG C CA 1
ATOM 2624 C C . ARG C 1 41 ? 51.734 61.291 32.664 1.00 76.03 214 ARG C 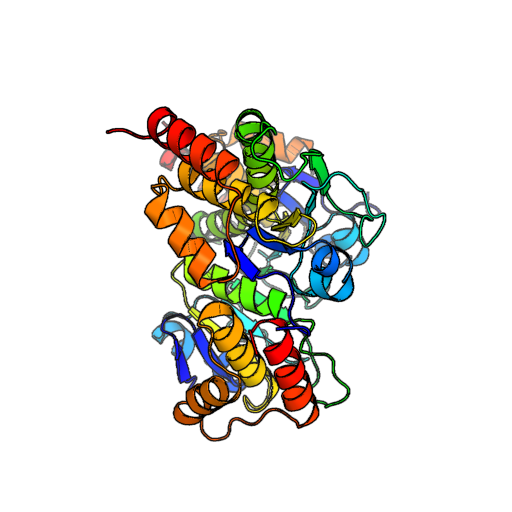C 1
ATOM 2625 O O . ARG C 1 41 ? 51.469 62.102 33.555 1.00 73.11 214 ARG C O 1
ATOM 2633 N N . THR C 1 42 ? 50.981 61.128 31.579 1.00 79.85 215 THR C N 1
ATOM 2634 C CA . THR C 1 42 ? 49.761 61.891 31.347 1.00 78.64 215 THR C CA 1
ATOM 2635 C C . THR C 1 42 ? 48.551 61.115 31.833 1.00 79.28 215 THR C C 1
ATOM 2636 O O . THR C 1 42 ? 48.519 59.888 31.778 1.00 80.84 215 THR C O 1
ATOM 2640 N N . SER C 1 43 ? 47.555 61.839 32.320 1.00 82.02 216 SER C N 1
ATOM 2641 C CA . SER C 1 43 ? 46.334 61.213 32.789 1.00 86.05 216 SER C CA 1
ATOM 2642 C C . SER C 1 43 ? 45.177 62.030 32.253 1.00 88.02 216 SER C C 1
ATOM 2643 O O . SER C 1 43 ? 44.945 63.162 32.680 1.00 90.00 216 SER C O 1
ATOM 2646 N N . GLU C 1 44 ? 44.464 61.444 31.302 1.00 87.09 217 GLU C N 1
ATOM 2647 C CA . GLU C 1 44 ? 43.322 62.080 30.667 1.00 85.56 217 GLU C CA 1
ATOM 2648 C C . GLU C 1 44 ? 42.344 62.600 31.730 1.00 83.88 217 GLU C C 1
ATOM 2649 O O . GLU C 1 44 ? 41.494 63.457 31.458 1.00 81.86 217 GLU C O 1
ATOM 2655 N N . ALA C 1 45 ? 42.488 62.080 32.946 1.00 79.75 218 ALA C N 1
ATOM 2656 C CA . ALA C 1 45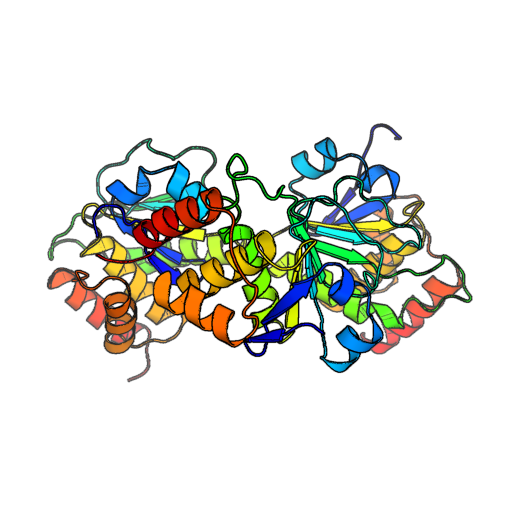 ? 41.640 62.456 34.071 1.00 77.72 218 ALA C CA 1
ATOM 2657 C C . ALA C 1 45 ? 41.441 63.971 34.209 1.00 72.66 218 ALA C C 1
ATOM 2658 O O . ALA C 1 45 ? 42.402 64.725 34.360 1.00 72.93 218 ALA C O 1
ATOM 2660 N N . CYS C 1 46 ? 40.183 64.400 34.170 1.00 67.73 219 CYS C N 1
ATOM 2661 C CA . CYS C 1 46 ? 39.828 65.814 34.289 1.00 67.23 219 CYS C CA 1
ATOM 2662 C C . CYS C 1 46 ? 40.583 66.705 33.311 1.00 67.15 219 CYS C C 1
ATOM 2663 O O . CYS C 1 46 ? 41.083 67.754 33.704 1.00 72.78 219 CYS C O 1
ATOM 2666 N N . MET C 1 47 ? 40.682 66.314 32.047 1.00 65.36 220 MET C N 1
ATOM 2667 C CA . MET C 1 47 ? 41.396 67.155 31.095 1.00 66.04 220 MET C CA 1
ATOM 2668 C C . MET C 1 47 ? 40.478 67.995 30.205 1.00 67.74 220 MET C C 1
ATOM 2669 O O . MET C 1 47 ? 40.924 68.975 29.600 1.00 74.16 220 MET C O 1
ATOM 2674 N N . THR C 1 48 ? 39.202 67.627 30.130 1.00 58.90 221 THR C N 1
ATOM 2675 C CA . THR C 1 48 ? 38.260 68.350 29.281 1.00 55.73 221 THR C CA 1
ATOM 2676 C C . THR C 1 48 ? 38.000 69.807 29.661 1.00 56.04 221 THR C C 1
ATOM 2677 O O . THR C 1 48 ? 37.873 70.151 30.841 1.00 53.36 221 THR C O 1
ATOM 2681 N N . HIS C 1 49 ? 37.931 70.656 28.637 1.00 55.07 222 HIS C N 1
ATOM 2682 C CA . HIS C 1 49 ? 37.652 72.078 28.811 1.00 53.29 222 HIS C CA 1
ATOM 2683 C C . HIS C 1 49 ? 38.661 72.789 29.682 1.00 50.69 222 HIS C C 1
ATOM 2684 O O . HIS C 1 49 ? 38.335 73.777 30.321 1.00 52.85 222 HIS C O 1
ATOM 2691 N N . LEU C 1 50 ? 39.892 72.298 29.695 1.00 52.35 223 LEU C N 1
ATOM 2692 C CA . LEU C 1 50 ? 40.912 72.907 30.528 1.00 53.94 223 LEU C CA 1
ATOM 2693 C C . LEU C 1 50 ? 42.223 73.182 29.814 1.00 50.11 223 LEU C C 1
ATOM 2694 O O . LEU C 1 50 ? 42.734 72.332 29.087 1.00 45.42 223 LEU C O 1
ATOM 2699 N N . HIS C 1 51 ? 42.760 74.377 30.035 1.00 50.88 224 HIS C N 1
ATOM 2700 C CA . HIS C 1 51 ? 44.048 74.747 29.471 1.00 57.90 224 HIS C CA 1
ATOM 2701 C C . HIS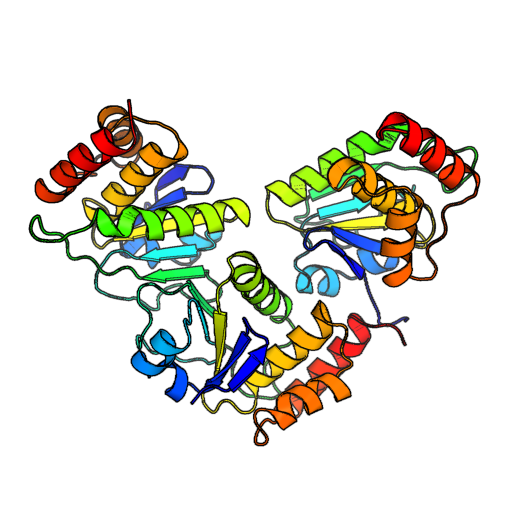 C 1 51 ? 45.056 73.774 30.110 1.00 55.18 224 HIS C C 1
ATOM 2702 O O . HIS C 1 51 ? 45.233 73.764 31.326 1.00 51.70 224 HIS C O 1
ATOM 2709 N N . TYR C 1 52 ? 45.690 72.953 29.276 1.00 48.05 225 TYR C N 1
ATOM 2710 C CA . TYR C 1 52 ? 46.655 71.958 29.713 1.00 40.34 225 TYR C CA 1
ATOM 2711 C C . TYR C 1 52 ? 48.009 72.189 29.056 1.00 47.38 225 TYR C C 1
ATOM 2712 O O . TYR C 1 52 ? 48.078 72.550 27.883 1.00 45.29 225 TYR C O 1
ATOM 2721 N N . LYS C 1 53 ? 49.080 71.988 29.818 1.00 51.39 226 LYS C N 1
ATOM 2722 C CA . LYS C 1 53 ? 50.451 72.114 29.313 1.00 47.84 226 LYS C CA 1
ATOM 2723 C C . LYS C 1 53 ? 51.247 71.009 29.992 1.00 51.59 226 LYS C C 1
ATOM 2724 O O . LYS C 1 53 ? 51.231 70.878 31.219 1.00 49.48 226 LYS C O 1
ATOM 2730 N N . TRP C 1 54 ? 51.930 70.206 29.191 1.00 53.74 227 TRP C N 1
ATOM 2731 C CA . TRP C 1 54 ? 52.712 69.104 29.725 1.00 52.16 227 TRP C CA 1
ATOM 2732 C C . TRP C 1 54 ? 54.187 69.373 29.525 1.00 53.41 227 TRP C C 1
ATOM 2733 O O . TRP C 1 54 ? 54.642 69.548 28.400 1.00 60.26 227 TRP C O 1
ATOM 2744 N N . ILE C 1 55 ? 54.931 69.428 30.620 1.00 51.71 228 ILE C N 1
ATOM 2745 C CA . ILE C 1 55 ? 56.366 69.656 30.550 1.00 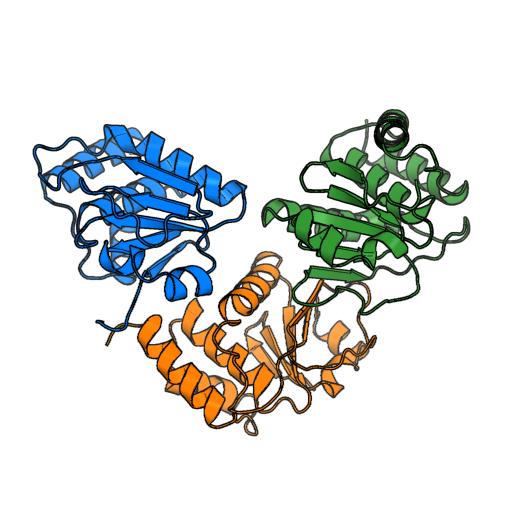50.45 228 ILE C CA 1
ATOM 2746 C C . ILE C 1 55 ? 57.027 68.532 31.322 1.00 52.69 228 ILE C C 1
ATOM 2747 O O . ILE C 1 55 ? 57.440 68.703 32.466 1.00 54.14 228 ILE C O 1
ATOM 2752 N N . PRO C 1 56 ? 57.116 67.350 30.702 1.00 55.55 229 PRO C N 1
ATOM 2753 C CA . PRO C 1 56 ? 57.724 66.169 31.322 1.00 54.97 229 PRO C CA 1
ATOM 2754 C C . PRO C 1 56 ? 59.134 66.417 31.857 1.00 57.13 229 PRO C C 1
ATOM 2755 O O . PRO C 1 56 ? 60.009 66.907 31.144 1.00 56.44 229 PRO C O 1
ATOM 2759 N N . VAL C 1 57 ? 59.334 66.084 33.127 1.00 56.10 230 VAL C N 1
ATOM 2760 C CA . VAL C 1 57 ? 60.620 66.248 33.789 1.00 51.87 230 VAL C CA 1
ATOM 2761 C C . VAL C 1 57 ? 60.719 65.180 34.866 1.00 56.23 230 VAL C C 1
ATOM 2762 O O . VAL C 1 57 ? 59.922 65.166 35.805 1.00 61.15 230 VAL C O 1
ATOM 2766 N N . GLU C 1 58 ? 61.682 64.276 34.742 1.00 51.83 231 GLU C N 1
ATOM 2767 C CA . GLU C 1 58 ? 61.804 63.244 35.761 1.00 59.14 231 GLU C CA 1
ATOM 2768 C C . GLU C 1 58 ? 62.367 63.868 37.032 1.00 53.22 231 GLU C C 1
ATOM 2769 O O . GLU C 1 58 ? 63.079 64.876 36.992 1.00 47.32 231 GLU C O 1
ATOM 2775 N N . ASP C 1 59 ? 62.036 63.265 38.162 1.00 50.11 232 ASP C N 1
ATOM 2776 C CA . ASP C 1 59 ? 62.509 63.776 39.428 1.00 55.07 232 ASP C CA 1
ATOM 2777 C C . ASP C 1 59 ? 63.906 63.270 39.806 1.00 58.03 232 ASP C C 1
ATOM 2778 O O . ASP C 1 59 ? 64.044 62.356 40.622 1.00 57.62 232 ASP C O 1
ATOM 2783 N N . SER C 1 60 ? 64.932 63.862 39.198 1.00 51.85 233 SER C N 1
ATOM 2784 C CA . SER C 1 60 ? 66.309 63.503 39.492 1.00 50.68 233 SER C CA 1
ATOM 2785 C C . SER C 1 60 ? 67.215 64.703 39.450 1.00 56.33 233 SER C C 1
ATOM 2786 O O . SER C 1 60 ? 66.922 65.694 38.778 1.00 61.59 233 SER C O 1
ATOM 2789 N N . HIS C 1 61 ? 68.332 64.602 40.165 1.00 54.66 234 HIS C N 1
ATOM 2790 C CA . HIS C 1 61 ? 69.304 65.680 40.206 1.00 48.57 234 HIS C CA 1
ATOM 2791 C C . HIS C 1 61 ? 69.936 65.792 38.819 1.00 53.58 234 HIS C C 1
ATOM 2792 O O . HIS C 1 61 ? 70.475 66.847 38.453 1.00 52.03 234 HIS C O 1
ATOM 2799 N N . THR C 1 62 ? 69.869 64.705 38.045 1.00 47.72 235 THR C N 1
ATOM 2800 C CA . THR C 1 62 ? 70.425 64.721 36.695 1.00 52.39 235 THR C CA 1
ATOM 2801 C C . THR C 1 62 ? 69.502 65.516 35.778 1.00 59.40 235 THR C C 1
ATOM 2802 O O . THR C 1 62 ? 69.947 66.080 34.778 1.00 63.16 235 THR C O 1
ATOM 2806 N N . ALA C 1 63 ? 68.217 65.555 36.126 1.00 60.42 236 ALA C N 1
ATOM 2807 C CA . ALA C 1 63 ? 67.217 66.259 35.330 1.00 55.53 236 ALA C CA 1
ATOM 2808 C C . ALA C 1 63 ? 67.358 67.772 35.395 1.00 50.52 236 ALA C C 1
ATOM 2809 O O . ALA C 1 63 ? 67.561 68.343 36.461 1.00 56.54 236 ALA C O 1
ATOM 2811 N N . ASP C 1 64 ? 67.265 68.407 34.231 1.00 53.12 237 ASP C N 1
ATOM 2812 C CA . ASP C 1 64 ? 67.365 69.861 34.102 1.00 54.32 237 ASP C CA 1
ATOM 2813 C C . ASP C 1 64 ? 65.941 70.409 34.154 1.00 57.18 237 ASP C C 1
ATOM 2814 O O . ASP C 1 64 ? 65.151 70.215 33.229 1.00 60.01 237 ASP C O 1
ATOM 2819 N N . ILE C 1 65 ? 65.605 71.092 35.232 1.00 54.63 238 ILE C N 1
ATOM 2820 C CA . ILE C 1 65 ? 64.259 71.608 35.351 1.00 55.10 238 ILE C CA 1
ATOM 2821 C C . ILE C 1 65 ? 64.243 73.135 35.262 1.00 57.38 238 ILE C C 1
ATOM 2822 O O . ILE C 1 65 ? 63.230 73.731 34.897 1.00 56.78 238 ILE C O 1
ATOM 2827 N N . SER C 1 66 ? 65.373 73.759 35.583 1.00 53.04 239 SER C N 1
ATOM 2828 C CA . SER C 1 66 ? 65.483 75.217 35.554 1.00 56.45 239 SER C CA 1
ATOM 2829 C C . SER C 1 66 ? 65.372 75.844 34.161 1.00 52.32 239 SER C C 1
ATOM 2830 O O . SER C 1 66 ? 65.003 77.007 34.030 1.00 47.50 239 SER C O 1
ATOM 2833 N N . SER C 1 67 ? 65.706 75.091 33.122 1.00 48.82 240 SER C N 1
ATOM 2834 C CA . SER C 1 67 ? 65.637 75.650 31.775 1.00 57.11 240 SER C CA 1
ATOM 2835 C C . SER C 1 67 ? 64.193 75.724 31.276 1.00 54.31 240 SER C C 1
ATOM 2836 O O . SER C 1 67 ? 63.911 76.309 30.229 1.00 52.42 240 SER C O 1
ATOM 2839 N N . HIS C 1 68 ? 63.282 75.127 32.032 1.00 50.27 241 HIS C N 1
ATOM 2840 C CA . HIS C 1 68 ? 61.879 75.136 31.663 1.00 46.01 241 HIS C CA 1
ATOM 2841 C C . HIS C 1 68 ? 61.107 76.086 32.553 1.00 40.43 241 HIS C C 1
ATOM 2842 O O . HIS C 1 68 ? 59.896 76.216 32.441 1.00 43.82 241 HIS C O 1
ATOM 2849 N N . PHE C 1 69 ? 61.825 76.774 33.424 1.00 39.61 242 PHE C N 1
ATOM 2850 C CA . PHE C 1 69 ? 61.191 77.707 34.327 1.00 43.25 242 PHE C CA 1
ATOM 2851 C C . PHE C 1 69 ? 60.401 78.734 33.543 1.00 45.83 242 PHE C C 1
ATOM 2852 O O . PHE C 1 69 ? 59.230 78.965 33.829 1.00 49.83 242 PHE C O 1
ATOM 2860 N N . GLN C 1 70 ? 61.026 79.333 32.537 1.00 46.90 243 GLN C N 1
ATOM 2861 C CA . GLN C 1 70 ? 60.343 80.354 31.748 1.00 48.21 243 GLN C CA 1
ATOM 2862 C C . GLN C 1 70 ? 59.030 79.884 31.112 1.00 47.95 243 GLN C C 1
ATOM 2863 O O . GLN C 1 70 ? 58.006 80.553 31.268 1.00 42.57 243 GLN C O 1
ATOM 2869 N N . GLU C 1 71 ? 59.047 78.750 30.408 1.00 42.23 244 GLU C N 1
ATOM 2870 C CA . GLU C 1 71 ? 57.820 78.258 29.787 1.00 42.04 244 GLU C CA 1
ATOM 2871 C C . GLU C 1 71 ? 56.732 78.140 30.856 1.00 52.07 244 GLU C C 1
ATOM 2872 O O . GLU C 1 71 ? 55.649 78.723 30.727 1.00 59.20 244 GLU C O 1
ATOM 2878 N N . ALA C 1 72 ? 57.037 77.403 31.921 1.00 48.09 245 ALA C N 1
ATOM 2879 C CA . ALA C 1 72 ? 56.110 77.211 33.031 1.00 43.58 245 ALA C CA 1
ATOM 2880 C C . ALA C 1 72 ? 55.596 78.536 33.622 1.00 40.82 245 ALA C C 1
ATOM 2881 O O . ALA C 1 72 ? 54.406 78.704 33.859 1.00 47.61 245 ALA C O 1
ATOM 2883 N N . ILE C 1 73 ? 56.491 79.471 33.878 1.00 40.06 246 ILE C N 1
ATOM 2884 C CA . ILE C 1 73 ? 56.073 80.747 34.419 1.00 45.94 246 ILE C CA 1
ATOM 2885 C C . ILE C 1 73 ? 55.164 81.486 33.430 1.00 49.21 246 ILE C C 1
ATOM 2886 O O . ILE C 1 73 ? 54.190 82.125 33.838 1.00 51.16 246 ILE C O 1
ATOM 2891 N N . ASP C 1 74 ? 55.462 81.402 32.135 1.00 46.22 247 ASP C N 1
ATOM 2892 C CA . ASP C 1 74 ? 54.619 82.097 31.165 1.00 46.87 247 ASP C CA 1
ATOM 2893 C C . ASP C 1 74 ? 53.235 81.498 31.176 1.00 43.72 247 ASP C C 1
ATOM 2894 O O . ASP C 1 74 ? 52.231 82.216 31.155 1.00 45.97 247 ASP C O 1
ATOM 2899 N N . PHE C 1 75 ? 53.185 80.176 31.227 1.00 38.08 248 PHE C N 1
ATOM 2900 C CA . PHE C 1 75 ? 51.911 79.494 31.253 1.00 36.98 248 PHE C CA 1
ATOM 2901 C C . PHE C 1 75 ? 51.105 79.979 32.447 1.00 39.20 248 PHE C C 1
ATOM 2902 O O . PHE C 1 75 ? 49.952 80.365 32.303 1.00 43.93 248 PHE C O 1
ATOM 2910 N N . ILE C 1 76 ? 51.713 79.965 33.627 1.00 42.64 249 ILE C N 1
ATOM 2911 C CA . ILE C 1 76 ? 51.003 80.378 34.826 1.00 40.80 249 ILE C CA 1
ATOM 2912 C C . ILE C 1 76 ? 50.545 81.814 34.716 1.00 38.81 249 ILE C C 1
ATOM 2913 O O . ILE C 1 76 ? 49.434 82.146 35.143 1.00 36.59 249 ILE C O 1
ATOM 2918 N N . ASP C 1 77 ? 51.388 82.668 34.143 1.00 40.04 250 ASP C N 1
ATOM 2919 C CA . ASP C 1 77 ? 51.011 84.065 33.996 1.00 44.33 250 ASP C CA 1
ATOM 2920 C C . ASP C 1 77 ? 49.891 84.204 32.976 1.00 44.74 250 ASP C C 1
ATOM 2921 O O . ASP C 1 77 ? 49.072 85.117 33.069 1.00 46.56 250 ASP C O 1
ATOM 2926 N N . CYS C 1 78 ? 49.843 83.293 32.007 1.00 46.40 251 CYS C N 1
ATOM 2927 C CA . CYS C 1 78 ? 48.794 83.344 31.005 1.00 45.71 251 CYS C CA 1
ATOM 2928 C C . CYS C 1 78 ? 47.475 83.145 31.745 1.00 47.21 251 CYS C C 1
ATOM 2929 O O . CYS C 1 78 ? 46.564 83.971 31.653 1.00 52.50 251 CYS C O 1
ATOM 2932 N N . VAL C 1 79 ? 47.383 82.055 32.496 1.00 43.92 252 VAL C N 1
ATOM 2933 C CA . VAL C 1 79 ? 46.185 81.759 33.271 1.00 41.60 252 VAL C CA 1
ATOM 2934 C C . VAL C 1 79 ? 45.829 82.955 34.167 1.00 44.02 252 VAL C C 1
ATOM 2935 O O . VAL C 1 79 ? 44.668 83.347 34.267 1.00 41.49 252 VAL C O 1
ATOM 2939 N N . ARG C 1 80 ? 46.838 83.537 34.803 1.00 44.65 253 ARG C N 1
ATOM 2940 C CA . ARG C 1 80 ? 46.636 84.691 35.680 1.00 53.71 253 ARG C CA 1
ATOM 2941 C C . ARG C 1 80 ? 45.887 85.804 34.935 1.00 52.97 253 ARG C C 1
ATOM 2942 O O . ARG C 1 80 ? 44.872 86.321 35.423 1.00 53.96 253 ARG C O 1
ATOM 2950 N N . GLU C 1 81 ? 46.403 86.169 33.761 1.00 50.57 254 GLU C N 1
ATOM 2951 C CA . GLU C 1 81 ? 45.804 87.209 32.929 1.00 52.52 254 GLU C CA 1
ATOM 2952 C C . GLU C 1 81 ? 44.356 86.884 32.574 1.00 54.63 254 GLU C C 1
ATOM 2953 O O . GLU C 1 81 ? 43.468 87.726 32.731 1.00 51.59 254 GLU C O 1
ATOM 2959 N N . LYS C 1 82 ? 44.123 85.667 32.085 1.00 45.50 255 LYS C N 1
ATOM 2960 C CA . LYS C 1 82 ? 42.783 85.254 31.711 1.00 44.30 255 LYS C CA 1
ATOM 2961 C C . LYS C 1 82 ? 41.937 85.056 32.958 1.00 45.72 255 LYS C C 1
ATOM 2962 O O . LYS C 1 82 ? 40.829 84.519 32.886 1.00 50.40 255 LYS C O 1
ATOM 2968 N N . GLY C 1 83 ? 42.476 85.487 34.099 1.00 47.24 256 GLY C N 1
ATOM 2969 C CA . GLY C 1 83 ? 41.784 85.374 35.379 1.00 47.65 256 GLY C CA 1
ATOM 2970 C C . GLY C 1 83 ? 41.297 84.000 35.829 1.00 44.88 256 GLY C C 1
ATOM 2971 O O . GLY C 1 83 ? 40.278 83.898 36.511 1.00 45.27 256 GLY C O 1
ATOM 2972 N N . GLY C 1 84 ? 42.017 82.948 35.455 1.00 44.25 257 GLY C N 1
ATOM 2973 C CA . GLY C 1 84 ? 41.636 81.598 35.841 1.00 38.26 257 GLY C CA 1
ATOM 2974 C C . GLY C 1 84 ? 42.533 81.079 36.953 1.00 39.74 257 GLY C C 1
ATOM 2975 O O . GLY C 1 84 ? 43.182 81.869 37.640 1.00 34.63 257 GLY C O 1
ATOM 2976 N N . LYS C 1 85 ? 42.582 79.761 37.129 1.00 35.77 258 LYS C N 1
ATOM 2977 C CA . LYS C 1 85 ? 43.398 79.168 38.178 1.00 31.33 258 LYS C CA 1
ATOM 2978 C C . LYS C 1 85 ? 44.122 77.898 37.710 1.00 39.31 258 LYS C C 1
ATOM 2979 O O . LYS C 1 85 ? 43.489 76.962 37.205 1.00 33.94 258 LYS C O 1
ATOM 2985 N N . VAL C 1 86 ? 45.443 77.852 37.882 1.00 37.38 259 VAL C N 1
ATOM 2986 C CA . VAL C 1 86 ? 46.194 76.663 37.460 1.00 40.24 259 VAL C CA 1
ATOM 2987 C C . VAL C 1 86 ? 46.619 75.794 38.626 1.00 39.43 259 VAL C C 1
ATOM 2988 O O . VAL C 1 86 ? 47.021 76.286 39.681 1.00 31.26 259 VAL C O 1
ATOM 2992 N N . LEU C 1 87 ? 46.561 74.492 38.405 1.00 37.64 260 LEU C N 1
ATOM 2993 C CA . LEU C 1 87 ? 47.003 73.549 39.402 1.00 40.24 260 LEU C CA 1
ATOM 2994 C C . LEU C 1 87 ? 48.294 72.938 38.880 1.00 38.44 260 LEU C C 1
ATOM 2995 O O . LEU C 1 87 ? 48.263 72.023 38.061 1.00 48.55 260 LEU C O 1
ATOM 3000 N N . VAL C 1 88 ? 49.429 73.455 39.323 1.00 29.72 261 VAL C N 1
ATOM 3001 C CA . VAL C 1 88 ? 50.695 72.888 38.904 1.00 27.91 261 VAL C CA 1
ATOM 3002 C C . VAL C 1 88 ? 50.876 71.602 39.707 1.00 33.28 261 VAL C C 1
ATOM 3003 O O . VAL C 1 88 ? 50.811 71.632 40.943 1.00 33.03 261 VAL C O 1
ATOM 3007 N N . HIS C 1 89 ? 51.100 70.477 39.030 1.00 27.97 262 HIS C N 1
ATOM 3008 C CA . HIS C 1 89 ? 51.278 69.211 39.753 1.00 45.21 262 HIS C CA 1
ATOM 3009 C C . HIS C 1 89 ? 52.339 68.241 39.201 1.00 46.62 262 HIS C C 1
ATOM 3010 O O . HIS C 1 89 ? 52.782 68.344 38.050 1.00 45.92 262 HIS C O 1
ATOM 3017 N N . SER C 1 90 ? 52.732 67.295 40.051 1.00 45.88 263 SER C N 1
ATOM 3018 C CA . SER C 1 90 ? 53.686 66.250 39.696 1.00 48.12 263 SER C CA 1
ATOM 3019 C C . SER C 1 90 ? 53.313 65.040 40.544 1.00 46.88 263 SER C C 1
ATOM 3020 O O . SER C 1 90 ? 52.523 65.168 41.473 1.00 50.40 263 SER C O 1
ATOM 3023 N N . GLU C 1 91 ? 53.867 63.876 40.222 1.00 50.26 264 GLU C N 1
ATOM 3024 C CA . GLU C 1 91 ? 53.538 62.628 40.918 1.00 54.52 264 GLU C CA 1
ATOM 3025 C C . GLU C 1 91 ? 53.188 62.692 42.408 1.00 52.01 264 GLU C C 1
ATOM 3026 O O . GLU C 1 91 ? 52.060 62.372 42.799 1.00 46.18 264 GLU C O 1
ATOM 3032 N N . ALA C 1 92 ? 54.146 63.094 43.237 1.00 50.31 265 ALA C N 1
ATOM 3033 C CA . ALA C 1 92 ? 53.920 63.166 44.680 1.00 52.58 265 ALA C CA 1
ATOM 3034 C C . ALA C 1 92 ? 53.638 64.585 45.165 1.00 52.16 265 ALA C C 1
ATOM 3035 O O . ALA C 1 92 ? 53.085 64.785 46.248 1.00 57.68 265 ALA C O 1
ATOM 3037 N N . GLY C 1 93 ? 54.016 65.569 44.362 1.00 42.56 266 GLY C N 1
ATOM 3038 C CA . GLY C 1 93 ? 53.813 66.946 44.771 1.00 46.43 266 GLY C CA 1
ATOM 3039 C C . GLY C 1 93 ? 54.792 67.307 45.869 1.00 37.73 266 GLY C C 1
ATOM 3040 O O . GLY C 1 93 ? 54.462 68.035 46.795 1.00 41.55 266 GLY C O 1
ATOM 3041 N N . ILE C 1 94 ? 56.008 66.794 45.752 1.00 35.88 267 ILE C N 1
ATOM 3042 C CA . ILE C 1 94 ? 57.043 67.035 46.740 1.00 39.22 267 ILE C CA 1
ATOM 3043 C C . ILE C 1 94 ? 58.261 67.711 46.153 1.00 36.28 267 ILE C C 1
ATOM 3044 O O . ILE C 1 94 ? 58.813 68.635 46.741 1.00 42.37 267 ILE C O 1
ATOM 3049 N N . SER C 1 95 ? 58.681 67.240 44.991 1.00 41.68 268 SER C N 1
ATOM 3050 C CA . SER C 1 95 ? 59.861 67.775 44.344 1.00 40.69 268 SER C CA 1
ATOM 3051 C C . SER C 1 95 ? 59.615 68.693 43.145 1.00 45.90 268 SER C C 1
ATOM 3052 O O . SER C 1 95 ? 59.955 69.875 43.180 1.00 44.45 268 SER C O 1
ATOM 3055 N N . ARG C 1 96 ? 59.023 68.155 42.082 1.00 45.53 269 ARG C N 1
ATOM 3056 C CA . ARG C 1 96 ? 58.818 68.946 40.877 1.00 44.34 269 ARG C CA 1
ATOM 3057 C C . ARG C 1 96 ? 57.819 70.089 40.932 1.00 47.82 269 ARG C C 1
ATOM 3058 O O . ARG C 1 96 ? 58.216 71.257 40.818 1.00 42.81 269 ARG C O 1
ATOM 3066 N N . SER C 1 97 ? 56.537 69.784 41.104 1.00 44.17 270 SER C N 1
ATOM 3067 C CA . SER C 1 97 ? 55.555 70.862 41.142 1.00 42.01 270 SER C CA 1
ATOM 3068 C C . SER C 1 97 ? 55.930 71.929 42.171 1.00 40.85 270 SER C C 1
ATOM 3069 O O . SER C 1 97 ? 55.784 73.124 41.922 1.00 40.53 270 SER C O 1
ATOM 3072 N N . PRO C 1 98 ? 56.425 71.520 43.343 1.00 41.86 271 PRO C N 1
ATOM 3073 C CA . PRO C 1 98 ? 56.749 72.644 44.219 1.00 40.64 271 PRO C CA 1
ATOM 3074 C C . PRO C 1 98 ? 57.986 73.430 43.787 1.00 42.04 271 PRO C C 1
ATOM 3075 O O . PRO C 1 98 ? 58.091 74.622 44.098 1.00 47.52 271 PRO C O 1
ATOM 3079 N N . THR C 1 99 ? 58.912 72.789 43.068 1.00 36.76 272 THR C N 1
ATOM 3080 C CA . THR C 1 99 ? 60.111 73.498 42.592 1.00 42.74 272 THR C CA 1
ATOM 3081 C C . THR C 1 99 ? 59.657 74.606 41.639 1.00 41.79 272 THR C C 1
ATOM 3082 O O . THR C 1 99 ? 60.115 75.750 41.741 1.00 39.98 272 THR C O 1
ATOM 3086 N N . ILE C 1 100 ? 58.750 74.262 40.722 1.00 40.88 273 ILE C N 1
ATOM 3087 C CA . ILE C 1 100 ? 58.202 75.238 39.777 1.00 38.61 273 ILE C CA 1
ATOM 3088 C C . ILE C 1 100 ? 57.526 76.418 40.498 1.00 37.87 273 ILE C C 1
ATOM 3089 O O . ILE C 1 100 ? 57.749 77.578 40.142 1.00 37.70 273 ILE C O 1
ATOM 3094 N N . CYS C 1 101 ? 56.700 76.136 41.502 1.00 25.35 274 CYS C N 1
ATOM 3095 C CA . CYS C 1 101 ? 56.027 77.222 42.199 1.00 30.84 274 CYS C CA 1
ATOM 3096 C C . CYS C 1 101 ? 57.033 78.157 42.868 1.00 38.07 274 CYS C C 1
ATOM 3097 O O . CYS C 1 101 ? 56.823 79.378 42.931 1.00 35.77 274 CYS C O 1
ATOM 3100 N N . MET C 1 102 ? 58.122 77.590 43.385 1.00 43.62 275 MET C N 1
ATOM 3101 C CA . MET C 1 102 ? 59.152 78.412 44.010 1.00 42.48 275 MET C CA 1
ATOM 3102 C C . MET C 1 102 ? 59.739 79.313 42.926 1.00 44.76 275 MET C C 1
ATOM 3103 O O . MET C 1 102 ? 59.891 80.534 43.114 1.00 37.52 275 MET C O 1
ATOM 3108 N N . ALA C 1 103 ? 60.058 78.711 41.785 1.00 33.97 276 ALA C N 1
ATOM 3109 C CA . ALA C 1 103 ? 60.609 79.488 40.687 1.00 43.64 276 ALA C CA 1
ATOM 3110 C C . ALA C 1 103 ? 59.638 80.641 40.390 1.00 45.21 276 ALA C C 1
ATOM 3111 O O . ALA C 1 103 ? 60.069 81.784 40.208 1.00 45.16 276 ALA C O 1
ATOM 3113 N N . TYR C 1 104 ? 58.333 80.346 40.375 1.00 40.37 277 TYR C N 1
ATOM 3114 C CA . TYR C 1 104 ? 57.339 81.372 40.090 1.00 34.72 277 TYR C CA 1
ATOM 3115 C C . TYR C 1 104 ? 57.359 82.493 41.121 1.00 34.92 277 TYR C C 1
ATOM 3116 O O . TYR C 1 104 ? 57.407 83.669 40.758 1.00 41.91 277 TYR C O 1
ATOM 3125 N N . LEU C 1 105 ? 57.325 82.148 42.403 1.00 39.04 278 LEU C N 1
ATOM 3126 C CA . LEU C 1 105 ? 57.346 83.186 43.428 1.00 45.66 278 LEU C CA 1
ATOM 3127 C C . LEU C 1 105 ? 58.569 84.092 43.291 1.00 50.90 278 LEU C C 1
ATOM 3128 O O . LEU C 1 105 ? 58.483 85.300 43.519 1.00 53.43 278 LEU C O 1
ATOM 3133 N N . MET C 1 106 ? 59.702 83.510 42.902 1.00 50.05 279 MET C N 1
ATOM 3134 C CA . MET C 1 106 ? 60.934 84.272 42.750 1.00 50.05 279 MET C CA 1
ATOM 3135 C C . MET C 1 106 ? 60.906 85.248 41.578 1.00 53.02 279 MET C C 1
ATOM 3136 O O . MET C 1 106 ? 61.245 86.426 41.725 1.00 55.93 279 MET C O 1
ATOM 3141 N N . LYS C 1 107 ? 60.478 84.752 40.423 1.00 50.78 280 LYS C N 1
ATOM 3142 C CA . LYS C 1 107 ? 60.421 85.540 39.200 1.00 48.35 280 LYS C CA 1
ATOM 3143 C C . LYS C 1 107 ? 59.355 86.633 39.138 1.00 50.65 280 LYS C C 1
ATOM 3144 O O . LYS C 1 107 ? 59.621 87.712 38.624 1.00 49.03 280 LYS C O 1
ATOM 3150 N N . THR C 1 108 ? 58.158 86.369 39.656 1.00 49.53 281 THR C N 1
ATOM 3151 C CA . THR C 1 108 ? 57.100 87.365 39.567 1.00 53.34 281 THR C CA 1
ATOM 3152 C C . THR C 1 108 ? 56.803 88.117 40.848 1.00 57.40 281 THR C C 1
ATOM 3153 O O . THR C 1 108 ? 56.164 89.171 40.813 1.00 61.08 281 THR C O 1
ATOM 3157 N N . LYS C 1 109 ? 57.261 87.586 41.977 1.00 59.15 282 LYS C N 1
ATOM 3158 C CA . LYS C 1 109 ? 57.013 88.227 43.264 1.00 57.15 282 LYS C CA 1
ATOM 3159 C C . LYS C 1 109 ? 58.302 88.662 43.972 1.00 61.71 282 LYS C C 1
ATOM 3160 O O . LYS C 1 109 ? 58.274 89.114 45.119 1.00 64.71 282 LYS C O 1
ATOM 3166 N N . GLN C 1 110 ? 59.433 88.525 43.290 1.00 57.03 283 GLN C N 1
ATOM 3167 C CA . GLN C 1 110 ? 60.710 88.953 43.848 1.00 62.71 283 GLN C CA 1
ATOM 3168 C C . GLN C 1 110 ? 61.171 88.237 45.118 1.00 62.85 283 GLN C C 1
ATOM 3169 O O . GLN C 1 110 ? 62.155 88.651 45.743 1.00 58.55 283 GLN C O 1
ATOM 3175 N N . PHE C 1 111 ? 60.470 87.172 45.500 1.00 58.81 284 PHE C N 1
ATOM 3176 C CA . PHE C 1 111 ? 60.857 86.392 46.676 1.00 56.79 284 PHE C CA 1
ATOM 3177 C C . PHE C 1 111 ? 62.245 85.780 46.500 1.00 57.64 284 PHE C C 1
ATOM 3178 O O . PHE C 1 111 ? 62.682 85.499 45.382 1.00 55.77 284 PHE C O 1
ATOM 3186 N N . ARG C 1 112 ? 62.926 85.559 47.617 1.00 57.08 285 ARG C N 1
ATOM 3187 C CA . ARG C 1 112 ? 64.236 84.931 47.580 1.00 58.61 285 ARG C CA 1
ATOM 3188 C C . ARG C 1 112 ? 63.972 83.440 47.736 1.00 52.51 285 ARG C C 1
ATOM 3189 O O . ARG C 1 112 ? 62.938 83.051 48.278 1.00 51.57 285 ARG C O 1
ATOM 3197 N N . LEU C 1 113 ? 64.894 82.606 47.270 1.00 46.28 286 LEU C N 1
ATOM 3198 C CA . LEU C 1 113 ? 64.718 81.166 47.396 1.00 50.49 286 LEU C CA 1
ATOM 3199 C C . LEU C 1 113 ? 64.245 80.796 48.809 1.00 52.42 286 LEU C C 1
ATOM 3200 O O . LEU C 1 113 ? 63.324 79.996 48.977 1.00 52.74 286 LEU C O 1
ATOM 3205 N N . LYS C 1 114 ? 64.861 81.398 49.822 1.00 50.03 287 LYS C N 1
ATOM 3206 C CA . LYS C 1 114 ? 64.493 81.116 51.205 1.00 53.52 287 LYS C CA 1
ATOM 3207 C C . LYS C 1 114 ? 63.041 81.505 51.490 1.00 51.65 287 LYS C C 1
ATOM 3208 O O . LYS C 1 114 ? 62.300 80.748 52.127 1.00 49.39 287 LYS C O 1
ATOM 3214 N N . GLU C 1 115 ? 62.633 82.677 51.008 1.00 48.57 288 GLU C N 1
ATOM 3215 C CA . GLU C 1 115 ? 61.263 83.143 51.206 1.00 50.26 288 GLU C CA 1
ATOM 3216 C C . GLU C 1 115 ? 60.280 82.313 50.369 1.00 48.03 288 GLU C C 1
ATOM 3217 O O . GLU C 1 115 ? 59.185 81.985 50.810 1.00 45.62 288 GLU C O 1
ATOM 3223 N N . ALA C 1 116 ? 60.676 81.980 49.153 1.00 45.64 289 ALA C N 1
ATOM 3224 C CA . ALA C 1 116 ? 59.821 81.185 48.293 1.00 48.55 289 ALA C CA 1
ATOM 3225 C C . ALA C 1 116 ? 59.600 79.815 48.922 1.00 48.65 289 ALA C C 1
ATOM 3226 O O . ALA C 1 116 ? 58.484 79.290 48.933 1.00 45.94 289 ALA C O 1
ATOM 3228 N N . PHE C 1 117 ? 60.675 79.250 49.461 1.00 47.72 290 PHE C N 1
ATOM 3229 C CA . PHE C 1 117 ? 60.618 77.933 50.071 1.00 47.16 290 PHE C CA 1
ATOM 3230 C C . PHE C 1 117 ? 59.736 77.829 51.317 1.00 47.85 290 PHE C C 1
ATOM 3231 O O . PHE C 1 117 ? 58.967 76.877 51.447 1.00 43.11 290 PHE C O 1
ATOM 3239 N N . ASP C 1 118 ? 59.854 78.780 52.242 1.00 46.28 291 ASP C N 1
ATOM 3240 C CA . ASP C 1 118 ? 59.042 78.725 53.451 1.00 42.37 291 ASP C CA 1
ATOM 3241 C C . ASP C 1 118 ? 57.590 78.963 53.142 1.00 43.33 291 ASP C C 1
ATOM 3242 O O . ASP C 1 118 ? 56.717 78.280 53.672 1.00 47.25 291 ASP C O 1
ATOM 3247 N N . TYR C 1 119 ? 57.334 79.943 52.286 1.00 47.80 292 TYR C N 1
ATOM 3248 C CA . TYR C 1 119 ? 55.976 80.272 51.868 1.00 47.16 292 TYR C CA 1
ATOM 3249 C C . TYR C 1 119 ? 55.242 79.010 51.348 1.00 48.59 292 TYR C C 1
ATOM 3250 O O . TYR C 1 119 ? 54.088 78.752 51.696 1.00 47.29 292 TYR C O 1
ATOM 3259 N N . ILE C 1 120 ? 55.909 78.229 50.510 1.00 37.64 293 ILE C N 1
ATOM 3260 C CA . ILE C 1 120 ? 55.284 77.031 49.992 1.00 42.44 293 ILE C CA 1
ATOM 3261 C C . ILE C 1 120 ? 55.304 75.958 51.060 1.00 47.63 293 ILE C C 1
ATOM 3262 O O . ILE C 1 120 ? 54.364 75.166 51.182 1.00 47.91 293 ILE C O 1
ATOM 3267 N N . LYS C 1 121 ? 56.372 75.951 51.850 1.00 42.47 294 LYS C N 1
ATOM 3268 C CA . LYS C 1 121 ? 56.530 74.973 52.911 1.00 42.42 294 LYS C CA 1
ATOM 3269 C C . LYS C 1 121 ? 55.379 75.124 53.912 1.00 45.11 294 LYS C C 1
ATOM 3270 O O . LYS C 1 121 ? 54.850 74.133 54.415 1.00 48.29 294 LYS C O 1
ATOM 3276 N N . GLN C 1 122 ? 54.976 76.360 54.187 1.00 41.08 295 GLN C N 1
ATOM 3277 C CA . GLN C 1 122 ? 53.886 76.591 55.122 1.00 41.27 295 GLN C CA 1
ATOM 3278 C C . GLN C 1 122 ? 52.557 76.008 54.661 1.00 43.48 295 GLN C C 1
ATOM 3279 O O . GLN C 1 122 ? 51.711 75.687 55.489 1.00 49.24 295 GLN C O 1
ATOM 3285 N N . ARG C 1 123 ? 52.350 75.880 53.356 1.00 37.13 296 ARG C N 1
ATOM 3286 C CA . ARG C 1 123 ? 51.075 75.348 52.881 1.00 41.12 296 ARG C CA 1
ATOM 3287 C C . ARG C 1 123 ? 51.113 73.862 52.563 1.00 43.27 296 ARG C C 1
ATOM 3288 O O . ARG C 1 123 ? 50.077 73.206 52.540 1.00 50.24 296 ARG C O 1
ATOM 3296 N N . ARG C 1 124 ? 52.304 73.331 52.314 1.00 46.65 297 ARG C N 1
ATOM 3297 C CA . ARG C 1 124 ? 52.462 71.914 52.012 1.00 44.61 297 ARG C CA 1
ATOM 3298 C C . ARG C 1 124 ? 53.797 71.520 52.631 1.00 48.58 297 ARG C C 1
ATOM 3299 O O . ARG C 1 124 ? 54.834 71.532 51.961 1.00 49.40 297 ARG C O 1
ATOM 3307 N N . SER C 1 125 ? 53.752 71.182 53.918 1.00 47.66 298 SER C N 1
ATOM 3308 C CA . SER C 1 125 ? 54.924 70.806 54.706 1.00 43.64 298 SER C CA 1
ATOM 3309 C C . SER C 1 125 ? 55.873 69.776 54.100 1.00 45.55 298 SER C C 1
ATOM 3310 O O . SER C 1 125 ? 57.086 69.900 54.263 1.00 51.04 298 SER C O 1
ATOM 3313 N N . MET C 1 126 ? 55.338 68.760 53.423 1.00 47.85 299 MET C N 1
ATOM 3314 C CA . MET C 1 126 ? 56.171 67.715 52.816 1.00 45.16 299 MET C CA 1
ATOM 3315 C C . MET C 1 126 ? 57.011 68.165 51.622 1.00 47.22 299 MET C C 1
ATOM 3316 O O . MET C 1 126 ? 57.853 67.421 51.127 1.00 55.00 299 MET C O 1
ATOM 3321 N N . VAL C 1 127 ? 56.781 69.382 51.156 1.00 47.55 300 VAL C N 1
ATOM 3322 C CA . VAL C 1 127 ? 57.526 69.932 50.030 1.00 44.00 300 VAL C CA 1
ATOM 3323 C C . VAL C 1 127 ? 59.052 69.811 50.254 1.00 49.95 300 VAL C C 1
ATOM 3324 O O . VAL C 1 127 ? 59.550 70.141 51.334 1.00 46.57 300 VAL C O 1
ATOM 3328 N N . SER C 1 128 ? 59.774 69.334 49.230 1.00 49.31 301 SER C N 1
ATOM 3329 C CA . SER C 1 128 ? 61.234 69.154 49.278 1.00 42.89 301 SER C CA 1
ATOM 3330 C C . SER C 1 128 ? 61.830 68.773 47.906 1.00 41.43 301 SER C C 1
ATOM 3331 O O . SER C 1 128 ? 61.785 67.612 47.483 1.00 38.36 301 SER C O 1
ATOM 3334 N N . PRO C 1 129 ? 62.414 69.748 47.205 1.00 38.10 302 PRO C N 1
ATOM 3335 C CA . PRO C 1 129 ? 63.019 69.526 45.887 1.00 40.39 302 PRO C CA 1
ATOM 3336 C C . PRO C 1 129 ? 64.286 68.694 46.010 1.00 42.37 302 PRO C C 1
ATOM 3337 O O . PRO C 1 129 ? 65.063 68.920 46.939 1.00 41.24 302 PRO C O 1
ATOM 3341 N N . ASN C 1 130 ? 64.513 67.757 45.084 1.00 34.89 303 ASN C N 1
ATOM 3342 C CA . ASN C 1 130 ? 65.719 66.943 45.156 1.00 42.67 303 ASN C CA 1
ATOM 3343 C C . ASN C 1 130 ? 66.942 67.888 45.179 1.00 42.75 303 ASN C C 1
ATOM 3344 O O . ASN C 1 130 ? 66.846 69.006 44.682 1.00 49.75 303 ASN C O 1
ATOM 3349 N N . PHE C 1 131 ? 68.071 67.467 45.764 1.00 40.94 304 PHE C N 1
ATOM 3350 C CA . PHE C 1 131 ? 69.246 68.358 45.865 1.00 41.18 304 PHE C CA 1
ATOM 3351 C C . PHE C 1 131 ? 69.710 69.001 44.563 1.00 43.08 304 PHE C C 1
ATOM 3352 O O . PHE C 1 131 ? 70.284 70.091 44.581 1.00 39.95 304 PHE C O 1
ATOM 3360 N N . GLY C 1 132 ? 69.455 68.339 43.435 1.00 47.32 305 GLY C N 1
ATOM 3361 C CA . GLY C 1 132 ? 69.837 68.906 42.153 1.00 48.20 305 GLY C CA 1
ATOM 3362 C C . GLY C 1 132 ? 68.962 70.111 41.825 1.00 52.16 305 GLY C C 1
ATOM 3363 O O . GLY C 1 132 ? 69.449 71.179 41.420 1.00 53.05 305 GLY C O 1
ATOM 3364 N N . PHE C 1 133 ? 67.656 69.948 42.010 1.00 50.22 306 PHE C N 1
ATOM 3365 C CA . PHE C 1 133 ? 66.716 71.029 41.737 1.00 49.39 306 PHE C CA 1
ATOM 3366 C C . PHE C 1 133 ? 66.962 72.220 42.659 1.00 47.59 306 PHE C C 1
ATOM 3367 O O . PHE C 1 133 ? 66.934 73.372 42.214 1.00 53.71 306 PHE C O 1
ATOM 3375 N N . MET C 1 134 ? 67.193 71.951 43.942 1.00 46.01 307 MET C N 1
ATOM 3376 C CA . MET C 1 134 ? 67.427 73.040 44.890 1.00 46.78 307 MET C CA 1
ATOM 3377 C C . MET C 1 134 ? 68.656 73.782 44.426 1.00 49.84 307 MET C C 1
ATOM 3378 O O . MET C 1 134 ? 68.753 75.002 44.566 1.00 44.94 307 MET C O 1
ATOM 3383 N N . GLY C 1 135 ? 69.599 73.015 43.881 1.00 52.26 308 GLY C N 1
ATOM 3384 C CA . GLY C 1 135 ? 70.825 73.588 43.369 1.00 51.79 308 GLY C CA 1
ATOM 3385 C C . GLY C 1 135 ? 70.502 74.533 42.231 1.00 55.28 308 GLY C C 1
ATOM 3386 O O . GLY C 1 135 ? 70.947 75.683 42.226 1.00 55.42 308 GLY C O 1
ATOM 3387 N N . GLN C 1 136 ? 69.720 74.053 41.268 1.00 52.06 309 GLN C N 1
ATOM 3388 C CA . GLN C 1 136 ? 69.337 74.885 40.136 1.00 51.10 309 GLN C CA 1
ATOM 3389 C C . GLN C 1 136 ? 68.565 76.123 40.597 1.00 54.14 309 GLN C C 1
ATOM 3390 O O . GLN C 1 136 ? 68.655 77.186 39.970 1.00 55.71 309 GLN C O 1
ATOM 3396 N N . LEU C 1 137 ? 67.814 75.996 41.690 1.00 48.32 310 LEU C N 1
ATOM 3397 C CA . LEU C 1 137 ? 67.057 77.135 42.195 1.00 52.14 310 LEU C CA 1
ATOM 3398 C C . LEU C 1 137 ? 68.031 78.191 42.667 1.00 51.51 310 LEU C C 1
ATOM 3399 O O . LEU C 1 137 ? 67.815 79.388 42.487 1.00 55.04 310 LEU C O 1
ATOM 3404 N N . LEU C 1 138 ? 69.115 77.739 43.280 1.00 56.70 311 LEU C N 1
ATOM 3405 C CA . LEU C 1 138 ? 70.118 78.663 43.785 1.00 60.83 311 LEU C CA 1
ATOM 3406 C C . LEU C 1 138 ? 70.737 79.446 42.638 1.00 56.05 311 LEU C C 1
ATOM 3407 O O . LEU C 1 138 ? 70.862 80.669 42.715 1.00 51.77 311 LEU C O 1
ATOM 3412 N N . GLN C 1 139 ? 71.101 78.753 41.565 1.00 54.79 312 GLN C N 1
ATOM 3413 C CA . GLN C 1 139 ? 71.674 79.443 40.420 1.00 64.19 312 GLN C CA 1
ATOM 3414 C C . GLN C 1 139 ? 70.624 80.360 39.821 1.00 61.37 312 GLN C C 1
ATOM 3415 O O . GLN C 1 139 ? 70.932 81.464 39.377 1.00 60.72 312 GLN C O 1
ATOM 3421 N N . TYR C 1 140 ? 69.377 79.900 39.822 1.00 62.42 313 TYR C N 1
ATOM 3422 C CA . TYR C 1 140 ? 68.284 80.701 39.291 1.00 64.35 313 TYR C CA 1
ATOM 3423 C C . TYR C 1 140 ? 68.098 81.978 40.119 1.00 65.97 313 TYR C C 1
ATOM 3424 O O . TYR C 1 140 ? 67.822 83.055 39.565 1.00 64.03 313 TYR C O 1
ATOM 3433 N N . GLU C 1 141 ? 68.256 81.855 41.440 1.00 62.58 314 GLU C N 1
ATOM 3434 C CA . GLU C 1 141 ? 68.102 82.997 42.338 1.00 60.26 314 GLU C CA 1
ATOM 3435 C C . GLU C 1 141 ? 69.092 84.080 41.970 1.00 58.98 314 GLU C C 1
ATOM 3436 O O . GLU C 1 141 ? 68.721 85.222 41.722 1.00 59.11 314 GLU C O 1
ATOM 3442 N N . SER C 1 142 ? 70.362 83.701 41.943 1.00 63.00 315 SER C N 1
ATOM 3443 C CA . SER C 1 142 ? 71.438 84.622 41.617 1.00 68.63 315 SER C CA 1
ATOM 3444 C C . SER C 1 142 ? 71.188 85.347 40.300 1.00 71.18 315 SER C C 1
ATOM 3445 O O . SER C 1 142 ? 71.464 86.543 40.181 1.00 74.13 315 SER C O 1
ATOM 3448 N N . GLU C 1 143 ? 70.656 84.624 39.319 1.00 69.55 316 GLU C N 1
ATOM 3449 C CA . GLU C 1 143 ? 70.386 85.195 38.000 1.00 67.07 316 GLU C CA 1
ATOM 3450 C C . GLU C 1 143 ? 69.265 86.234 37.927 1.00 65.39 316 GLU C C 1
ATOM 3451 O O . GLU C 1 143 ? 69.330 87.162 37.123 1.00 67.74 316 GLU C O 1
ATOM 3457 N N . ILE C 1 144 ? 68.237 86.095 38.754 1.00 63.80 317 ILE C N 1
ATOM 3458 C CA . ILE C 1 144 ? 67.131 87.040 38.684 1.00 63.47 317 ILE C CA 1
ATOM 3459 C C . ILE C 1 144 ? 67.063 88.046 39.829 1.00 63.28 317 ILE C C 1
ATOM 3460 O O . ILE C 1 144 ? 66.233 88.954 39.818 1.00 61.89 317 ILE C O 1
ATOM 3465 N N . LEU C 1 145 ? 67.940 87.898 40.813 1.00 69.45 318 LEU C N 1
ATOM 3466 C CA . LEU C 1 145 ? 67.938 88.812 41.952 1.00 78.70 318 LEU C CA 1
ATOM 3467 C C . LEU C 1 145 ? 69.268 89.573 42.058 1.00 83.35 318 LEU C C 1
ATOM 3468 O O . LEU C 1 145 ? 70.291 89.125 41.526 1.00 84.30 318 LEU C O 1
ATOM 3473 N N . PRO C 1 146 ? 69.260 90.750 42.723 1.00 86.79 319 PRO C N 1
ATOM 3474 C CA . PRO C 1 146 ? 70.450 91.598 42.913 1.00 89.62 319 PRO C CA 1
ATOM 3475 C C . PRO C 1 146 ? 71.578 90.948 43.739 1.00 90.00 319 PRO C C 1
ATOM 3476 O O . PRO C 1 146 ? 71.394 89.794 44.193 1.00 90.00 319 PRO C O 1
#

B-factor: mean 49.6, std 15.73, range [15.0, 90.0]

Solvent-accessible surface area: 19472 Å² total; per-residue (Å²): 57,88,112,19,1,8,24,50,1,20,85,26,0,3,0,0,11,36,126,19,9,48,50,64,139,16,5,65,48,6,70,10,55,0,3,0,4,2,4,138,160,63,70,158,33,21,56,104,181,44,101,57,64,106,11,72,9,70,72,23,95,101,14,82,2,34,80,68,3,82,74,2,3,80,28,0,32,62,8,102,132,133,37,11,20,0,0,0,12,1,80,58,0,61,8,22,0,0,0,5,0,0,0,0,0,1,77,38,82,116,53,107,15,148,90,0,47,52,42,0,78,144,88,27,78,119,4,61,10,31,156,13,0,50,34,35,0,97,112,18,21,74,118,47,23,114,160,56,14,41,76,1,18,90,23,0,16,0,0,12,34,136,18,7,44,79,64,134,79,5,64,107,41,128,10,53,0,2,0,4,2,4,136,160,36,66,102,31,21,0,49,67,22,33,5,9,16,2,42,9,69,73,23,96,103,12,81,1,32,38,52,2,9,29,1,2,33,6,0,32,14,6,109,138,93,68,9,52,0,0,0,12,1,79,60,0,64,8,21,0,0,0,5,0,0,0,0,0,0,16,37,87,113,53,102,13,149,94,0,49,46,40,0,75,138,85,27,78,120,4,60,9,31,154,12,0,50,36,35,0,97,120,19,23,38,44,19,12,83,117,84,98,170,93,1,11,25,76,1,19,93,23,0,19,0,0,13,36,116,14,9,45,81,64,140,68,5,65,109,42,126,9,52,0,3,0,4,2,4,140,168,39,68,90,37,21,1,53,64,25,32,4,9,14,3,42,9,69,69,23,99,103,14,80,2,37,73,53,3,89,44,2,4,64,4,0,35,13,6,101,128,69,35,13,56,0,0,0,12,1,82,52,1,60,9,22,0,0,0,5,0,0,0,0,0,2,77,33,68,124,57,115,12,150,92,0,48,48,45,0,86,141,89,22,79,119,5,64,10,31,158,13,0,50,31,36,0,95,125,19,23,77,114,51,23,172

GO terms:
  GO:0008138 protein tyrosine/serine/threonine phosphatase activity (F, IDA)
  GO:0035335 peptidyl-tyrosine dephosphorylation (P, IDA)
  GO:0035970 peptidyl-threonine dephosphorylation (P, IDA)
  GO:0016791 phosphatase activity (F, IDA)
  GO:0016311 dephosphorylation (P, IDA)
  GO:0004722 protein serine/threonine phosphatase activity (F, EXP)
  GO:0004725 protein tyrosine phosphatase activity (F, TAS)
  GO:0006470 protein dephosphorylation (P, TAS)
  GO:0008138 protein tyrosine/serine/threonine phosphatase activity (F, TAS)
  GO:0005654 nucleoplasm (C, TAS)
  GO:0070371 ERK1 and ERK2 cascade (P, TAS)
  GO:0000165 MAPK cascade (P, TAS)
  GO:0005515 protein binding (F, IPI)